Protein AF-A0A356EPB7-F1 (afdb_monomer)

Solvent-accessible surface area (backbone atoms only — not comparable to full-atom values): 34425 Å² total; per-residue (Å²): 106,76,76,74,34,65,68,59,17,49,54,27,48,72,28,54,34,63,91,50,16,60,41,38,14,55,61,49,23,49,76,46,66,22,58,71,74,73,35,76,73,47,77,47,69,48,63,89,64,40,47,99,88,69,48,70,75,70,79,80,65,97,69,72,59,52,66,72,55,39,76,65,48,43,67,58,28,32,51,59,65,21,44,71,88,36,52,88,51,14,51,54,46,54,73,67,54,42,64,48,73,39,29,23,36,6,72,72,27,85,42,78,93,29,39,31,92,84,37,80,49,54,27,30,68,75,38,88,56,53,78,73,66,61,92,40,44,66,45,26,60,54,72,57,70,24,24,74,71,33,44,96,76,36,69,63,72,72,62,78,60,56,65,68,70,49,69,69,36,36,39,70,46,40,30,23,35,52,48,40,49,30,67,23,48,28,31,46,32,43,72,48,78,47,79,65,69,64,51,90,45,75,72,58,24,41,50,44,32,18,31,89,82,70,45,83,42,64,57,55,24,46,62,67,75,31,55,86,89,61,55,69,81,37,79,48,64,61,48,64,34,53,54,96,77,21,32,36,26,33,48,50,23,33,38,30,34,57,31,31,43,37,74,98,51,89,66,70,46,69,70,60,60,69,58,56,45,46,50,53,51,49,16,73,75,40,48,82,82,30,58,42,51,52,73,65,43,44,50,71,74,71,81,86,56,54,52,76,45,37,38,70,24,42,36,19,49,33,52,42,54,46,50,49,38,54,76,72,64,52,89,50,82,67,46,45,54,23,39,34,48,37,35,35,42,24,72,42,43,86,44,64,49,79,54,85,58,56,92,59,48,57,9,69,87,42,52,29,43,64,55,85,67,38,38,45,54,71,87,64,18,60,45,60,88,22,70,50,56,50,30,28,90,83,12,57,73,37,53,31,74,37,82,70,40,73,51,35,73,77,45,42,69,37,63,44,45,29,30,58,66,58,73,46,60,67,67,61,55,51,49,48,9,47,31,54,64,48,45,48,56,48,36,54,51,49,61,66,42,44,62,25,49,47,44,23,42,52,39,50,50,48,51,46,64,77,51,55,93,56,92,70,62,70,67,69,69,46,47,29,50,52,53,19,49,54,48,39,52,49,50,59,53,39,70,75,34,58,74,60,36,48,74,76,41,84,40,68,51,55,50,61,43,42,39,70,60,51,51,53,52,52,52,52,56,31,49,53,45,34,53,50,43,49,53,50,58,68,66,36,75,86,84,66,71,52,69,66,54,55,50,41,37,51,50,33,51,51,24,51,50,47,26,51,53,22,47,49,39,54,72,64,59,50,76,96,41,49,71,58,27,62,50,18,58,47,50,26,50,51,21,51,36,51,25,52,53,42,42,48,51,52,44,51,52,50,45,49,50,64,56,57,69,64,77,68,74,72,84,77,79,82,80,81,80,85,82,86,129

Mean predicted aligned error: 8.31 Å

Secondary structure (DSSP, 8-state):
-PPP-HHHHHHHHHTT-TTTHHHHHTTSEEEES-TTTTPPPEEEE-GGGS-TTS-------SS--HHHHHHHHHHHHHHHH-----TTT-HHHHTT--HHHHS--GGG--STTT-STT--PPPPPP-TT--TTGGGTT-SPPHHHHHTTTGGGPPP---TTS-THHHHHB-HHHHH---BSS---SEEE-SS----TT-SSGGGGG-EEE-TT--EE-HHHHHHH--STT-----BPPEEEEETTEEEEEEE-EEEEEEEEETT-SSEE---HHHHHHHHHHHHHSTTTSSGGGGG---SSSSSS----SHHHHHHHHHHHHHHHHHTT---TTEEEEEEETTEEESSSS-EEEPP--TT-S-TTS-EEE--SSPPPGGGSTTTT-GGGTSSTT-HHHHSEEEEES--TTS--EEEEHHHHTT--HHHHHHHHHIIIIIHHHHHHHHHHHHHHHHHHHHHHHHHHHHTTS---HHHHHHHHHHHHHHHHHHHHHHT-HHHHHHHS--HHHHHHTHHHHHHHHHHHHHHHHHHHHHHHHHS-SS---HHHHHHHHHHHHHHHHHHHHHHHHHH--GGGHHHHHHHHHHHHHHHHHHHHHHHHHHHHHHHHHHHTTTT-PPPPPPPP----

pLDDT: mean 90.44, std 9.5, range [39.31, 98.69]

Nearest PDB structures (foldseek):
  2fic-assembly3_B  TM=3.094E-01  e=8.460E+00  Homo sapiens

Radius of gyration: 36.72 Å; Cα contacts (8 Å, |Δi|>4): 975; chains: 1; bounding box: 97×69×132 Å

Structure (mmCIF, N/CA/C/O backbone):
data_AF-A0A356EPB7-F1
#
_entry.id   AF-A0A356EPB7-F1
#
loop_
_atom_site.group_PDB
_atom_site.id
_atom_site.type_symbol
_atom_site.label_atom_id
_atom_site.label_alt_id
_atom_site.label_comp_id
_atom_site.label_asym_id
_atom_site.label_entity_id
_atom_site.label_seq_id
_atom_site.pdbx_PDB_ins_code
_atom_site.Cartn_x
_atom_site.Cartn_y
_atom_site.Cartn_z
_atom_site.occupancy
_atom_site.B_iso_or_equiv
_atom_site.auth_seq_id
_atom_site.auth_comp_id
_atom_site.auth_asym_id
_atom_site.auth_atom_id
_atom_site.pdbx_PDB_model_num
ATOM 1 N N . MET A 1 1 ? -33.540 -28.848 5.552 1.00 63.41 1 MET A N 1
ATOM 2 C CA . MET A 1 1 ? -33.733 -27.848 6.632 1.00 63.41 1 MET A CA 1
ATOM 3 C C . MET A 1 1 ? -33.478 -26.433 6.128 1.00 63.41 1 MET A C 1
ATOM 5 O O . MET A 1 1 ? -32.663 -26.284 5.221 1.00 63.41 1 MET A O 1
ATOM 9 N N . PRO A 1 2 ? -34.138 -25.405 6.689 1.00 68.75 2 PRO A N 1
ATOM 10 C CA . PRO A 1 2 ? -33.853 -24.005 6.371 1.00 68.75 2 PRO A CA 1
ATOM 11 C C . PRO A 1 2 ? -32.458 -23.574 6.862 1.00 68.75 2 PRO A C 1
ATOM 13 O O . PRO A 1 2 ? -31.932 -24.126 7.823 1.00 68.75 2 PRO A O 1
ATOM 16 N N . GLY A 1 3 ? -31.863 -22.567 6.214 1.00 73.19 3 GLY A N 1
ATOM 17 C CA . GLY A 1 3 ? -30.571 -22.007 6.628 1.00 73.19 3 GLY A CA 1
ATOM 18 C C . GLY A 1 3 ? -30.622 -21.255 7.967 1.00 73.19 3 GLY A C 1
ATOM 19 O O . GLY A 1 3 ? -31.698 -20.852 8.422 1.00 73.19 3 GLY A O 1
ATOM 20 N N . TYR A 1 4 ? -29.441 -21.039 8.554 1.00 83.31 4 TYR A N 1
ATOM 21 C CA . TYR A 1 4 ? -29.258 -20.357 9.840 1.00 83.31 4 TYR A CA 1
ATOM 22 C C . TYR A 1 4 ? -29.734 -18.893 9.803 1.00 83.31 4 TYR A C 1
ATOM 24 O O . TYR A 1 4 ? -29.414 -18.152 8.875 1.00 83.31 4 TYR A O 1
ATOM 32 N N . ASP A 1 5 ? -30.477 -18.471 10.823 1.00 87.44 5 ASP A N 1
ATOM 33 C CA . ASP A 1 5 ? -31.054 -17.135 10.980 1.00 87.44 5 ASP A CA 1
ATOM 34 C C . ASP A 1 5 ? -30.303 -16.334 12.049 1.00 87.44 5 ASP A C 1
ATOM 36 O O . ASP A 1 5 ? -30.601 -16.373 13.248 1.00 87.44 5 ASP A O 1
ATOM 40 N N . LEU A 1 6 ? -29.298 -15.582 11.596 1.00 84.94 6 LEU A N 1
ATOM 41 C CA . LEU A 1 6 ? -28.513 -14.708 12.465 1.00 84.94 6 LEU A CA 1
ATOM 42 C C . LEU A 1 6 ? -29.358 -13.597 13.098 1.00 84.94 6 LEU A C 1
ATOM 44 O O . LEU A 1 6 ? -29.092 -13.215 14.236 1.00 84.94 6 LEU A O 1
ATOM 48 N N . ALA A 1 7 ? -30.379 -13.089 12.404 1.00 88.38 7 ALA A N 1
ATOM 49 C CA . ALA A 1 7 ? -31.205 -12.001 12.916 1.00 88.38 7 ALA A CA 1
ATOM 50 C C . ALA A 1 7 ? -32.030 -12.462 14.123 1.00 88.38 7 ALA A C 1
ATOM 52 O O . ALA A 1 7 ? -32.061 -11.784 15.151 1.00 88.38 7 ALA A O 1
ATOM 53 N N . GLN A 1 8 ? -32.645 -13.643 14.038 1.00 92.69 8 GLN A N 1
ATOM 54 C CA . GLN A 1 8 ? -33.391 -14.219 15.155 1.00 92.69 8 GLN A CA 1
ATOM 55 C C . GLN A 1 8 ? -32.475 -14.625 16.310 1.00 92.69 8 GLN A C 1
ATOM 57 O O . GLN A 1 8 ? -32.800 -14.338 17.462 1.00 92.69 8 GLN A O 1
ATOM 62 N N . ARG A 1 9 ? -31.295 -15.195 16.026 1.00 93.19 9 ARG A N 1
ATOM 63 C CA . ARG A 1 9 ? -30.268 -15.424 17.054 1.00 93.19 9 ARG A CA 1
ATOM 64 C C . ARG A 1 9 ? -29.918 -14.125 17.781 1.00 93.19 9 ARG A C 1
ATOM 66 O O . ARG A 1 9 ? -29.909 -14.100 19.007 1.00 93.19 9 ARG A O 1
ATOM 73 N N . ASN A 1 10 ? -29.642 -13.050 17.045 1.00 91.56 10 ASN A N 1
ATOM 74 C CA . ASN A 1 10 ? -29.233 -11.776 17.633 1.00 91.56 10 ASN A CA 1
ATOM 75 C C . ASN A 1 10 ? -30.343 -11.157 18.492 1.00 91.56 10 ASN A C 1
ATOM 77 O O . ASN A 1 10 ? -30.039 -10.632 19.557 1.00 91.56 10 ASN A O 1
ATOM 81 N N . LYS A 1 11 ? -31.622 -11.300 18.114 1.00 94.25 11 LYS A N 1
ATOM 82 C CA . LYS A 1 11 ? -32.753 -10.911 18.980 1.00 94.25 11 LYS A CA 1
ATOM 83 C C . LYS A 1 11 ? -32.736 -11.646 20.323 1.00 94.25 11 LYS A C 1
ATOM 85 O O . LYS A 1 11 ? -32.981 -11.030 21.353 1.00 94.25 11 LYS A O 1
ATOM 90 N N . GLN A 1 12 ? -32.405 -12.939 20.325 1.00 96.12 12 GLN A N 1
ATOM 91 C CA . GLN A 1 12 ? -32.266 -13.705 21.568 1.00 96.12 12 GLN A CA 1
ATOM 92 C C . GLN A 1 12 ? -31.073 -13.235 22.407 1.00 96.12 12 GLN A C 1
ATOM 94 O O . GLN A 1 12 ? -31.176 -13.189 23.627 1.00 96.12 12 GLN A O 1
ATOM 99 N N . LEU A 1 13 ? -29.959 -12.851 21.776 1.00 94.56 13 LEU A N 1
ATOM 100 C CA . LEU A 1 13 ? -28.812 -12.293 22.499 1.00 94.56 13 LEU A CA 1
ATOM 101 C C . LEU A 1 13 ? -29.138 -10.954 23.168 1.00 94.56 13 LEU A C 1
ATOM 103 O O . LEU A 1 13 ? -28.717 -10.746 24.299 1.00 94.56 13 LEU A O 1
ATOM 107 N N . VAL A 1 14 ? -29.902 -10.081 22.499 1.00 93.00 14 VAL A N 1
ATOM 108 C CA . VAL A 1 14 ? -30.386 -8.818 23.090 1.00 93.00 14 VAL A CA 1
ATOM 109 C C . VAL A 1 14 ? -31.238 -9.100 24.326 1.00 93.00 14 VAL A C 1
ATOM 111 O O . VAL A 1 14 ? -31.004 -8.508 25.367 1.00 93.00 14 VAL A O 1
ATOM 114 N N . ALA A 1 15 ? -32.127 -10.093 24.254 1.00 95.25 15 ALA A N 1
ATOM 115 C CA . ALA A 1 15 ? -32.946 -10.531 25.385 1.00 95.25 15 ALA A CA 1
ATOM 116 C C . ALA A 1 15 ? -32.167 -11.297 26.482 1.00 95.25 15 ALA A C 1
ATOM 118 O O . ALA A 1 15 ? -32.795 -11.844 27.391 1.00 95.25 15 ALA A O 1
ATOM 119 N N . LEU A 1 16 ? -30.832 -11.391 26.376 1.00 96.06 16 LEU A N 1
ATOM 120 C CA . LEU A 1 16 ? -29.925 -12.174 27.229 1.00 96.06 16 LEU A CA 1
ATOM 121 C C . LEU A 1 16 ? -30.236 -13.686 27.274 1.00 96.06 16 LEU A C 1
ATOM 123 O O . LEU A 1 16 ? -29.749 -14.419 28.136 1.00 96.06 16 LEU A O 1
ATOM 127 N N . ASN A 1 17 ? -30.978 -14.198 26.289 1.00 96.38 17 ASN A N 1
ATOM 128 C CA . ASN A 1 17 ? -31.335 -15.611 26.126 1.00 96.38 17 ASN A CA 1
ATOM 129 C C . ASN A 1 17 ? -30.165 -16.430 25.534 1.00 96.38 17 ASN A C 1
ATOM 131 O O . ASN A 1 17 ? -30.344 -17.237 24.614 1.00 96.38 17 ASN A O 1
ATOM 135 N N . PHE A 1 18 ? -28.945 -16.229 26.045 1.00 95.12 18 PHE A N 1
ATOM 136 C CA . PHE A 1 18 ? -27.696 -16.766 25.486 1.00 95.12 18 PHE A CA 1
ATOM 137 C C . PHE A 1 18 ? -27.732 -18.281 25.265 1.00 95.12 18 PHE A C 1
ATOM 139 O O . PHE A 1 18 ? -27.291 -18.768 24.224 1.00 95.12 18 PHE A O 1
ATOM 146 N N . ARG A 1 19 ? -28.327 -19.016 26.213 1.00 94.75 19 ARG A N 1
ATOM 147 C CA . ARG A 1 19 ? -28.436 -20.480 26.182 1.00 94.75 19 ARG A CA 1
ATOM 148 C C . ARG A 1 19 ? -29.205 -21.010 24.968 1.00 94.75 19 ARG A C 1
ATOM 150 O O . ARG A 1 19 ? -28.896 -22.094 24.487 1.00 94.75 19 ARG A O 1
ATOM 157 N N . TRP A 1 20 ? -30.201 -20.272 24.479 1.00 94.88 20 TRP A N 1
ATOM 158 C CA . TRP A 1 20 ? -31.142 -20.756 23.459 1.00 94.88 20 TRP A CA 1
ATOM 159 C C . TRP A 1 20 ? -31.045 -20.006 22.131 1.00 94.88 20 TRP A C 1
ATOM 161 O O . TRP A 1 20 ? -31.702 -20.378 21.158 1.00 94.88 20 TRP A O 1
ATOM 171 N N . ALA A 1 21 ? -30.197 -18.978 22.059 1.00 94.81 21 ALA A N 1
ATOM 172 C CA . ALA A 1 21 ? -29.995 -18.189 20.851 1.00 94.81 21 ALA A CA 1
ATOM 173 C C . ALA A 1 21 ? -29.603 -19.063 19.647 1.00 94.81 21 ALA A C 1
ATOM 175 O O . ALA A 1 21 ? -30.099 -18.847 18.542 1.00 94.81 21 ALA A O 1
ATOM 176 N N . ALA A 1 22 ? -28.761 -20.081 19.864 1.00 92.56 22 ALA A N 1
ATOM 177 C CA . ALA A 1 22 ? -28.360 -21.014 18.815 1.00 92.56 22 ALA A CA 1
ATOM 178 C C . ALA A 1 22 ? -29.522 -21.885 18.315 1.00 92.56 22 ALA A C 1
ATOM 180 O O . ALA A 1 22 ? -29.618 -22.088 17.110 1.00 92.56 22 ALA A O 1
ATOM 181 N N . THR A 1 23 ? -30.417 -22.334 19.202 1.00 93.31 23 THR A N 1
ATOM 182 C CA . THR A 1 23 ? -31.613 -23.128 18.861 1.00 93.31 23 THR A CA 1
ATOM 183 C C . THR A 1 23 ? -32.578 -22.350 17.973 1.00 93.31 23 THR A C 1
ATOM 185 O O . THR A 1 23 ? -33.123 -22.895 17.013 1.00 93.31 23 THR A O 1
ATOM 188 N N . VAL A 1 24 ? -32.773 -21.062 18.273 1.00 94.56 24 VAL A N 1
ATOM 189 C CA . VAL A 1 24 ? -33.596 -20.177 17.440 1.00 94.56 24 VAL A CA 1
ATOM 190 C C . VAL A 1 24 ? -32.894 -19.882 16.119 1.00 94.56 24 VAL A C 1
ATOM 192 O O . VAL A 1 24 ? -33.515 -19.964 15.062 1.00 94.56 24 VAL A O 1
ATOM 195 N N . GLY A 1 25 ? -31.590 -19.591 16.159 1.00 91.75 25 GLY A N 1
ATOM 196 C CA . GLY A 1 25 ? -30.794 -19.333 14.960 1.00 91.75 25 GLY A CA 1
ATOM 197 C C . GLY A 1 25 ? -30.773 -20.519 13.996 1.00 91.75 25 GLY A C 1
ATOM 198 O O . GLY A 1 25 ? -30.931 -20.338 12.795 1.00 91.75 25 GLY A O 1
ATOM 199 N N . SER A 1 26 ? -30.665 -21.748 14.498 1.00 89.75 26 SER A N 1
ATOM 200 C CA . SER A 1 26 ? -30.743 -22.961 13.676 1.00 89.75 26 SER A CA 1
ATOM 201 C C . SER A 1 26 ? -32.167 -23.332 13.262 1.00 89.75 26 SER A C 1
ATOM 203 O O . SER A 1 26 ? -32.346 -24.289 12.513 1.00 89.75 26 SER A O 1
ATOM 205 N N . LYS A 1 27 ? -33.179 -22.587 13.732 1.00 90.69 27 LYS A N 1
ATOM 206 C CA . LYS A 1 27 ? -34.612 -22.849 13.525 1.00 90.69 27 LYS A CA 1
ATOM 207 C C . LYS A 1 27 ? -35.076 -24.206 14.068 1.00 90.69 27 LYS A C 1
ATOM 209 O O . LYS A 1 27 ? -36.160 -24.665 13.717 1.00 90.69 27 LYS A O 1
ATOM 214 N N . LEU A 1 28 ? -34.294 -24.816 14.964 1.00 91.81 28 LEU A N 1
ATOM 215 C CA . LEU A 1 28 ? -34.656 -26.057 15.655 1.00 91.81 28 LEU A CA 1
ATOM 216 C C . LEU A 1 28 ? -35.777 -25.842 16.676 1.00 91.81 28 LEU A C 1
ATOM 218 O O . LEU A 1 28 ? -36.449 -26.792 17.070 1.00 91.81 28 LEU A O 1
ATOM 222 N N . GLY A 1 29 ? -36.005 -24.602 17.104 1.00 93.12 29 GLY A N 1
ATOM 223 C CA . GLY A 1 29 ? -37.112 -24.252 17.980 1.00 93.12 29 GLY A CA 1
ATOM 224 C C . GLY A 1 29 ? -37.355 -22.753 18.063 1.00 93.12 29 GLY A C 1
ATOM 225 O O . GLY A 1 29 ? -36.597 -21.944 17.532 1.00 93.12 29 GLY A O 1
ATOM 226 N N . SER A 1 30 ? -38.425 -22.387 18.760 1.00 95.06 30 SER A N 1
ATOM 227 C CA . SER A 1 30 ? -38.733 -21.011 19.143 1.00 95.06 30 SER A CA 1
ATOM 228 C C . SER A 1 30 ? -38.551 -20.822 20.646 1.00 95.06 30 SER A C 1
ATOM 230 O O . SER A 1 30 ? -38.677 -21.766 21.429 1.00 95.06 30 SER A O 1
ATOM 232 N N . VAL A 1 31 ? -38.233 -19.592 21.040 1.00 96.25 31 VAL A N 1
ATOM 233 C CA . VAL A 1 31 ? -38.032 -19.193 22.435 1.00 96.25 31 VAL A CA 1
ATOM 234 C C . VAL A 1 31 ? -39.003 -18.064 22.752 1.00 96.25 31 VAL A C 1
ATOM 236 O O . VAL A 1 31 ? -39.100 -17.102 21.988 1.00 96.25 31 VAL A O 1
ATOM 239 N N . LYS A 1 32 ? -39.726 -18.196 23.866 1.00 96.12 32 LYS A N 1
ATOM 240 C CA . LYS A 1 32 ? -40.581 -17.155 24.454 1.00 96.12 32 LYS A CA 1
ATOM 241 C C . LYS A 1 32 ? -40.007 -16.730 25.804 1.00 96.12 32 LYS A C 1
ATOM 243 O O . LYS A 1 32 ? -39.446 -17.575 26.494 1.00 96.12 32 LYS A O 1
ATOM 248 N N . GLY A 1 33 ? -40.198 -15.468 26.177 1.00 94.56 33 GLY A N 1
ATOM 249 C CA . GLY A 1 33 ? -39.637 -14.872 27.393 1.00 94.56 33 GLY A CA 1
ATOM 250 C C . GLY A 1 33 ? -38.276 -14.211 27.162 1.00 94.56 33 GLY A C 1
ATOM 251 O O . GLY A 1 33 ? -37.713 -14.251 26.062 1.00 94.56 33 GLY A O 1
ATOM 252 N N . SER A 1 34 ? -37.748 -13.591 28.210 1.00 95.81 34 SER A N 1
ATOM 253 C CA . SER A 1 34 ? -36.538 -12.776 28.172 1.00 95.81 34 SER A CA 1
ATOM 254 C C . SER A 1 34 ? -35.877 -12.754 29.542 1.00 95.81 34 SER A C 1
ATOM 256 O O . SER A 1 34 ? -36.488 -12.326 30.516 1.00 95.81 34 SER A O 1
ATOM 258 N N . ILE A 1 35 ? -34.605 -13.153 29.594 1.00 96.06 35 ILE A N 1
ATOM 259 C CA . ILE A 1 35 ? -33.794 -13.014 30.808 1.00 96.06 35 ILE A CA 1
ATOM 260 C C . ILE A 1 35 ? -33.601 -11.536 31.168 1.00 96.06 35 ILE A C 1
ATOM 262 O O . ILE A 1 35 ? -33.703 -11.186 32.336 1.00 96.06 35 ILE A O 1
ATOM 266 N N . GLU A 1 36 ? -33.380 -10.670 30.174 1.00 95.56 36 GLU A N 1
ATOM 267 C CA . GLU A 1 36 ? -33.259 -9.215 30.371 1.00 95.56 36 GLU A CA 1
ATOM 268 C C . GLU A 1 36 ? -34.464 -8.609 31.112 1.00 95.56 36 GLU A C 1
ATOM 270 O O . GLU A 1 36 ? -34.290 -7.724 31.942 1.00 95.56 36 GLU A O 1
ATOM 275 N N . LYS A 1 37 ? -35.678 -9.097 30.828 1.00 95.94 37 LYS A N 1
ATOM 276 C CA . LYS A 1 37 ? -36.931 -8.604 31.423 1.00 95.94 37 LYS A CA 1
ATOM 277 C C . LYS A 1 37 ? -37.424 -9.423 32.616 1.00 95.94 37 LYS A C 1
ATOM 279 O O . LYS A 1 37 ? -38.558 -9.228 33.040 1.00 95.94 37 LYS A O 1
ATOM 284 N N . GLU A 1 38 ? -36.618 -10.365 33.106 1.00 96.12 38 GLU A N 1
ATOM 285 C CA . GLU A 1 38 ? -37.002 -11.297 34.178 1.00 96.12 38 GLU A CA 1
ATOM 286 C C . GLU A 1 38 ? -38.253 -12.146 33.845 1.00 96.12 38 GLU A C 1
ATOM 288 O O . GLU A 1 38 ? -38.964 -12.634 34.723 1.00 96.12 38 GLU A O 1
ATOM 293 N N . GLU A 1 39 ? -38.523 -12.370 32.558 1.00 96.50 39 GLU A N 1
ATOM 294 C CA . GLU A 1 39 ? -39.631 -13.200 32.088 1.00 96.50 39 GLU A CA 1
ATOM 295 C C . GLU A 1 39 ? -39.194 -14.676 31.993 1.00 96.50 39 GLU A C 1
ATOM 297 O O . GLU A 1 39 ? -38.155 -14.970 31.386 1.00 96.50 39 GLU A O 1
ATOM 302 N N . PRO A 1 40 ? -39.990 -15.642 32.498 1.00 95.38 40 PRO A N 1
ATOM 303 C CA . PRO A 1 40 ? -39.672 -17.062 32.377 1.00 95.38 40 PRO A CA 1
ATOM 304 C C . PRO A 1 40 ? -39.460 -17.493 30.923 1.00 95.38 40 PRO A C 1
ATOM 306 O O . PRO A 1 40 ? -40.335 -17.324 30.068 1.00 95.38 40 PRO A O 1
ATOM 309 N N . VAL A 1 41 ? -38.304 -18.097 30.641 1.00 96.38 41 VAL A N 1
ATOM 310 C CA . VAL A 1 41 ? -37.951 -18.504 29.280 1.00 96.38 41 VAL A CA 1
ATOM 311 C C . VAL A 1 41 ? -38.414 -19.927 28.990 1.00 96.38 41 VAL A C 1
ATOM 313 O O . VAL A 1 41 ? -38.028 -20.876 29.670 1.00 96.38 41 VAL A O 1
ATOM 316 N N . THR A 1 42 ? -39.217 -20.082 27.936 1.00 96.69 42 THR A N 1
ATOM 317 C CA . THR A 1 42 ? -39.740 -21.378 27.479 1.00 96.69 42 THR A CA 1
ATOM 318 C C . THR A 1 42 ? -39.281 -21.668 26.055 1.00 96.69 42 THR A C 1
ATOM 320 O O . THR A 1 42 ? -39.389 -20.816 25.171 1.00 96.69 42 THR A O 1
ATOM 323 N N . VAL A 1 43 ? -38.807 -22.893 25.816 1.00 95.81 43 VAL A N 1
ATOM 324 C CA . VAL A 1 43 ? -38.351 -23.365 24.501 1.00 95.81 43 VAL A CA 1
ATOM 325 C C . VAL A 1 43 ? -39.372 -24.333 23.920 1.00 95.81 43 VAL A C 1
ATOM 327 O O . VAL A 1 43 ? -39.787 -25.274 24.590 1.00 95.81 43 VAL A O 1
ATOM 330 N N . THR A 1 44 ? -39.749 -24.136 22.660 1.00 96.31 44 THR A N 1
ATOM 331 C CA . THR A 1 44 ? -40.583 -25.078 21.900 1.00 96.31 44 THR A CA 1
ATOM 332 C C . THR A 1 44 ? -39.812 -25.559 20.679 1.00 96.31 44 THR A C 1
ATOM 334 O O . THR A 1 44 ? -39.568 -24.777 19.760 1.00 96.31 44 THR A O 1
ATOM 337 N N . TYR A 1 45 ? -39.420 -26.834 20.666 1.00 92.50 45 TYR A N 1
ATOM 338 C CA . TYR A 1 45 ? -38.725 -27.444 19.530 1.00 92.50 45 TYR A CA 1
ATOM 339 C C . TYR A 1 45 ? -39.681 -27.722 18.370 1.00 92.50 45 TYR A C 1
ATOM 341 O O . TYR A 1 45 ? -40.810 -28.171 18.578 1.00 92.50 45 TYR A O 1
ATOM 349 N N . ASN A 1 46 ? -39.208 -27.495 17.145 1.00 91.38 46 ASN A N 1
ATOM 350 C CA . ASN A 1 46 ? -39.921 -27.888 15.940 1.00 91.38 46 ASN A CA 1
ATOM 351 C C . ASN A 1 46 ? -39.682 -29.379 15.672 1.00 91.38 46 ASN A C 1
ATOM 353 O O . ASN A 1 46 ? -38.701 -29.747 15.030 1.00 91.38 46 ASN A O 1
ATOM 357 N N . LYS A 1 47 ? -40.583 -30.227 16.179 1.00 91.56 47 LYS A N 1
ATOM 358 C CA . LYS A 1 47 ? -40.478 -31.691 16.081 1.00 91.56 47 LYS A CA 1
ATOM 359 C C . LYS A 1 47 ? -40.446 -32.213 14.641 1.00 91.56 47 LYS A C 1
ATOM 361 O O . LYS A 1 47 ? -39.904 -33.284 14.428 1.00 91.56 47 LYS A O 1
ATOM 366 N N . GLU A 1 48 ? -40.955 -31.458 13.666 1.00 90.88 48 GLU A N 1
ATOM 367 C CA . GLU A 1 48 ? -40.932 -31.841 12.244 1.00 90.88 48 GLU A CA 1
ATOM 368 C C . GLU A 1 48 ? -39.512 -31.901 11.659 1.00 90.88 48 GLU A C 1
ATOM 370 O O . GLU A 1 48 ? -39.300 -32.491 10.605 1.00 90.88 48 GLU A O 1
ATOM 375 N N . LEU A 1 49 ? -38.532 -31.283 12.327 1.00 89.06 49 LEU A N 1
ATOM 376 C CA . LEU A 1 49 ? -37.128 -31.302 11.909 1.00 89.06 49 LEU A CA 1
ATOM 377 C C . LEU A 1 49 ? -36.337 -32.486 12.482 1.00 89.06 49 LEU A C 1
ATOM 379 O O . LEU A 1 49 ? -35.161 -32.629 12.148 1.00 89.06 49 LEU A O 1
ATOM 383 N N . PHE A 1 50 ? -36.955 -33.288 13.352 1.00 91.31 50 PHE A N 1
ATOM 384 C CA . PHE A 1 50 ? -36.320 -34.407 14.037 1.00 91.31 50 PHE A CA 1
ATOM 385 C C . PHE A 1 50 ? -36.884 -35.729 13.523 1.00 91.31 50 PHE A C 1
ATOM 387 O O . PHE A 1 50 ? -38.096 -35.903 13.391 1.00 91.31 50 PHE A O 1
ATOM 394 N N . ASN A 1 51 ? -35.991 -36.677 13.284 1.00 91.56 51 ASN A N 1
ATOM 395 C CA . ASN A 1 51 ? -36.337 -38.055 12.986 1.00 91.56 51 ASN A CA 1
ATOM 396 C C . ASN A 1 51 ? -36.951 -38.741 14.225 1.00 91.56 51 ASN A C 1
ATOM 398 O O . ASN A 1 51 ? -36.764 -38.266 15.351 1.00 91.56 51 ASN A O 1
ATOM 402 N N . PRO A 1 52 ? -37.655 -39.880 14.062 1.00 92.81 52 PRO A N 1
ATOM 403 C CA . PRO A 1 52 ? -38.244 -40.616 15.186 1.00 92.81 52 PRO A CA 1
ATOM 404 C C . PRO A 1 52 ? -37.245 -41.031 16.279 1.00 92.81 52 PRO A C 1
ATOM 406 O O . PRO A 1 52 ? -37.636 -41.194 17.432 1.00 92.81 52 PRO A O 1
ATOM 409 N N . ASP A 1 53 ? -35.966 -41.184 15.933 1.00 94.00 53 ASP A N 1
ATOM 410 C CA . ASP A 1 53 ? -34.867 -41.504 16.852 1.00 94.00 53 ASP A CA 1
ATOM 411 C C . ASP A 1 53 ? -34.229 -40.263 17.513 1.00 94.00 53 ASP A C 1
ATOM 413 O O . ASP A 1 53 ? -33.281 -40.385 18.288 1.00 94.00 53 ASP A O 1
ATOM 417 N N . GLY A 1 54 ? -34.744 -39.062 17.226 1.00 89.12 54 GLY A N 1
ATOM 418 C CA . GLY A 1 54 ? -34.242 -37.790 17.744 1.00 89.12 54 GLY A CA 1
ATOM 419 C C . GLY A 1 54 ? -33.055 -37.209 16.972 1.00 89.12 54 GLY A C 1
ATOM 420 O O . GLY A 1 54 ? -32.553 -36.150 17.356 1.00 89.12 54 GLY A O 1
ATOM 421 N N . THR A 1 55 ? -32.609 -37.856 15.891 1.00 91.00 55 THR A N 1
ATOM 422 C CA . THR A 1 55 ? -31.574 -37.311 15.002 1.00 91.00 55 THR A CA 1
ATOM 423 C C . THR A 1 55 ? -32.140 -36.235 14.075 1.00 91.00 55 THR A C 1
ATOM 425 O O . THR A 1 55 ? -33.347 -36.008 14.007 1.00 91.00 55 THR A O 1
ATOM 428 N N . ILE A 1 56 ? -31.255 -35.526 13.377 1.00 88.12 56 ILE A N 1
ATOM 429 C CA . ILE A 1 56 ? -31.615 -34.476 12.425 1.00 88.12 56 ILE A CA 1
ATOM 430 C C . ILE A 1 56 ? -30.863 -34.709 11.105 1.00 88.12 56 ILE A C 1
ATOM 432 O O . ILE A 1 56 ? -29.717 -35.154 11.123 1.00 88.12 56 ILE A O 1
ATOM 436 N N . GLU A 1 57 ? -31.473 -34.362 9.969 1.00 85.94 57 GLU A N 1
ATOM 437 C CA . GLU A 1 57 ? -30.851 -34.404 8.629 1.00 85.94 57 GLU A CA 1
ATOM 438 C C . GLU A 1 57 ? -30.561 -32.990 8.083 1.00 85.94 57 GLU A C 1
ATOM 440 O O . GLU A 1 57 ? -31.327 -32.427 7.284 1.00 85.94 57 GLU A O 1
ATOM 445 N N . PRO A 1 58 ? -29.498 -32.325 8.568 1.00 81.00 58 PRO A N 1
ATOM 446 C CA . PRO A 1 58 ? -29.172 -30.979 8.130 1.00 81.00 58 PRO A CA 1
ATOM 447 C C . PRO A 1 58 ? -28.711 -30.977 6.672 1.00 81.00 58 PRO A C 1
ATOM 449 O O . PRO A 1 58 ? -28.119 -31.928 6.167 1.00 81.00 58 PRO A O 1
ATOM 452 N N . HIS A 1 59 ? -28.938 -29.853 5.991 1.00 78.88 59 HIS A N 1
ATOM 453 C CA . HIS A 1 59 ? -28.333 -29.622 4.685 1.00 78.88 59 HIS A CA 1
ATOM 454 C C . HIS A 1 59 ? -26.839 -29.326 4.877 1.00 78.88 59 HIS A C 1
ATOM 456 O O . HIS A 1 59 ? -26.453 -28.179 5.107 1.00 78.88 59 HIS A O 1
ATOM 462 N N . ILE A 1 60 ? -26.017 -30.374 4.839 1.00 79.25 60 ILE A N 1
ATOM 463 C CA . ILE A 1 60 ? -24.561 -30.278 4.955 1.00 79.25 60 ILE A CA 1
ATOM 464 C C . ILE A 1 60 ? -23.980 -30.156 3.552 1.00 79.25 60 ILE A C 1
ATOM 466 O O . ILE A 1 60 ? -24.149 -31.036 2.711 1.00 79.25 60 ILE A O 1
ATOM 470 N N . VAL A 1 61 ? -23.271 -29.058 3.314 1.00 82.06 61 VAL A N 1
ATOM 471 C CA . VAL A 1 61 ? -22.481 -28.852 2.101 1.00 82.06 61 VAL A CA 1
ATOM 472 C C . VAL A 1 61 ? -21.005 -28.974 2.443 1.00 82.06 61 VAL A C 1
ATOM 474 O O . VAL A 1 61 ? -20.579 -28.543 3.512 1.00 82.06 61 VAL A O 1
ATOM 477 N N . ARG A 1 62 ? -20.220 -29.544 1.524 1.00 80.56 62 ARG A N 1
ATOM 478 C CA . ARG A 1 62 ? -18.763 -29.649 1.685 1.00 80.56 62 ARG A CA 1
ATOM 479 C C . ARG A 1 62 ? -18.095 -28.274 1.752 1.00 80.56 62 ARG A C 1
ATOM 481 O O . ARG A 1 62 ? -17.142 -28.083 2.495 1.00 80.56 62 ARG A O 1
ATOM 488 N N . GLU A 1 63 ? -18.597 -27.335 0.963 1.00 85.56 63 GLU A N 1
ATOM 489 C CA . GLU A 1 63 ? -18.039 -25.996 0.819 1.00 85.56 63 GLU A CA 1
ATOM 490 C C . GLU A 1 63 ? -19.100 -24.967 1.209 1.00 85.56 63 GLU A C 1
ATOM 492 O O . GLU A 1 63 ? -20.131 -24.864 0.530 1.00 85.56 63 GLU A O 1
ATOM 497 N N . PRO A 1 64 ? -18.895 -24.209 2.297 1.00 88.12 64 PRO A N 1
ATOM 498 C CA . PRO A 1 64 ? -19.814 -23.148 2.656 1.00 88.12 64 PRO A CA 1
ATOM 499 C C . PRO A 1 64 ? -19.802 -22.042 1.596 1.00 88.12 64 PRO A C 1
ATOM 501 O O . PRO A 1 64 ? -18.781 -21.707 0.996 1.00 88.12 64 PRO A O 1
ATOM 504 N N . ARG A 1 65 ? -20.975 -21.444 1.397 1.00 88.94 65 ARG A N 1
ATOM 505 C CA . ARG A 1 65 ? -21.153 -20.244 0.574 1.00 88.94 65 ARG A CA 1
ATOM 506 C C . ARG A 1 65 ? -20.492 -19.020 1.222 1.00 88.94 65 ARG A C 1
ATOM 508 O O . ARG A 1 65 ? -20.439 -18.930 2.451 1.00 88.94 65 ARG A O 1
ATOM 515 N N . ASN A 1 66 ? -20.075 -18.043 0.417 1.00 92.69 66 ASN A N 1
ATOM 516 C CA . ASN A 1 66 ? -19.391 -16.833 0.898 1.00 92.69 66 ASN A CA 1
ATOM 517 C C . ASN A 1 66 ? -20.235 -16.031 1.899 1.00 92.69 66 ASN A C 1
ATOM 519 O O . ASN A 1 66 ? -19.692 -15.452 2.838 1.00 92.69 66 ASN A O 1
ATOM 523 N N . GLU A 1 67 ? -21.563 -16.044 1.768 1.00 87.94 67 GLU A N 1
ATOM 524 C CA . GLU A 1 67 ? -22.482 -15.324 2.659 1.00 87.94 67 GLU A CA 1
ATOM 525 C C . GLU A 1 67 ? -22.381 -15.808 4.113 1.00 87.94 67 GLU A C 1
ATOM 527 O O . GLU A 1 67 ? -22.638 -15.037 5.037 1.00 87.94 67 GLU A O 1
ATOM 532 N N . ALA A 1 68 ? -21.968 -17.064 4.335 1.00 87.12 68 ALA A N 1
ATOM 533 C CA . ALA A 1 68 ? -21.728 -17.586 5.678 1.00 87.12 68 ALA A CA 1
ATOM 534 C C . ALA A 1 68 ? -20.550 -16.872 6.363 1.00 87.12 68 ALA A C 1
ATOM 536 O O . ALA A 1 68 ? -20.617 -16.573 7.553 1.00 87.12 68 ALA A O 1
ATOM 537 N N . CYS A 1 69 ? -19.500 -16.546 5.605 1.00 90.62 69 CYS A N 1
ATOM 538 C CA . CYS A 1 69 ? -18.344 -15.794 6.089 1.00 90.62 69 CYS A CA 1
ATOM 539 C C . CYS A 1 69 ? -18.671 -14.296 6.181 1.00 90.62 69 CYS A C 1
ATOM 541 O O . CYS A 1 69 ? -18.394 -13.636 7.186 1.00 90.62 69 CYS A O 1
ATOM 543 N N . LEU A 1 70 ? -19.302 -13.753 5.137 1.00 90.19 70 LEU A N 1
ATOM 544 C CA . LEU A 1 70 ? -19.590 -12.326 5.008 1.00 90.19 70 LEU A CA 1
ATOM 545 C C . LEU A 1 70 ? -20.599 -11.820 6.044 1.00 90.19 70 LEU A C 1
ATOM 547 O O . LEU A 1 70 ? -20.514 -10.654 6.414 1.00 90.19 70 LEU A O 1
ATOM 551 N N . GLY A 1 71 ? -21.453 -12.678 6.612 1.00 85.62 71 GLY A N 1
ATOM 552 C CA . GLY A 1 71 ? -22.337 -12.298 7.722 1.00 85.62 71 GLY A CA 1
ATOM 553 C C . GLY A 1 71 ? -21.607 -11.666 8.917 1.00 85.62 71 GLY A C 1
ATOM 554 O O . GLY A 1 71 ? -22.165 -10.798 9.585 1.00 85.62 71 GLY A O 1
ATOM 555 N N . CYS A 1 72 ? -20.343 -12.040 9.143 1.00 85.62 72 CYS A N 1
ATOM 556 C CA . CYS A 1 72 ? -19.491 -11.445 10.176 1.00 85.62 72 CYS A CA 1
ATOM 557 C C . CYS A 1 72 ? -18.302 -10.671 9.597 1.00 85.62 72 CYS A C 1
ATOM 559 O O . CYS A 1 72 ? -17.871 -9.694 10.201 1.00 85.62 72 CYS A O 1
ATOM 561 N N . HIS A 1 73 ? -17.756 -11.084 8.449 1.00 89.94 73 HIS A N 1
ATOM 562 C CA . HIS A 1 73 ? -16.549 -10.475 7.885 1.00 89.94 73 HIS A CA 1
ATOM 563 C C . HIS A 1 73 ? -16.819 -9.251 7.013 1.00 89.94 73 HIS A C 1
ATOM 565 O O . HIS A 1 73 ? -15.920 -8.420 6.886 1.00 89.94 73 HIS A O 1
ATOM 571 N N . ALA A 1 74 ? -18.021 -9.092 6.449 1.00 87.88 74 ALA A N 1
ATOM 572 C CA . ALA A 1 74 ? -18.338 -7.966 5.576 1.00 87.88 74 ALA A CA 1
ATOM 573 C C . ALA A 1 74 ? -18.152 -6.634 6.311 1.00 87.88 74 ALA A C 1
ATOM 575 O O . ALA A 1 74 ? -17.251 -5.867 5.967 1.00 87.88 74 ALA A O 1
ATOM 576 N N . GLN A 1 75 ? -18.944 -6.395 7.370 1.00 84.62 75 GLN A N 1
ATOM 577 C CA . GLN A 1 75 ? -18.991 -5.102 8.059 1.00 84.62 75 GLN A CA 1
ATOM 578 C C . GLN A 1 75 ? -17.647 -4.682 8.700 1.00 84.62 75 GLN A C 1
ATOM 580 O O . GLN A 1 75 ? -17.221 -3.546 8.518 1.00 84.62 75 GLN A O 1
ATOM 585 N N . PRO A 1 76 ? -16.918 -5.539 9.430 1.00 82.50 76 PRO A N 1
ATOM 586 C CA . PRO A 1 76 ? -15.636 -5.147 10.008 1.00 82.50 76 PRO A CA 1
ATOM 587 C C . PRO A 1 76 ? -14.546 -4.918 8.957 1.00 82.50 76 PRO A C 1
ATOM 589 O O . PRO A 1 76 ? -13.662 -4.088 9.175 1.00 82.50 76 PRO A O 1
ATOM 592 N N . SER A 1 77 ? -14.590 -5.627 7.825 1.00 85.56 77 SER A N 1
ATOM 593 C CA . SER A 1 77 ? -13.521 -5.544 6.827 1.00 85.56 77 SER A CA 1
ATOM 594 C C . SER A 1 77 ? -13.651 -4.325 5.923 1.00 85.56 77 SER A C 1
ATOM 596 O O . SER A 1 77 ? -12.629 -3.705 5.654 1.00 85.56 77 SER A O 1
ATOM 598 N N . TRP A 1 78 ? -14.854 -3.908 5.508 1.00 84.31 78 TRP A N 1
ATOM 599 C CA . TRP A 1 78 ? -14.989 -2.617 4.808 1.00 84.31 78 TRP A CA 1
ATOM 600 C C . TRP A 1 78 ? -14.682 -1.444 5.748 1.00 84.31 78 TRP A C 1
ATOM 602 O O . TRP A 1 78 ? -13.995 -0.509 5.354 1.00 84.31 78 TRP A O 1
ATOM 612 N N . LYS A 1 79 ? -15.084 -1.565 7.022 1.00 79.25 79 LYS A N 1
ATOM 613 C CA . LYS A 1 79 ? -14.810 -0.604 8.095 1.00 79.25 79 LYS A CA 1
ATOM 614 C C . LYS A 1 79 ? -13.308 -0.354 8.313 1.00 79.25 79 LYS A C 1
ATOM 616 O O . LYS A 1 79 ? -12.834 0.772 8.225 1.00 79.25 79 LYS A O 1
ATOM 621 N N . LYS A 1 80 ? -12.564 -1.415 8.646 1.00 81.12 80 LYS A N 1
ATOM 622 C CA . LYS A 1 80 ? -11.175 -1.323 9.141 1.00 81.12 80 LYS A CA 1
ATOM 623 C C . LYS A 1 80 ? -10.120 -1.590 8.070 1.00 81.12 80 LYS A C 1
ATOM 625 O O . LYS A 1 80 ? -9.006 -1.086 8.149 1.00 81.12 80 LYS A O 1
ATOM 630 N N . ARG A 1 81 ? -10.450 -2.442 7.097 1.00 86.19 81 ARG A N 1
ATOM 631 C CA . ARG A 1 81 ? -9.494 -2.996 6.127 1.00 86.19 81 ARG A CA 1
ATOM 632 C C . ARG A 1 81 ? -9.764 -2.538 4.697 1.00 86.19 81 ARG A C 1
ATOM 634 O O . ARG A 1 81 ? -8.975 -2.886 3.831 1.00 86.19 81 ARG A O 1
ATOM 641 N N . GLY A 1 82 ? -10.866 -1.839 4.419 1.00 87.69 82 GLY A N 1
ATOM 642 C CA . GLY A 1 82 ? -11.246 -1.407 3.072 1.00 87.69 82 GLY A CA 1
ATOM 643 C C . GLY A 1 82 ? -11.623 -2.550 2.122 1.00 87.69 82 GLY A C 1
ATOM 644 O O . GLY A 1 82 ? -11.504 -2.393 0.910 1.00 87.69 82 GLY A O 1
ATOM 645 N N . ALA A 1 83 ? -12.020 -3.719 2.646 1.00 89.88 83 ALA A N 1
ATOM 646 C CA . ALA A 1 83 ? -12.367 -4.885 1.824 1.00 89.88 83 ALA A CA 1
ATOM 647 C C . ALA A 1 83 ? -13.776 -4.811 1.252 1.00 89.88 83 ALA A C 1
ATOM 649 O O . ALA A 1 83 ? -14.750 -4.693 1.997 1.00 89.88 83 ALA A O 1
ATOM 650 N N . ASN A 1 84 ? -13.869 -4.908 -0.076 1.00 89.75 84 ASN A N 1
ATOM 651 C CA . ASN A 1 84 ? -15.142 -4.883 -0.777 1.00 89.75 84 ASN A CA 1
ATOM 652 C C . ASN A 1 84 ? -15.750 -6.283 -0.911 1.00 89.75 84 ASN A C 1
ATOM 654 O O . ASN A 1 84 ? -16.963 -6.385 -0.824 1.00 89.75 84 ASN A O 1
ATOM 658 N N . PHE A 1 85 ? -14.946 -7.341 -1.090 1.00 92.25 85 PHE A N 1
ATOM 659 C CA . PHE A 1 85 ? -15.391 -8.718 -1.395 1.00 92.25 85 PHE A CA 1
ATOM 660 C C . PHE A 1 85 ? -16.431 -8.787 -2.526 1.00 92.25 85 PHE A C 1
ATOM 662 O O . PHE A 1 85 ? -17.437 -9.487 -2.441 1.00 92.25 85 PHE A O 1
ATOM 669 N N . SER A 1 86 ? -16.193 -8.033 -3.598 1.00 90.31 86 SER A N 1
ATOM 670 C CA . SER A 1 86 ? -17.094 -7.971 -4.746 1.00 90.31 86 SER A CA 1
ATOM 671 C C . SER A 1 86 ? -16.441 -8.577 -5.988 1.00 90.31 86 SER A C 1
ATOM 673 O O . SER A 1 86 ? -15.298 -8.229 -6.290 1.00 90.31 86 SER A O 1
ATOM 675 N N . PRO A 1 87 ? -17.180 -9.347 -6.811 1.00 92.94 87 PRO A N 1
ATOM 676 C CA . PRO A 1 87 ? -16.740 -9.738 -8.156 1.00 92.94 87 PRO A CA 1
ATOM 677 C C . PRO A 1 87 ? -16.336 -8.548 -9.047 1.00 92.94 87 PRO A C 1
ATOM 679 O O . PRO A 1 87 ? -15.592 -8.689 -10.022 1.00 92.94 87 PRO A O 1
ATOM 682 N N . ARG A 1 88 ? -16.809 -7.334 -8.732 1.00 89.38 88 ARG A N 1
ATOM 683 C CA . ARG A 1 88 ? -16.411 -6.113 -9.440 1.00 89.38 88 ARG A CA 1
ATOM 684 C C . ARG A 1 88 ? -14.953 -5.735 -9.178 1.00 89.38 88 ARG A C 1
ATOM 686 O O . ARG A 1 88 ? -14.300 -5.252 -10.098 1.00 89.38 88 ARG A O 1
ATOM 693 N N . THR A 1 89 ? -14.443 -5.960 -7.971 1.00 90.81 89 THR A N 1
ATOM 694 C CA . THR A 1 89 ? -13.100 -5.523 -7.543 1.00 90.81 89 THR A CA 1
ATOM 695 C C . THR A 1 89 ? -12.129 -6.659 -7.283 1.00 90.81 89 THR A C 1
ATOM 697 O O . THR A 1 89 ? -10.959 -6.387 -7.059 1.00 90.81 89 THR A O 1
ATOM 700 N N . ASP A 1 90 ? -12.584 -7.907 -7.340 1.00 96.12 90 ASP A N 1
ATOM 701 C CA . ASP A 1 90 ? -11.750 -9.078 -7.103 1.00 96.12 90 ASP A CA 1
ATOM 702 C C . ASP A 1 90 ? -11.899 -10.092 -8.244 1.00 96.12 90 ASP A C 1
ATOM 704 O O . ASP A 1 90 ? -13.005 -10.547 -8.558 1.00 96.12 90 ASP A O 1
ATOM 708 N N . VAL A 1 91 ? -10.784 -10.431 -8.894 1.00 96.75 91 VAL A N 1
ATOM 709 C CA . VAL A 1 91 ? -10.773 -11.379 -10.018 1.00 96.75 91 VAL A CA 1
ATOM 710 C C . VAL A 1 91 ? -11.094 -12.808 -9.609 1.00 96.75 91 VAL A C 1
ATOM 712 O O . VAL A 1 91 ? -11.668 -13.533 -10.418 1.00 96.75 91 VAL A O 1
ATOM 715 N N . HIS A 1 92 ? -10.778 -13.207 -8.379 1.00 96.81 92 HIS A N 1
ATOM 716 C CA . HIS A 1 92 ? -11.027 -14.562 -7.896 1.00 96.81 92 HIS A CA 1
ATOM 717 C C . HIS A 1 92 ? -12.514 -14.752 -7.620 1.00 96.81 92 HIS A C 1
ATOM 719 O O . HIS A 1 92 ? -13.118 -15.709 -8.101 1.00 96.81 92 HIS A O 1
ATOM 725 N N . LEU A 1 93 ? -13.142 -13.777 -6.953 1.00 95.75 93 LEU A N 1
ATOM 726 C CA . LEU A 1 93 ? -14.595 -13.784 -6.761 1.00 95.75 93 LEU A CA 1
ATOM 727 C C . LEU A 1 93 ? -15.338 -13.702 -8.100 1.00 95.75 93 LEU A C 1
ATOM 729 O O . LEU A 1 93 ? -16.358 -14.362 -8.279 1.00 95.75 93 LEU A O 1
ATOM 733 N N . ARG A 1 94 ? -14.815 -12.943 -9.074 1.00 96.12 94 ARG A N 1
ATOM 734 C CA . ARG A 1 94 ? -15.365 -12.905 -10.440 1.00 96.12 94 ARG A CA 1
ATOM 735 C C . ARG A 1 94 ? -15.258 -14.242 -11.164 1.00 96.12 94 ARG A C 1
ATOM 737 O O . ARG A 1 94 ? -16.152 -14.574 -11.935 1.00 96.12 94 ARG A O 1
ATOM 744 N N . ALA A 1 95 ? -14.186 -14.988 -10.922 1.00 95.31 95 ALA A N 1
ATOM 745 C CA . ALA A 1 95 ? -13.990 -16.333 -11.451 1.00 95.31 95 ALA A CA 1
ATOM 746 C C . ALA A 1 95 ? -14.836 -17.399 -10.723 1.00 95.31 95 ALA A C 1
ATOM 748 O O . ALA A 1 95 ? -14.839 -18.552 -11.142 1.00 95.31 95 ALA A O 1
ATOM 749 N N . GLY A 1 96 ? -15.571 -17.024 -9.669 1.00 93.88 96 GLY A N 1
ATOM 750 C CA . GLY A 1 96 ? -16.449 -17.920 -8.917 1.00 93.88 96 GLY A CA 1
ATOM 751 C C . GLY A 1 96 ? -15.797 -18.591 -7.707 1.00 93.88 96 GLY A C 1
ATOM 752 O O . GLY A 1 96 ? -16.421 -19.476 -7.123 1.00 93.88 96 GLY A O 1
ATOM 753 N N . MET A 1 97 ? -14.586 -18.177 -7.310 1.00 94.44 97 MET A N 1
ATOM 754 C CA . MET A 1 97 ? -13.935 -18.715 -6.113 1.00 94.44 97 MET A CA 1
ATOM 755 C C . MET A 1 97 ? -14.698 -18.339 -4.839 1.00 94.44 97 MET A C 1
ATOM 757 O O . MET A 1 97 ? -15.234 -17.234 -4.689 1.00 94.44 97 MET A O 1
ATOM 761 N N . ARG A 1 98 ? -14.717 -19.275 -3.896 1.00 94.88 98 ARG A N 1
ATOM 762 C CA . ARG A 1 98 ? -15.273 -19.127 -2.554 1.00 94.88 98 ARG A CA 1
ATOM 763 C C . ARG A 1 98 ? -14.178 -18.796 -1.550 1.00 94.88 98 ARG A C 1
ATOM 765 O O . ARG A 1 98 ? -13.009 -19.104 -1.755 1.00 94.88 98 ARG A O 1
ATOM 772 N N . CYS A 1 99 ? -14.559 -18.219 -0.412 1.00 95.25 99 CYS A N 1
ATOM 773 C CA . CYS A 1 99 ? -13.629 -17.901 0.673 1.00 95.25 99 CYS A CA 1
ATOM 774 C C . CYS A 1 99 ? -12.815 -19.132 1.103 1.00 95.25 99 CYS A C 1
ATOM 776 O O . CYS A 1 99 ? -11.615 -19.022 1.340 1.00 95.25 99 CYS A O 1
ATOM 778 N N . VAL A 1 100 ? -13.456 -20.304 1.151 1.00 95.06 100 VAL A N 1
ATOM 779 C CA . VAL A 1 100 ? -12.828 -21.571 1.555 1.00 95.06 100 VAL A CA 1
ATOM 780 C C . VAL A 1 100 ? -11.875 -22.169 0.524 1.00 95.06 100 VAL A C 1
ATOM 782 O O . VAL A 1 100 ? -11.114 -23.065 0.874 1.00 95.06 100 VAL A O 1
ATOM 785 N N . ASP A 1 101 ? -11.861 -21.667 -0.712 1.00 94.75 101 ASP A N 1
ATOM 786 C CA . ASP A 1 101 ? -10.896 -22.124 -1.717 1.00 94.75 101 ASP A CA 1
ATOM 787 C C . ASP A 1 101 ? -9.488 -21.612 -1.390 1.00 94.75 101 ASP A C 1
ATOM 789 O O . ASP A 1 101 ? -8.504 -22.310 -1.627 1.00 94.75 101 ASP A O 1
ATOM 793 N N . CYS A 1 102 ? -9.399 -20.413 -0.796 1.00 95.12 102 CYS A N 1
ATOM 794 C CA . CYS A 1 102 ? -8.151 -19.870 -0.257 1.00 95.12 102 CYS A CA 1
ATOM 795 C C . CYS A 1 102 ? -7.972 -20.180 1.235 1.00 95.12 102 CYS A C 1
ATOM 797 O O . CYS A 1 102 ? -6.849 -20.393 1.682 1.00 95.12 102 CYS A O 1
ATOM 799 N N . HIS A 1 103 ? -9.065 -20.229 2.001 1.00 96.19 103 HIS A N 1
ATOM 800 C CA . HIS A 1 103 ? -9.087 -20.541 3.433 1.00 96.19 103 HIS A CA 1
ATOM 801 C C . HIS A 1 103 ? -9.669 -21.946 3.684 1.00 96.19 103 HIS A C 1
ATOM 803 O O . HIS A 1 103 ? -10.762 -22.056 4.252 1.00 96.19 103 HIS A O 1
ATOM 809 N N . PRO A 1 104 ? -9.001 -23.030 3.244 1.00 95.19 104 PRO A N 1
ATOM 810 C CA . PRO A 1 104 ? -9.549 -24.372 3.370 1.00 95.19 104 PRO A CA 1
ATOM 811 C C . PRO A 1 104 ? -9.609 -24.795 4.838 1.00 95.19 104 PRO A C 1
ATOM 813 O O . PRO A 1 104 ? -8.885 -24.273 5.679 1.00 95.19 104 PRO A O 1
ATOM 816 N N . ALA A 1 105 ? -10.454 -25.772 5.139 1.00 93.62 105 ALA A N 1
ATOM 817 C CA . ALA A 1 105 ? -10.507 -26.431 6.437 1.00 93.62 105 ALA A CA 1
ATOM 818 C C . ALA A 1 105 ? -10.764 -27.923 6.233 1.00 93.62 105 ALA A C 1
ATOM 820 O O . ALA A 1 105 ? -11.255 -28.351 5.177 1.00 93.62 105 ALA A O 1
ATOM 821 N N . GLY A 1 106 ? -10.455 -28.712 7.255 1.00 92.88 106 GLY A N 1
ATOM 822 C CA . GLY A 1 106 ? -10.791 -30.122 7.277 1.00 92.88 106 GLY A CA 1
ATOM 823 C C . GLY A 1 106 ? -10.195 -30.889 6.099 1.00 92.88 106 GLY A C 1
ATOM 824 O O . GLY A 1 106 ? -9.051 -30.688 5.704 1.00 92.88 106 GLY A O 1
ATOM 825 N N . SER A 1 107 ? -10.984 -31.787 5.513 1.00 91.62 107 SER A N 1
ATOM 826 C CA . SER A 1 107 ? -10.527 -32.673 4.433 1.00 91.62 107 SER A CA 1
ATOM 827 C C . SER A 1 107 ? -10.196 -31.956 3.116 1.00 91.62 107 SER A C 1
ATOM 829 O O . SER A 1 107 ? -9.671 -32.582 2.197 1.00 91.62 107 SER A O 1
ATOM 831 N N . SER A 1 108 ? -10.510 -30.663 3.002 1.00 91.19 108 SER A N 1
ATOM 832 C CA . SER A 1 108 ? -10.142 -29.840 1.846 1.00 91.19 108 SER A CA 1
ATOM 833 C C . SER A 1 108 ? -8.787 -29.144 2.018 1.00 91.19 108 SER A C 1
ATOM 835 O O . SER A 1 108 ? -8.242 -28.647 1.034 1.00 91.19 108 SER A O 1
ATOM 837 N N . ALA A 1 109 ? -8.239 -29.093 3.236 1.00 94.44 109 ALA A N 1
ATOM 838 C CA . ALA A 1 109 ? -6.941 -28.488 3.491 1.00 94.44 109 ALA A CA 1
ATOM 839 C C . ALA A 1 109 ? -5.792 -29.463 3.205 1.00 94.44 109 ALA A C 1
ATOM 841 O O . ALA A 1 109 ? -5.895 -30.664 3.445 1.00 94.44 109 ALA A O 1
ATOM 842 N N . THR A 1 110 ? -4.684 -28.926 2.694 1.00 93.56 110 THR A N 1
ATOM 843 C CA . THR A 1 110 ? -3.446 -29.681 2.443 1.00 93.56 110 THR A CA 1
ATOM 844 C C . THR A 1 110 ? -2.410 -29.491 3.543 1.00 93.56 110 THR A C 1
ATOM 846 O O . THR A 1 110 ? -1.509 -30.316 3.671 1.00 93.56 110 THR A O 1
ATOM 849 N N . ASP A 1 111 ? -2.519 -28.421 4.334 1.00 96.19 111 ASP A N 1
ATOM 850 C CA . ASP A 1 111 ? -1.620 -28.182 5.458 1.00 96.19 111 ASP A CA 1
ATOM 851 C C . ASP A 1 111 ? -1.974 -29.119 6.628 1.00 96.19 111 ASP A C 1
ATOM 853 O O . ASP A 1 111 ? -3.121 -29.120 7.089 1.00 96.19 111 ASP A O 1
ATOM 857 N N . PRO A 1 112 ? -1.016 -29.915 7.136 1.00 95.75 112 PRO A N 1
ATOM 858 C CA . PRO A 1 112 ? -1.281 -30.925 8.159 1.00 95.75 112 PRO A CA 1
ATOM 859 C C . PRO A 1 112 ? -1.766 -30.347 9.497 1.00 95.75 112 PRO A C 1
ATOM 861 O O . PRO A 1 112 ? -2.347 -31.085 10.287 1.00 95.75 112 PRO A O 1
ATOM 864 N N . ARG A 1 113 ? -1.563 -29.048 9.764 1.00 95.94 113 ARG A N 1
ATOM 865 C CA . ARG A 1 113 ? -2.038 -28.372 10.987 1.00 95.94 113 ARG A CA 1
ATOM 866 C C . ARG A 1 113 ? -3.554 -28.181 11.009 1.00 95.94 113 ARG A C 1
ATOM 868 O O . ARG A 1 113 ? -4.117 -27.952 12.075 1.00 95.94 113 ARG A O 1
ATOM 875 N N . ILE A 1 114 ? -4.194 -28.226 9.840 1.00 95.69 114 ILE A N 1
ATOM 876 C CA . ILE A 1 114 ? -5.626 -27.942 9.663 1.00 95.69 114 ILE A CA 1
ATOM 877 C C . ILE A 1 114 ? -6.354 -28.994 8.805 1.00 95.69 114 ILE A C 1
ATOM 879 O O . ILE A 1 114 ? -7.556 -28.878 8.560 1.00 95.69 114 ILE A O 1
ATOM 883 N N . ALA A 1 115 ? -5.637 -30.014 8.326 1.00 96.31 115 ALA A N 1
ATOM 884 C CA . ALA A 1 115 ? -6.192 -31.104 7.538 1.00 96.31 115 ALA A CA 1
ATOM 885 C C . ALA A 1 115 ? -6.775 -32.204 8.439 1.00 96.31 115 ALA A C 1
ATOM 887 O O . ALA A 1 115 ? -6.109 -32.717 9.335 1.00 96.31 115 ALA A O 1
ATOM 888 N N . GLY A 1 116 ? -8.013 -32.622 8.171 1.00 93.00 116 GLY A N 1
ATOM 889 C CA . GLY A 1 116 ? -8.669 -33.689 8.935 1.00 93.00 116 GLY A CA 1
ATOM 890 C C . GLY A 1 116 ? -10.158 -33.836 8.628 1.00 93.00 116 GLY A C 1
ATOM 891 O O . GLY A 1 116 ? -10.781 -32.935 8.084 1.00 93.00 116 GLY A O 1
ATOM 892 N N . LYS A 1 117 ? -10.776 -34.975 8.963 1.00 87.44 117 LYS A N 1
ATOM 893 C CA . LYS A 1 117 ? -12.194 -35.226 8.622 1.00 87.44 117 LYS A CA 1
ATOM 894 C C . LYS A 1 117 ? -13.160 -34.220 9.269 1.00 87.44 117 LYS A C 1
ATOM 896 O O . LYS A 1 117 ? -14.148 -33.851 8.645 1.00 87.44 117 LYS A O 1
ATOM 901 N N . GLU A 1 118 ? -12.856 -33.772 10.483 1.00 84.06 118 GLU A N 1
ATOM 902 C CA . GLU A 1 118 ? -13.714 -32.899 11.303 1.00 84.06 118 GLU A CA 1
ATOM 903 C C . GLU A 1 118 ? -12.938 -31.689 11.851 1.00 84.06 118 GLU A C 1
ATOM 905 O O . GLU A 1 118 ? -13.324 -31.082 12.850 1.00 84.06 118 GLU A O 1
ATOM 910 N N . GLU A 1 119 ? -11.832 -31.330 11.192 1.00 90.62 119 GLU A N 1
ATOM 911 C CA . GLU A 1 119 ? -11.018 -30.183 11.589 1.00 90.62 119 GLU A CA 1
ATOM 912 C C . GLU A 1 119 ? -11.675 -28.875 11.127 1.00 90.62 119 GLU A C 1
ATOM 914 O O . GLU A 1 119 ? -12.024 -28.714 9.956 1.00 90.62 119 GLU A O 1
ATOM 919 N N . HIS A 1 120 ? -11.865 -27.951 12.069 1.00 90.19 120 HIS A N 1
ATOM 920 C CA . HIS A 1 120 ? -12.584 -26.687 11.873 1.00 90.19 120 HIS A CA 1
AT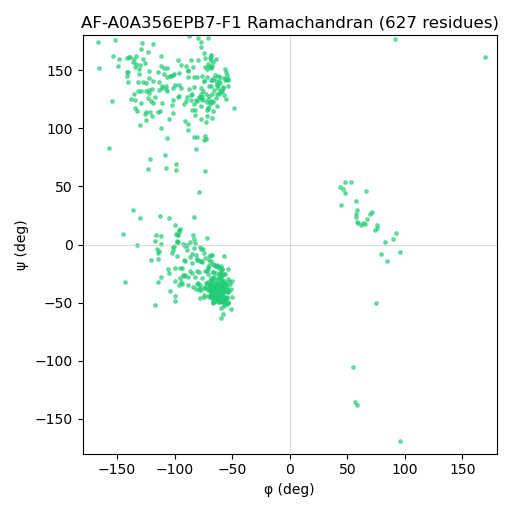OM 921 C C . HIS A 1 120 ? -11.660 -25.465 11.954 1.00 90.19 120 HIS A C 1
ATOM 923 O O . HIS A 1 120 ? -12.133 -24.326 11.941 1.00 90.19 120 HIS A O 1
ATOM 929 N N . GLN A 1 121 ? -10.343 -25.677 12.025 1.00 92.88 121 GLN A N 1
ATOM 930 C CA . GLN A 1 121 ? -9.386 -24.611 11.761 1.00 92.88 121 GLN A CA 1
ATOM 931 C C . GLN A 1 121 ? -9.389 -24.272 10.269 1.00 92.88 121 GLN A C 1
ATOM 933 O O . GLN A 1 121 ? -9.057 -25.099 9.423 1.00 92.88 121 GLN A O 1
ATOM 938 N N . PHE A 1 122 ? -9.764 -23.037 9.949 1.00 94.12 122 PHE A N 1
ATOM 939 C CA . PHE A 1 122 ? -9.625 -22.503 8.600 1.00 94.12 122 PHE A CA 1
ATOM 940 C C . PHE A 1 122 ? -8.188 -22.051 8.369 1.00 94.12 122 PHE A C 1
ATOM 942 O O . PHE A 1 122 ? -7.567 -21.489 9.273 1.00 94.12 122 PHE A O 1
ATOM 949 N N . GLY A 1 123 ? -7.699 -22.235 7.142 1.00 95.62 123 GLY A N 1
ATOM 950 C CA . GLY A 1 123 ? -6.418 -21.708 6.691 1.00 95.62 123 GLY A CA 1
ATOM 951 C C . GLY A 1 123 ? -6.300 -20.240 7.061 1.00 95.62 123 GLY A C 1
ATOM 952 O O . GLY A 1 123 ? -7.101 -19.415 6.627 1.00 95.62 123 GLY A O 1
ATOM 953 N N . LYS A 1 124 ? -5.331 -19.909 7.902 1.00 94.62 124 LYS A N 1
ATOM 954 C CA . LYS A 1 124 ? -5.059 -18.561 8.379 1.00 94.62 124 LYS A CA 1
ATOM 955 C C . LYS A 1 124 ? -3.905 -17.974 7.572 1.00 94.62 124 LYS A C 1
ATOM 957 O O . LYS A 1 124 ? -2.912 -18.635 7.274 1.00 94.62 124 LYS A O 1
ATOM 962 N N . GLY A 1 125 ? -4.074 -16.710 7.202 1.00 93.00 125 GLY A N 1
ATOM 963 C CA . GLY A 1 125 ? -3.013 -15.909 6.612 1.00 93.00 125 GLY A CA 1
ATOM 964 C C . GLY A 1 125 ? -2.209 -15.217 7.688 1.00 93.00 125 GLY A C 1
ATOM 965 O O . GLY A 1 125 ? -2.747 -14.845 8.727 1.00 93.00 125 GLY A O 1
ATOM 966 N N . ASP A 1 126 ? -0.943 -14.986 7.400 1.00 93.50 126 ASP A N 1
ATOM 967 C CA . ASP A 1 126 ? -0.090 -14.133 8.207 1.00 93.50 126 ASP A CA 1
ATOM 968 C C . ASP A 1 126 ? -0.547 -12.666 8.071 1.00 93.50 126 ASP A C 1
ATOM 970 O O . ASP A 1 126 ? -0.572 -12.148 6.958 1.00 93.50 126 ASP A O 1
ATOM 974 N N . ASP A 1 127 ? -0.926 -11.985 9.157 1.00 91.12 127 ASP A N 1
ATOM 975 C CA . ASP A 1 127 ? -1.322 -10.560 9.200 1.00 91.12 127 ASP A CA 1
ATOM 976 C C . ASP A 1 127 ? -0.639 -9.904 10.414 1.00 91.12 127 ASP A C 1
ATOM 978 O O . ASP A 1 127 ? -0.764 -10.452 11.511 1.00 91.12 127 ASP A O 1
ATOM 982 N N . PRO A 1 128 ? 0.055 -8.752 10.288 1.00 91.62 128 PRO A N 1
ATOM 983 C CA . PRO A 1 128 ? 0.919 -8.247 11.356 1.00 91.62 128 PRO A CA 1
ATOM 984 C C . PRO A 1 128 ? 0.186 -7.968 12.671 1.00 91.62 128 PRO A C 1
ATOM 986 O O . PRO A 1 128 ? 0.742 -8.216 13.735 1.00 91.62 128 PRO A O 1
ATOM 989 N N . GLY A 1 129 ? -1.067 -7.503 12.621 1.00 86.19 129 GLY A N 1
ATOM 990 C CA . GLY A 1 129 ? -1.883 -7.331 13.826 1.00 86.19 129 GLY A CA 1
ATOM 991 C C . GLY A 1 129 ? -2.893 -8.452 14.089 1.00 86.19 129 GLY A C 1
ATOM 992 O O . GLY A 1 129 ? -3.840 -8.256 14.856 1.00 86.19 129 GLY A O 1
ATOM 993 N N . GLY A 1 130 ? -2.731 -9.616 13.454 1.00 86.31 130 GLY A N 1
ATOM 994 C CA . GLY A 1 130 ? -3.533 -10.821 13.663 1.00 86.31 130 GLY A CA 1
ATOM 995 C C . GLY A 1 130 ? -2.850 -11.830 14.589 1.00 86.31 130 GLY A C 1
ATOM 996 O O . GLY A 1 130 ? -2.473 -12.903 14.136 1.00 86.31 130 GLY A O 1
ATOM 997 N N . LEU A 1 131 ? -2.736 -11.515 15.884 1.00 87.81 131 LEU A N 1
ATOM 998 C CA . LEU A 1 131 ? -1.898 -12.265 16.843 1.00 87.81 131 LEU A CA 1
ATOM 999 C C . LEU A 1 131 ? -2.531 -13.538 17.444 1.00 87.81 131 LEU A C 1
ATOM 1001 O O . LEU A 1 131 ? -1.937 -14.197 18.296 1.00 87.81 131 LEU A O 1
ATOM 1005 N N . VAL A 1 132 ? -3.758 -13.878 17.049 1.00 90.94 132 VAL A N 1
ATOM 1006 C CA . VAL A 1 132 ? -4.455 -15.069 17.556 1.00 90.94 132 VAL A CA 1
ATOM 1007 C C . VAL A 1 132 ? -4.047 -16.284 16.729 1.00 90.94 132 VAL A C 1
ATOM 1009 O O . VAL A 1 132 ? -4.164 -16.251 15.505 1.00 90.94 132 VAL A O 1
ATOM 1012 N N . ARG A 1 133 ? -3.628 -17.368 17.398 1.00 93.56 133 ARG A N 1
ATOM 1013 C CA . ARG A 1 133 ? -3.238 -18.642 16.760 1.00 93.56 133 ARG A CA 1
ATOM 1014 C C . ARG A 1 133 ? -2.181 -18.460 15.665 1.00 93.56 133 ARG A C 1
ATOM 1016 O O . ARG A 1 133 ? -2.374 -18.860 14.522 1.00 93.56 133 ARG A O 1
ATOM 1023 N N . ASN A 1 134 ? -1.066 -17.814 16.007 1.00 93.88 134 ASN A N 1
ATOM 1024 C CA . ASN A 1 134 ? 0.061 -17.623 15.080 1.00 93.88 134 ASN A CA 1
ATOM 1025 C C . ASN A 1 134 ? 0.720 -18.950 14.670 1.00 93.88 134 ASN A C 1
ATOM 1027 O O . ASN A 1 134 ? 1.372 -19.026 13.638 1.00 93.88 134 ASN A O 1
ATOM 1031 N N . ASP A 1 135 ? 0.493 -20.027 15.428 1.00 94.62 135 ASP A N 1
ATOM 1032 C CA . ASP A 1 135 ? 0.843 -21.392 15.027 1.00 94.62 135 ASP A CA 1
ATOM 1033 C C . ASP A 1 135 ? 0.155 -21.833 13.720 1.00 94.62 135 ASP A C 1
ATOM 1035 O O . ASP A 1 135 ? 0.647 -22.736 13.044 1.00 94.62 135 ASP A O 1
ATOM 1039 N N . LEU A 1 136 ? -0.949 -21.178 13.342 1.00 95.88 136 LEU A N 1
ATOM 1040 C CA . LEU A 1 136 ? -1.671 -21.402 12.090 1.00 95.88 136 LEU A CA 1
ATOM 1041 C C . LEU A 1 136 ? -1.314 -20.399 10.986 1.00 95.88 136 LEU A C 1
ATOM 1043 O O . LEU A 1 136 ? -1.919 -20.462 9.917 1.00 95.88 136 LEU A O 1
ATOM 1047 N N . ASP A 1 137 ? -0.369 -19.482 11.198 1.00 95.44 137 ASP A N 1
ATOM 1048 C CA . ASP A 1 137 ? 0.053 -18.573 10.128 1.00 95.44 137 ASP A CA 1
ATOM 1049 C C . ASP A 1 137 ? 0.549 -19.362 8.909 1.00 95.44 137 ASP A C 1
ATOM 1051 O O . ASP A 1 137 ? 1.144 -20.443 9.029 1.00 95.44 137 ASP A O 1
ATOM 1055 N N . ASP A 1 138 ? 0.241 -18.819 7.731 1.00 94.81 138 ASP A N 1
ATOM 1056 C CA . ASP A 1 138 ? 0.581 -19.383 6.424 1.00 94.81 138 ASP A CA 1
ATOM 1057 C C . ASP A 1 138 ? 0.031 -20.806 6.186 1.00 94.81 138 ASP A C 1
ATOM 1059 O O . ASP A 1 138 ? 0.615 -21.589 5.445 1.00 94.81 138 ASP A O 1
ATOM 1063 N N . THR A 1 139 ? -1.107 -21.154 6.805 1.00 96.38 139 THR A N 1
ATOM 1064 C CA . THR A 1 139 ? -1.868 -22.390 6.495 1.00 96.38 139 THR A CA 1
ATOM 1065 C C . THR A 1 139 ? -2.865 -22.208 5.343 1.00 96.38 139 THR A C 1
ATOM 1067 O O . THR A 1 139 ? -3.458 -23.183 4.877 1.00 96.38 139 THR A O 1
ATOM 1070 N N . LEU A 1 140 ? -3.108 -20.967 4.901 1.00 95.00 140 LEU A N 1
ATOM 1071 C CA . LEU A 1 140 ? -3.964 -20.680 3.745 1.00 95.00 140 LEU A CA 1
ATOM 1072 C C . LEU A 1 140 ? -3.287 -21.048 2.416 1.00 95.00 140 LEU A C 1
ATOM 1074 O O . LEU A 1 140 ? -2.064 -21.130 2.334 1.00 95.00 140 LEU A O 1
ATOM 1078 N N . VAL A 1 141 ? -4.083 -21.216 1.358 1.00 95.25 141 VAL A N 1
ATOM 1079 C CA . VAL A 1 141 ? -3.572 -21.433 -0.005 1.00 95.25 141 VAL A CA 1
ATOM 1080 C C . VAL A 1 141 ? -2.961 -20.133 -0.525 1.00 95.25 141 VAL A C 1
ATOM 1082 O O . VAL A 1 141 ? -3.644 -19.118 -0.674 1.00 95.25 141 VAL A O 1
ATOM 1085 N N . SER A 1 142 ? -1.662 -20.161 -0.796 1.00 94.25 142 SER A N 1
ATOM 1086 C CA . SER A 1 142 ? -0.891 -19.025 -1.291 1.00 94.25 142 SER A CA 1
ATOM 1087 C C . SER A 1 142 ? -1.180 -18.727 -2.767 1.00 94.25 142 SER A C 1
ATOM 1089 O O . SER A 1 142 ? -1.711 -19.551 -3.511 1.00 94.25 142 SER A O 1
ATOM 1091 N N . CYS A 1 143 ? -0.778 -17.540 -3.235 1.00 94.69 143 CYS A N 1
ATOM 1092 C CA . CYS A 1 143 ? -0.898 -17.180 -4.651 1.00 94.69 143 CYS A CA 1
ATOM 1093 C C . CYS A 1 143 ? -0.153 -18.181 -5.555 1.00 94.69 143 CYS A C 1
ATOM 1095 O O . CYS A 1 143 ? -0.661 -18.567 -6.606 1.00 94.69 143 CYS A O 1
ATOM 1097 N N . THR A 1 144 ? 1.037 -18.611 -5.135 1.00 94.06 144 THR A N 1
ATOM 1098 C CA . THR A 1 144 ? 1.928 -19.509 -5.884 1.00 94.06 144 THR A CA 1
ATOM 1099 C C . THR A 1 144 ? 1.373 -20.924 -6.014 1.00 94.06 144 THR A C 1
ATOM 1101 O O . THR A 1 144 ? 1.550 -21.541 -7.060 1.00 94.06 144 THR A O 1
ATOM 1104 N N . ASP A 1 145 ? 0.590 -21.404 -5.040 1.00 94.25 145 ASP A N 1
ATOM 1105 C CA . ASP A 1 145 ? -0.034 -22.736 -5.115 1.00 94.25 145 ASP A CA 1
ATOM 1106 C C . ASP A 1 145 ? -0.919 -22.903 -6.360 1.00 94.25 145 ASP A C 1
ATOM 1108 O O . ASP A 1 145 ? -1.016 -23.998 -6.922 1.00 94.25 145 ASP A O 1
ATOM 1112 N N . CYS A 1 146 ? -1.534 -21.807 -6.817 1.00 95.75 146 CYS A N 1
ATOM 1113 C CA . CYS A 1 146 ? -2.339 -21.770 -8.034 1.00 95.75 146 CYS A CA 1
ATOM 1114 C C . CYS A 1 146 ? -1.586 -21.191 -9.234 1.00 95.75 146 CYS A C 1
ATOM 1116 O O . CYS A 1 146 ? -1.656 -21.749 -10.328 1.00 95.75 146 CYS A O 1
ATOM 1118 N N . HIS A 1 147 ? -0.860 -20.090 -9.053 1.00 96.56 147 HIS A N 1
ATOM 1119 C CA . HIS A 1 147 ? -0.250 -19.358 -10.161 1.00 96.56 147 HIS A CA 1
ATOM 1120 C C . HIS A 1 147 ? 1.064 -19.960 -10.682 1.00 96.56 147 HIS A C 1
ATOM 1122 O O . HIS A 1 147 ? 1.458 -19.615 -11.796 1.00 96.56 147 HIS A O 1
ATOM 1128 N N . ASP A 1 148 ? 1.688 -20.898 -9.965 1.00 94.94 148 ASP A N 1
ATOM 1129 C CA . ASP A 1 148 ? 2.847 -21.644 -10.482 1.00 94.94 148 ASP A CA 1
ATOM 1130 C C . ASP A 1 148 ? 2.423 -22.940 -11.190 1.00 94.94 148 ASP A C 1
ATOM 1132 O O . ASP A 1 148 ? 3.107 -23.420 -12.093 1.00 94.94 148 ASP A O 1
ATOM 1136 N N . THR A 1 149 ? 1.269 -23.498 -10.811 1.00 94.62 149 THR A N 1
ATOM 1137 C CA . THR A 1 149 ? 0.803 -24.823 -11.259 1.00 94.62 149 THR A CA 1
ATOM 1138 C C . THR A 1 149 ? -0.333 -24.768 -12.281 1.00 94.62 149 THR A C 1
ATOM 1140 O O . THR A 1 149 ? -0.578 -25.743 -12.988 1.00 94.62 149 THR A O 1
ATOM 1143 N N . GLY A 1 150 ? -1.060 -23.650 -12.353 1.00 94.19 150 GLY A N 1
ATOM 1144 C CA . GLY A 1 150 ? -2.314 -23.544 -13.101 1.00 94.19 150 GLY A CA 1
ATOM 1145 C C . GLY A 1 150 ? -3.509 -24.213 -12.409 1.00 94.19 150 GLY A C 1
ATOM 1146 O O . GLY A 1 150 ? -4.545 -24.436 -13.046 1.00 94.19 150 GLY A O 1
ATOM 1147 N N . ARG A 1 151 ? -3.394 -24.552 -11.114 1.00 92.94 151 ARG A N 1
ATOM 1148 C CA . ARG A 1 151 ? -4.486 -25.143 -10.324 1.00 92.94 151 ARG A CA 1
ATOM 1149 C C . ARG A 1 151 ? -5.743 -24.275 -10.412 1.00 92.94 151 ARG A C 1
ATOM 1151 O O . ARG A 1 151 ? -5.676 -23.048 -10.435 1.00 92.94 151 ARG A O 1
ATOM 1158 N N . SER A 1 152 ? -6.900 -24.934 -10.481 1.00 87.38 152 SER A N 1
ATOM 1159 C CA . SER A 1 152 ? -8.215 -24.283 -10.591 1.00 87.38 152 SER A CA 1
ATOM 1160 C C . SER A 1 152 ? -8.363 -23.362 -11.814 1.00 87.38 152 SER A C 1
ATOM 1162 O O . SER A 1 152 ? -9.191 -22.456 -11.809 1.00 87.38 152 SER A O 1
ATOM 1164 N N . GLY A 1 153 ? -7.568 -23.584 -12.870 1.00 92.00 153 GLY A N 1
ATOM 1165 C CA . GLY A 1 153 ? -7.591 -22.761 -14.082 1.00 92.00 153 GLY A CA 1
ATOM 1166 C C . GLY A 1 153 ? -6.909 -21.399 -13.920 1.00 92.00 153 GLY A C 1
ATOM 1167 O O . GLY A 1 153 ? -7.141 -20.503 -14.734 1.00 92.00 153 GLY A O 1
ATOM 1168 N N . ALA A 1 154 ? -6.087 -21.220 -12.880 1.00 95.19 154 ALA A N 1
ATOM 1169 C CA . ALA A 1 154 ? -5.363 -19.977 -12.657 1.00 95.19 154 ALA A CA 1
ATOM 1170 C C . ALA A 1 154 ? -4.355 -19.700 -13.793 1.00 95.19 154 ALA A C 1
ATOM 1172 O O . ALA A 1 154 ? -3.681 -20.616 -14.272 1.00 95.19 154 ALA A O 1
ATOM 1173 N N . PRO A 1 155 ? -4.204 -18.438 -14.233 1.00 94.38 155 PRO A N 1
ATOM 1174 C CA . PRO A 1 155 ? -3.177 -18.086 -15.205 1.00 94.38 155 PRO A CA 1
ATOM 1175 C C . PRO A 1 155 ? -1.780 -18.276 -14.602 1.00 94.38 155 PRO A C 1
ATOM 1177 O O . PRO A 1 155 ? -1.511 -17.792 -13.503 1.00 94.38 155 PRO A O 1
ATOM 1180 N N . VAL A 1 156 ? -0.880 -18.925 -15.344 1.00 95.19 156 VAL A N 1
ATOM 1181 C CA . VAL A 1 156 ? 0.497 -19.160 -14.884 1.00 95.19 156 VAL A CA 1
ATOM 1182 C C . VAL A 1 156 ? 1.302 -17.856 -14.881 1.00 95.19 156 VAL A C 1
ATOM 1184 O O . VAL A 1 156 ? 1.414 -17.170 -15.904 1.00 95.19 156 VAL A O 1
ATOM 1187 N N . ALA A 1 157 ? 1.882 -17.518 -13.732 1.00 92.50 157 ALA A N 1
ATOM 1188 C CA . ALA A 1 157 ? 2.559 -16.254 -13.472 1.00 92.50 157 ALA A CA 1
ATOM 1189 C C . ALA A 1 157 ? 4.005 -16.229 -14.003 1.00 92.50 157 ALA A C 1
ATOM 1191 O O . ALA A 1 157 ? 4.966 -16.419 -13.268 1.00 92.50 157 ALA A O 1
ATOM 1192 N N . LYS A 1 158 ? 4.175 -15.947 -15.302 1.00 89.38 158 LYS A N 1
ATOM 1193 C CA . LYS A 1 158 ? 5.501 -15.975 -15.957 1.00 89.38 158 LYS A CA 1
ATOM 1194 C C . LYS A 1 158 ? 6.436 -14.818 -15.589 1.00 89.38 158 LYS A C 1
ATOM 1196 O O . LYS A 1 158 ? 7.641 -15.019 -15.560 1.00 89.38 158 LYS A O 1
ATOM 1201 N N . HIS A 1 159 ? 5.898 -13.605 -15.418 1.00 90.25 159 HIS A N 1
ATOM 1202 C CA . HIS A 1 159 ? 6.653 -12.375 -15.107 1.00 90.25 159 HIS A CA 1
ATOM 1203 C C . HIS A 1 159 ? 7.946 -12.158 -15.926 1.00 90.25 159 HIS A C 1
ATOM 1205 O O . HIS A 1 159 ? 8.908 -11.587 -15.429 1.00 90.25 159 HIS A O 1
ATOM 1211 N N . SER A 1 160 ? 7.977 -12.572 -17.198 1.00 84.19 160 SER A N 1
ATOM 1212 C CA . SER A 1 160 ? 9.215 -12.667 -17.994 1.00 84.19 160 SER A CA 1
ATOM 1213 C C . SER A 1 160 ? 9.945 -11.341 -18.237 1.00 84.19 160 SER A C 1
ATOM 1215 O O . SER A 1 160 ? 11.107 -11.350 -18.620 1.00 84.19 160 SER A O 1
ATOM 1217 N N . TRP A 1 161 ? 9.265 -10.209 -18.053 1.00 83.50 161 TRP A N 1
ATOM 1218 C CA . TRP A 1 161 ? 9.834 -8.868 -18.195 1.00 83.50 161 TRP A CA 1
ATOM 1219 C C . TRP A 1 161 ? 10.392 -8.303 -16.879 1.00 83.50 161 TRP A C 1
ATOM 1221 O O . TRP A 1 161 ? 11.097 -7.296 -16.896 1.00 83.50 161 TRP A O 1
ATOM 1231 N N . LEU A 1 162 ? 10.071 -8.922 -15.739 1.00 85.69 162 LEU A N 1
ATOM 1232 C CA . LEU A 1 162 ? 10.386 -8.414 -14.410 1.00 85.69 162 LEU A CA 1
ATOM 1233 C C . LEU A 1 162 ? 11.610 -9.152 -13.840 1.00 85.69 162 LEU A C 1
ATOM 1235 O O . LEU A 1 162 ? 11.580 -10.378 -13.722 1.00 85.69 162 LEU A O 1
ATOM 1239 N N . PRO A 1 163 ? 12.680 -8.446 -13.430 1.00 83.44 163 PRO A N 1
ATOM 1240 C CA . PRO A 1 163 ? 13.829 -9.092 -12.802 1.00 83.44 163 PRO A CA 1
ATOM 1241 C C . PRO A 1 163 ? 13.429 -9.873 -11.533 1.00 83.44 163 PRO A C 1
ATOM 1243 O O . PRO A 1 163 ? 12.723 -9.292 -10.699 1.00 83.44 163 PRO A O 1
ATOM 1246 N N . PRO A 1 164 ? 13.928 -11.113 -11.320 1.00 80.81 164 PRO A N 1
ATOM 1247 C CA . PRO A 1 164 ? 13.524 -11.976 -10.198 1.00 80.81 164 PRO A CA 1
ATOM 1248 C C . PRO A 1 164 ? 13.624 -11.335 -8.806 1.00 80.81 164 PRO A C 1
ATOM 1250 O O . PRO A 1 164 ? 12.770 -11.582 -7.958 1.00 80.81 164 PRO A O 1
ATOM 1253 N N . LEU A 1 165 ? 14.585 -10.422 -8.610 1.00 82.00 165 LEU A N 1
ATOM 1254 C CA . LEU A 1 165 ? 14.768 -9.642 -7.376 1.00 82.00 165 LEU A CA 1
ATOM 1255 C C . LEU A 1 165 ? 13.475 -8.958 -6.890 1.00 82.00 165 LEU A C 1
ATOM 1257 O O . LEU A 1 165 ? 13.274 -8.775 -5.688 1.00 82.00 165 LEU A O 1
ATOM 1261 N N . HIS A 1 166 ? 12.582 -8.571 -7.805 1.00 91.31 166 HIS A N 1
ATOM 1262 C CA . HIS A 1 166 ? 11.299 -7.984 -7.427 1.00 91.31 166 HIS A CA 1
ATOM 1263 C C . HIS A 1 166 ? 10.406 -9.008 -6.730 1.00 91.31 166 HIS A C 1
ATOM 1265 O O . HIS A 1 166 ? 9.863 -8.698 -5.684 1.00 91.31 166 HIS A O 1
ATOM 1271 N N . LEU A 1 167 ? 10.286 -10.234 -7.240 1.00 90.38 167 LEU A N 1
ATOM 1272 C CA . LEU A 1 167 ? 9.425 -11.264 -6.639 1.00 90.38 167 LEU A CA 1
ATOM 1273 C C . LEU A 1 167 ? 9.991 -11.805 -5.310 1.00 90.38 167 LEU A C 1
ATOM 1275 O O . LEU A 1 167 ? 9.244 -12.279 -4.445 1.00 90.38 167 LEU A O 1
ATOM 1279 N N . GLU A 1 168 ? 11.305 -11.675 -5.116 1.00 89.06 168 GLU A N 1
ATOM 1280 C CA . GLU A 1 168 ? 11.983 -11.948 -3.844 1.00 89.06 168 GLU A CA 1
ATOM 1281 C C . GLU A 1 168 ? 11.625 -10.910 -2.765 1.00 89.06 168 GLU A C 1
ATOM 1283 O O . GLU A 1 168 ? 11.480 -11.262 -1.595 1.00 89.06 168 GLU A O 1
ATOM 1288 N N . THR A 1 169 ? 11.439 -9.641 -3.150 1.00 91.81 169 THR A N 1
ATOM 1289 C CA . THR A 1 169 ? 11.326 -8.502 -2.215 1.00 91.81 169 THR A CA 1
ATOM 1290 C C . THR A 1 169 ? 9.958 -7.822 -2.193 1.00 91.81 169 THR A C 1
ATOM 1292 O O . THR A 1 169 ? 9.679 -7.044 -1.284 1.00 91.81 169 THR A O 1
ATOM 1295 N N . ILE A 1 170 ? 9.084 -8.105 -3.153 1.00 96.44 170 ILE A N 1
ATOM 1296 C CA . ILE A 1 170 ? 7.762 -7.501 -3.324 1.00 96.44 170 ILE A CA 1
ATOM 1297 C C . ILE A 1 170 ? 6.730 -8.626 -3.332 1.00 96.44 170 ILE A C 1
ATOM 1299 O O . ILE A 1 170 ? 6.835 -9.591 -4.087 1.00 96.44 170 ILE A O 1
ATOM 1303 N N . ALA A 1 171 ? 5.724 -8.519 -2.468 1.00 96.94 171 ALA A N 1
ATOM 1304 C CA . ALA A 1 171 ? 4.629 -9.474 -2.432 1.00 96.94 171 ALA A CA 1
ATOM 1305 C C . ALA A 1 171 ? 3.705 -9.319 -3.651 1.00 96.94 171 ALA A C 1
ATOM 1307 O O . ALA A 1 171 ? 3.520 -8.211 -4.155 1.00 96.94 171 ALA A O 1
ATOM 1308 N N . CYS A 1 172 ? 3.060 -10.408 -4.089 1.00 96.06 172 CYS A N 1
ATOM 1309 C CA . CYS A 1 172 ? 2.147 -10.399 -5.242 1.00 96.06 172 CYS A CA 1
ATOM 1310 C C . CYS A 1 172 ? 1.049 -9.333 -5.087 1.00 96.06 172 CYS A C 1
ATOM 1312 O O . CYS A 1 172 ? 0.727 -8.600 -6.021 1.00 96.06 172 CYS A O 1
ATOM 1314 N N . GLN A 1 173 ? 0.527 -9.209 -3.866 1.00 97.38 173 GLN A N 1
ATOM 1315 C CA . GLN A 1 173 ? -0.505 -8.255 -3.481 1.00 97.38 173 GLN A CA 1
ATOM 1316 C C . GLN A 1 173 ? -0.098 -6.806 -3.767 1.00 97.38 173 GLN A C 1
ATOM 1318 O O . GLN A 1 173 ? -0.955 -6.006 -4.116 1.00 97.38 173 GLN A O 1
ATOM 1323 N N . THR A 1 174 ? 1.187 -6.459 -3.663 1.00 97.56 174 THR A N 1
ATOM 1324 C CA . THR A 1 174 ? 1.667 -5.085 -3.876 1.00 97.56 174 THR A CA 1
ATOM 1325 C C . THR A 1 174 ? 1.405 -4.607 -5.299 1.00 97.56 174 THR A C 1
ATOM 1327 O O . THR A 1 174 ? 0.946 -3.486 -5.492 1.00 97.56 174 THR A O 1
ATOM 1330 N N . CYS A 1 175 ? 1.648 -5.458 -6.299 1.00 96.56 175 CYS A N 1
ATOM 1331 C CA . CYS A 1 175 ? 1.377 -5.108 -7.692 1.00 96.56 175 CYS A CA 1
ATOM 1332 C C . CYS A 1 175 ? -0.087 -5.365 -8.063 1.00 96.56 175 CYS A C 1
ATOM 1334 O O . CYS A 1 175 ? -0.676 -4.595 -8.818 1.00 96.56 175 CYS A O 1
ATOM 1336 N N . HIS A 1 176 ? -0.684 -6.435 -7.529 1.00 97.56 176 HIS A N 1
ATOM 1337 C CA . HIS A 1 176 ? -2.032 -6.870 -7.893 1.00 97.56 176 HIS A CA 1
ATOM 1338 C C . HIS A 1 176 ? -3.160 -6.244 -7.059 1.00 97.56 176 HIS A C 1
ATOM 1340 O O . HIS A 1 176 ? -4.324 -6.515 -7.329 1.00 97.56 176 HIS A O 1
ATOM 1346 N N . ILE A 1 177 ? -2.861 -5.381 -6.089 1.00 97.06 177 ILE A N 1
ATOM 1347 C CA . ILE A 1 177 ? -3.838 -4.521 -5.402 1.00 97.06 177 ILE A CA 1
ATOM 1348 C C . ILE A 1 177 ? -3.362 -3.068 -5.574 1.00 97.06 177 ILE A C 1
ATOM 1350 O O . ILE A 1 177 ? -2.959 -2.422 -4.606 1.00 97.06 177 ILE A O 1
ATOM 1354 N N . PRO A 1 178 ? -3.348 -2.555 -6.823 1.00 94.88 178 PRO A N 1
ATOM 1355 C CA . PRO A 1 178 ? -2.812 -1.229 -7.139 1.00 94.88 178 PRO A CA 1
ATOM 1356 C C . PRO A 1 178 ? -3.612 -0.107 -6.474 1.00 94.88 178 PRO A C 1
ATOM 1358 O O . PRO A 1 178 ? -3.085 0.956 -6.169 1.00 94.88 178 PRO A O 1
ATOM 1361 N N . GLU A 1 179 ? -4.906 -0.336 -6.282 1.00 93.81 179 GLU A N 1
ATOM 1362 C CA . GLU A 1 179 ? -5.856 0.603 -5.715 1.00 93.81 179 GLU A CA 1
ATOM 1363 C C . GLU A 1 179 ? -7.006 -0.166 -5.071 1.00 93.81 179 GLU A C 1
ATOM 1365 O O . GLU A 1 179 ? -7.259 -1.334 -5.375 1.00 93.81 179 GLU A O 1
ATOM 1370 N N . ARG A 1 180 ? -7.757 0.511 -4.211 1.00 93.31 180 ARG A N 1
ATOM 1371 C CA . ARG A 1 180 ? -8.964 -0.029 -3.589 1.00 93.31 180 ARG A CA 1
ATOM 1372 C C . ARG A 1 180 ? -10.104 0.956 -3.725 1.00 93.31 180 ARG A C 1
ATOM 1374 O O . ARG A 1 180 ? -9.876 2.157 -3.795 1.00 93.31 180 ARG A O 1
ATOM 1381 N N . LEU A 1 181 ? -11.329 0.435 -3.767 1.00 91.50 181 LEU A N 1
ATOM 1382 C CA . LEU A 1 181 ? -12.543 1.232 -3.983 1.00 91.50 181 LEU A CA 1
ATOM 1383 C C . LEU A 1 181 ? -13.333 1.522 -2.705 1.00 91.50 181 LEU A C 1
ATOM 1385 O O . LEU A 1 181 ? -14.342 2.216 -2.761 1.00 91.50 181 LEU A O 1
ATOM 1389 N N . VAL A 1 182 ? -12.912 0.968 -1.572 1.00 90.19 182 VAL A N 1
ATOM 1390 C CA . VAL A 1 182 ? -13.576 1.150 -0.284 1.00 90.19 182 VAL A CA 1
ATOM 1391 C C . VAL A 1 182 ? -12.543 1.678 0.688 1.00 90.19 182 VAL A C 1
ATOM 1393 O O . VAL A 1 182 ? -11.645 0.952 1.105 1.00 90.19 182 VAL A O 1
ATOM 1396 N N . MET A 1 183 ? -12.667 2.955 1.023 1.00 90.19 183 MET A N 1
ATOM 1397 C CA . MET A 1 183 ? -11.702 3.651 1.858 1.00 90.19 183 MET A CA 1
ATOM 1398 C C . MET A 1 183 ? -11.879 3.275 3.344 1.00 90.19 183 MET A C 1
ATOM 1400 O O . MET A 1 183 ? -12.961 3.518 3.892 1.00 90.19 183 MET A O 1
ATOM 1404 N N . PRO A 1 184 ? -10.859 2.685 4.003 1.00 91.12 184 PRO A N 1
ATOM 1405 C CA . PRO A 1 184 ? -10.900 2.399 5.434 1.00 91.12 184 PRO A CA 1
ATOM 1406 C C . PRO A 1 184 ? -10.655 3.663 6.266 1.00 91.12 184 PRO A C 1
ATOM 1408 O O . PRO A 1 184 ? -10.316 4.716 5.730 1.00 91.12 184 PRO A O 1
ATOM 1411 N N . ALA A 1 185 ? -10.785 3.547 7.586 1.00 92.00 185 ALA A N 1
ATOM 1412 C CA . ALA A 1 185 ? -10.125 4.485 8.491 1.00 92.00 185 ALA A CA 1
ATOM 1413 C C . ALA A 1 185 ? -8.611 4.202 8.518 1.00 92.00 185 ALA A C 1
ATOM 1415 O O . ALA A 1 185 ? -8.223 3.049 8.711 1.00 92.00 185 ALA A O 1
ATOM 1416 N N . GLU A 1 186 ? -7.785 5.229 8.320 1.00 94.06 186 GLU A N 1
ATOM 1417 C CA . GLU A 1 186 ? -6.331 5.200 8.564 1.00 94.06 186 GLU A CA 1
ATOM 1418 C C . GLU A 1 186 ? -6.016 5.736 9.967 1.00 94.06 186 GLU A C 1
ATOM 1420 O O . GLU A 1 186 ? -5.123 5.218 10.626 1.00 94.06 186 GLU A O 1
ATOM 1425 N N . VAL A 1 187 ? -6.802 6.692 10.477 1.00 95.19 187 VAL A N 1
ATOM 1426 C CA . VAL A 1 187 ? -6.657 7.208 11.848 1.00 95.19 187 VAL A CA 1
ATOM 1427 C C . VAL A 1 187 ? -7.914 6.957 12.669 1.00 95.19 187 VAL A C 1
ATOM 1429 O O . VAL A 1 187 ? -9.035 7.084 12.167 1.00 95.19 187 VAL A O 1
ATOM 1432 N N . GLN A 1 188 ? -7.720 6.600 13.936 1.00 94.69 188 GLN A N 1
ATOM 1433 C CA . GLN A 1 188 ? -8.763 6.429 14.939 1.00 94.69 188 GLN A CA 1
ATOM 1434 C C . GLN A 1 188 ? -8.393 7.205 16.213 1.00 94.69 188 GLN A C 1
ATOM 1436 O O . GLN A 1 188 ? -7.595 6.735 17.019 1.00 94.69 188 GLN A O 1
ATOM 1441 N N . ALA A 1 189 ? -9.013 8.363 16.416 1.00 94.69 189 ALA A N 1
ATOM 1442 C CA . ALA A 1 189 ? -8.818 9.199 17.598 1.00 94.69 189 ALA A CA 1
ATOM 1443 C C . ALA A 1 189 ? -10.003 9.072 18.572 1.00 94.69 189 ALA A C 1
ATOM 1445 O O . ALA A 1 189 ? -11.145 8.886 18.139 1.00 94.69 189 ALA A O 1
ATOM 1446 N N . SER A 1 190 ? -9.741 9.128 19.878 1.00 94.56 190 SER A N 1
ATOM 1447 C CA . SER A 1 190 ? -10.740 9.040 20.952 1.00 94.56 190 SER A CA 1
ATOM 1448 C C . SER A 1 190 ? -10.539 10.056 22.076 1.00 94.56 190 SER A C 1
ATOM 1450 O O . SER A 1 190 ? -10.842 9.787 23.240 1.00 94.56 190 SER A O 1
ATOM 1452 N N . ASP A 1 191 ? -9.972 11.197 21.73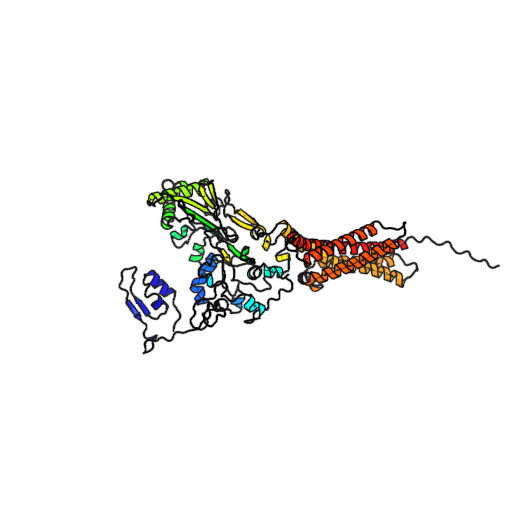2 1.00 94.00 191 ASP A N 1
ATOM 1453 C CA . ASP A 1 191 ? -9.667 12.339 22.591 1.00 94.00 191 ASP A CA 1
ATOM 1454 C C . ASP A 1 191 ? -10.758 13.416 22.563 1.00 94.00 191 ASP A C 1
ATOM 1456 O O . ASP A 1 191 ? -10.993 14.055 23.585 1.00 94.00 191 ASP A O 1
ATOM 1460 N N . VAL A 1 192 ? -11.488 13.551 21.455 1.00 94.12 192 VAL A N 1
ATOM 1461 C CA . VAL A 1 192 ? -12.540 14.566 21.271 1.00 94.12 192 VAL A CA 1
ATOM 1462 C C . VAL A 1 192 ? -13.959 13.991 21.198 1.00 94.12 192 VAL A C 1
ATOM 1464 O O . VAL A 1 192 ? -14.179 12.803 20.936 1.00 94.12 192 VAL A O 1
ATOM 1467 N N . PHE A 1 193 ? -14.964 14.851 21.401 1.00 93.19 193 PHE A N 1
ATOM 1468 C CA . PHE A 1 193 ? -16.375 14.481 21.263 1.00 93.19 193 PHE A CA 1
ATOM 1469 C C . PHE A 1 193 ? -16.909 14.722 19.846 1.00 93.19 193 PHE A C 1
ATOM 1471 O O . PHE A 1 193 ? -17.240 15.842 19.458 1.00 93.19 193 PHE A O 1
ATOM 1478 N N . ASN A 1 194 ? -17.101 13.639 19.100 1.00 92.88 194 ASN A N 1
ATOM 1479 C CA . ASN A 1 194 ? -17.631 13.649 17.745 1.00 92.88 194 ASN A CA 1
ATOM 1480 C C . ASN A 1 194 ? -19.136 13.988 17.717 1.00 92.88 194 ASN A C 1
ATOM 1482 O O . ASN A 1 194 ? -20.019 13.213 18.129 1.00 92.88 194 ASN A O 1
ATOM 1486 N N . THR A 1 195 ? -19.435 15.172 17.187 1.00 91.56 195 THR A N 1
ATOM 1487 C CA . THR A 1 195 ? -20.788 15.728 17.054 1.00 91.56 195 THR A CA 1
ATOM 1488 C C . THR A 1 195 ? -21.514 15.265 15.804 1.00 91.56 195 THR A C 1
ATOM 1490 O O . THR A 1 195 ? -22.721 15.505 15.695 1.00 91.56 195 THR A O 1
ATOM 1493 N N . ALA A 1 196 ? -20.829 14.567 14.895 1.00 92.75 196 ALA A N 1
ATOM 1494 C CA . ALA A 1 196 ? -21.377 14.213 13.603 1.00 92.75 196 ALA A CA 1
ATOM 1495 C C . ALA A 1 196 ? -22.725 13.474 13.734 1.00 92.75 196 ALA A C 1
ATOM 1497 O O . ALA A 1 196 ? -22.980 12.732 14.699 1.00 92.75 196 ALA A O 1
ATOM 1498 N N . PRO A 1 197 ? -23.644 13.695 12.781 1.00 92.31 197 PRO A N 1
ATOM 1499 C CA . PRO A 1 197 ? -24.989 13.154 12.870 1.00 92.31 197 PRO A CA 1
ATOM 1500 C C . PRO A 1 197 ? -24.993 11.627 12.701 1.00 92.31 197 PRO A C 1
ATOM 1502 O O . PRO A 1 197 ? -24.081 11.036 12.126 1.00 92.31 197 PRO A O 1
ATOM 1505 N N . LYS A 1 198 ? -26.072 10.975 13.150 1.00 92.62 198 LYS A N 1
ATOM 1506 C CA . LYS A 1 198 ? -26.363 9.545 12.894 1.00 92.62 198 LYS A CA 1
ATOM 1507 C C . LYS A 1 198 ? -25.360 8.535 13.475 1.00 92.62 198 LYS A C 1
ATOM 1509 O O . LYS A 1 198 ? -25.397 7.368 13.091 1.00 92.62 198 LYS A O 1
ATOM 1514 N N . ILE A 1 199 ? -24.541 8.933 14.446 1.00 91.69 199 ILE A N 1
ATOM 1515 C CA . ILE A 1 199 ? -23.758 8.006 15.274 1.00 91.69 199 ILE A CA 1
ATOM 1516 C C . ILE A 1 199 ? -24.730 7.228 16.194 1.00 91.69 199 ILE A C 1
ATOM 1518 O O . ILE A 1 199 ? -25.478 7.858 16.942 1.00 91.69 199 ILE A O 1
ATOM 1522 N N . PRO A 1 200 ? -24.756 5.879 16.154 1.00 84.94 200 PRO A N 1
ATOM 1523 C CA . PRO A 1 200 ? -25.856 5.082 16.712 1.00 84.94 200 PRO A CA 1
ATOM 1524 C C . PRO A 1 200 ? -25.852 4.925 18.239 1.00 84.94 200 PRO A C 1
ATOM 1526 O O . PRO A 1 200 ? -26.852 4.479 18.795 1.00 84.94 200 PRO A O 1
ATOM 1529 N N . SER A 1 201 ? -24.759 5.252 18.938 1.00 87.00 201 SER A N 1
ATOM 1530 C CA . SER A 1 201 ? -24.729 5.185 20.404 1.00 87.00 201 SER A CA 1
ATOM 1531 C C . SER A 1 201 ? -23.797 6.224 21.041 1.00 87.00 201 SER A C 1
ATOM 1533 O O . SER A 1 201 ? -22.821 6.631 20.405 1.00 87.00 201 SER A O 1
ATOM 1535 N N . PRO A 1 202 ? -24.055 6.645 22.300 1.00 86.81 202 PRO A N 1
ATOM 1536 C CA . PRO A 1 202 ? -23.274 7.690 22.971 1.00 86.81 202 PRO A CA 1
ATOM 1537 C C . PRO A 1 202 ? -21.774 7.384 23.037 1.00 86.81 202 PRO A C 1
ATOM 1539 O O . PRO A 1 202 ? -20.961 8.209 22.641 1.00 86.81 202 PRO A O 1
ATOM 1542 N N . GLY A 1 203 ? -21.398 6.153 23.408 1.00 88.31 203 GLY A N 1
ATOM 1543 C CA . GLY A 1 203 ? -19.994 5.714 23.447 1.00 88.31 203 GLY A CA 1
ATOM 1544 C C . GLY A 1 203 ? -19.275 5.754 22.100 1.00 88.31 203 GLY A C 1
ATOM 1545 O O . GLY A 1 203 ? -18.049 5.785 22.048 1.00 88.31 203 GLY A O 1
ATOM 1546 N N . LYS A 1 204 ? -20.018 5.768 20.989 1.00 91.69 204 LYS A N 1
ATOM 1547 C CA . LYS A 1 204 ? -19.442 5.867 19.646 1.00 91.69 204 LYS A CA 1
ATOM 1548 C C . LYS A 1 204 ? -19.088 7.302 19.256 1.00 91.69 204 LYS A C 1
ATOM 1550 O O . LYS A 1 204 ? -18.401 7.473 18.256 1.00 91.69 204 LYS A O 1
ATOM 1555 N N . ARG A 1 205 ? -19.502 8.295 20.054 1.00 92.69 205 ARG A N 1
ATOM 1556 C CA . ARG A 1 205 ? -19.131 9.705 19.883 1.00 92.69 205 ARG A CA 1
ATOM 1557 C C . ARG A 1 205 ? -17.708 10.016 20.334 1.00 92.69 205 ARG A C 1
ATOM 1559 O O . ARG A 1 205 ? -17.185 11.031 19.923 1.00 92.69 205 ARG A O 1
ATOM 1566 N N . LEU A 1 206 ? -17.047 9.141 21.088 1.00 93.38 206 LEU A N 1
ATOM 1567 C CA . LEU A 1 206 ? -15.613 9.280 21.380 1.00 93.38 206 LEU A CA 1
ATOM 1568 C C . LEU A 1 206 ? -14.726 8.726 20.265 1.00 93.38 206 LEU A C 1
ATOM 1570 O O . LEU A 1 206 ? -13.646 8.237 20.540 1.00 93.38 206 LEU A O 1
ATOM 1574 N N . TRP A 1 207 ? -15.203 8.641 19.030 1.00 93.19 207 TRP A N 1
ATOM 1575 C CA . TRP A 1 207 ? -14.381 8.106 17.955 1.00 93.19 207 TRP A CA 1
ATOM 1576 C C . TRP A 1 207 ? -14.456 9.023 16.752 1.00 93.19 207 TRP A C 1
ATOM 1578 O O . TRP A 1 207 ? -15.505 9.151 16.110 1.00 93.19 207 TRP A O 1
ATOM 1588 N N . THR A 1 208 ? -13.314 9.603 16.436 1.00 94.12 208 THR A N 1
ATOM 1589 C CA . THR A 1 208 ? -13.074 10.401 15.244 1.00 94.12 208 THR A CA 1
ATOM 1590 C C . THR A 1 208 ? -12.205 9.583 14.298 1.00 94.12 208 THR A C 1
ATOM 1592 O O . THR A 1 208 ? -11.285 8.883 14.725 1.00 94.12 208 THR A O 1
ATOM 1595 N N . PHE A 1 209 ? -12.552 9.589 13.011 1.00 94.31 209 PHE A N 1
ATOM 1596 C CA . PHE A 1 209 ? -11.866 8.786 12.004 1.00 94.31 209 PHE A CA 1
ATOM 1597 C C . PHE A 1 209 ? -11.422 9.657 10.847 1.00 94.31 209 PHE A C 1
ATOM 1599 O O . PHE A 1 209 ? -12.214 10.462 10.360 1.00 94.31 209 PHE A O 1
ATOM 1606 N N . TYR A 1 210 ? -10.220 9.387 10.350 1.00 94.19 210 TYR A N 1
ATOM 1607 C CA . TYR A 1 210 ? -9.688 10.006 9.142 1.00 94.19 210 TYR A CA 1
ATOM 1608 C C . TYR A 1 210 ? -9.322 8.920 8.131 1.00 94.19 210 TYR A C 1
ATOM 1610 O O . TYR A 1 210 ? -8.926 7.809 8.506 1.00 94.19 210 TYR A O 1
ATOM 1618 N N . GLY A 1 211 ? -9.540 9.196 6.846 1.00 93.38 211 GLY A N 1
ATOM 1619 C CA . GLY A 1 211 ? -9.182 8.269 5.768 1.00 93.38 211 GLY A CA 1
ATOM 1620 C C . GLY A 1 211 ? -7.690 8.318 5.409 1.00 93.38 211 GLY A C 1
ATOM 1621 O O . GLY A 1 211 ? -6.972 9.174 5.907 1.00 93.38 211 GLY A O 1
ATOM 1622 N N . PRO A 1 212 ? -7.234 7.473 4.466 1.00 92.94 212 PRO A N 1
ATOM 1623 C CA . PRO A 1 212 ? -5.930 7.573 3.797 1.00 92.94 212 PRO A CA 1
ATOM 1624 C C . PRO A 1 212 ? -5.640 8.897 3.070 1.00 92.94 212 PRO A C 1
ATOM 1626 O O . PRO A 1 212 ? -4.540 9.091 2.555 1.00 92.94 212 PRO A O 1
ATOM 1629 N N . ASN A 1 213 ? -6.649 9.760 2.936 1.00 92.31 213 ASN A N 1
ATOM 1630 C CA . ASN A 1 213 ? -6.539 11.134 2.450 1.00 92.31 213 ASN A CA 1
ATOM 1631 C C . ASN A 1 213 ? -6.460 12.166 3.591 1.00 92.31 213 ASN A C 1
ATOM 1633 O O . ASN A 1 213 ? -6.426 13.357 3.312 1.00 92.31 213 ASN A O 1
ATOM 1637 N N . TRP A 1 214 ? -6.459 11.702 4.844 1.00 92.50 214 TRP A N 1
ATOM 1638 C CA . TRP A 1 214 ? -6.396 12.482 6.087 1.00 92.50 214 TRP A CA 1
ATOM 1639 C C . TRP A 1 214 ? -7.559 13.445 6.307 1.00 92.50 214 TRP A C 1
ATOM 1641 O O . TRP A 1 214 ? -7.492 14.311 7.164 1.00 92.50 214 TRP A O 1
ATOM 1651 N N . GLU A 1 215 ? -8.654 13.253 5.579 1.00 92.12 215 GLU A N 1
ATOM 1652 C CA . GLU A 1 215 ? -9.890 14.003 5.781 1.00 92.12 215 GLU A CA 1
ATOM 1653 C C . GLU A 1 215 ? -10.770 13.303 6.817 1.00 92.12 215 GLU A C 1
ATOM 1655 O O . GLU A 1 215 ? -10.841 12.062 6.840 1.00 92.12 215 GLU A O 1
ATOM 1660 N N . PHE A 1 216 ? -11.479 14.090 7.633 1.00 93.00 216 PHE A N 1
ATOM 1661 C CA . PHE A 1 216 ? -12.467 13.580 8.575 1.00 93.00 216 PHE A CA 1
ATOM 1662 C C . PHE A 1 216 ? -13.552 12.751 7.876 1.00 93.00 216 PHE A C 1
ATOM 1664 O O . PHE A 1 216 ? -14.041 13.051 6.783 1.00 93.00 216 PHE A O 1
ATOM 1671 N N . ARG A 1 217 ? -13.974 11.675 8.545 1.00 90.69 217 ARG A N 1
ATOM 1672 C CA . ARG A 1 217 ? -15.024 10.775 8.074 1.00 90.69 217 ARG A CA 1
ATOM 1673 C C . ARG A 1 217 ? -15.995 10.473 9.198 1.00 90.69 217 ARG A C 1
ATOM 1675 O O . ARG A 1 217 ? -15.637 9.854 10.203 1.00 90.69 217 ARG A O 1
ATOM 1682 N N . ASN A 1 218 ? -17.280 10.738 8.954 1.00 91.00 218 ASN A N 1
ATOM 1683 C CA . ASN A 1 218 ? -18.366 10.260 9.811 1.00 91.00 218 ASN A CA 1
ATOM 1684 C C . ASN A 1 218 ? -18.609 8.752 9.613 1.00 91.00 218 ASN A C 1
ATOM 1686 O O . ASN A 1 218 ? -19.658 8.295 9.154 1.00 91.00 218 ASN A O 1
ATOM 1690 N N . HIS A 1 219 ? -17.595 7.964 9.945 1.00 89.00 219 HIS A N 1
ATOM 1691 C CA . HIS A 1 219 ? -17.514 6.553 9.629 1.00 89.00 219 HIS A CA 1
ATOM 1692 C C . HIS A 1 219 ? -18.620 5.738 10.314 1.00 89.00 219 HIS A C 1
ATOM 1694 O O . HIS A 1 219 ? -19.223 4.867 9.691 1.00 89.00 219 HIS A O 1
ATOM 1700 N N . TYR A 1 220 ? -18.954 6.051 11.572 1.00 89.38 220 TYR A N 1
ATOM 1701 C CA . TYR A 1 220 ? -20.096 5.428 12.250 1.00 89.38 220 TYR A CA 1
ATOM 1702 C C . TYR A 1 220 ? -21.446 5.865 11.682 1.00 89.38 220 TYR A C 1
ATOM 1704 O O . TYR A 1 220 ? -22.348 5.031 11.618 1.00 89.38 220 TYR A O 1
ATOM 1712 N N . GLY A 1 221 ? -21.583 7.116 11.236 1.00 90.50 221 GLY A N 1
ATOM 1713 C CA . GLY A 1 221 ? -22.765 7.562 10.505 1.00 90.50 221 GLY A CA 1
ATOM 1714 C C . GLY A 1 221 ? -22.959 6.769 9.214 1.00 90.50 221 GLY A C 1
ATOM 1715 O O . GLY A 1 221 ? -24.051 6.255 8.981 1.00 90.50 221 GLY A O 1
ATOM 1716 N N . TYR A 1 222 ? -21.899 6.584 8.419 1.00 87.81 222 TYR A N 1
ATOM 1717 C CA . TYR A 1 222 ? -21.950 5.753 7.211 1.00 87.81 222 TYR A CA 1
ATOM 1718 C C . TYR A 1 222 ? -22.353 4.315 7.534 1.00 87.81 222 TYR A C 1
ATOM 1720 O O . TYR A 1 222 ? -23.287 3.813 6.933 1.00 87.81 222 TYR A O 1
ATOM 1728 N N . LEU A 1 223 ? -21.739 3.674 8.533 1.00 84.75 223 LEU A N 1
ATOM 1729 C CA . LEU A 1 223 ? -22.081 2.296 8.924 1.00 84.75 223 LEU A CA 1
ATOM 1730 C C . LEU A 1 223 ? -23.524 2.127 9.412 1.00 84.75 223 LEU A C 1
ATOM 1732 O O . LEU A 1 223 ? -24.069 1.032 9.318 1.00 84.75 223 LEU A O 1
ATOM 1736 N N . ASN A 1 224 ? -24.100 3.171 10.007 1.00 86.69 224 ASN A N 1
ATOM 1737 C CA . ASN A 1 224 ? -25.473 3.152 10.498 1.00 86.69 224 ASN A CA 1
ATOM 1738 C C . ASN A 1 224 ? -26.487 3.377 9.367 1.00 86.69 224 ASN A C 1
ATOM 1740 O O . ASN A 1 224 ? -27.586 2.834 9.403 1.00 86.69 224 ASN A O 1
ATOM 1744 N N . MET A 1 225 ? -26.126 4.195 8.375 1.00 87.19 225 MET A N 1
ATOM 1745 C CA . MET A 1 225 ? -27.011 4.560 7.267 1.00 87.19 225 MET A CA 1
ATOM 1746 C C . MET A 1 225 ? -26.866 3.656 6.039 1.00 87.19 225 MET A C 1
ATOM 1748 O O . MET A 1 225 ? -27.808 3.550 5.262 1.00 87.19 225 MET A O 1
ATOM 1752 N N . MET A 1 226 ? -25.698 3.046 5.842 1.00 85.31 226 MET A N 1
ATOM 1753 C CA . MET A 1 226 ? -25.324 2.321 4.628 1.00 85.31 226 MET A CA 1
ATOM 1754 C C . MET A 1 226 ? -25.087 0.848 4.960 1.00 85.31 226 MET A C 1
ATOM 1756 O O . MET A 1 226 ? -24.303 0.514 5.855 1.00 85.31 226 MET A O 1
ATOM 1760 N N . GLY A 1 227 ? -25.761 -0.037 4.224 1.00 76.94 227 GLY A N 1
ATOM 1761 C CA . GLY A 1 227 ? -25.511 -1.470 4.281 1.00 76.94 227 GLY A CA 1
ATOM 1762 C C . GLY A 1 227 ? -24.172 -1.845 3.648 1.00 76.94 227 GLY A C 1
ATOM 1763 O O . GLY A 1 227 ? -23.457 -1.015 3.086 1.00 76.94 227 GLY A O 1
ATOM 1764 N N . TYR A 1 228 ? -23.834 -3.134 3.705 1.00 81.19 228 TYR A N 1
ATOM 1765 C CA . TYR A 1 228 ? -22.636 -3.643 3.036 1.00 81.19 228 TYR A CA 1
ATOM 1766 C C . TYR A 1 228 ? -22.655 -3.377 1.522 1.00 81.19 228 TYR A C 1
ATOM 1768 O O . TYR A 1 228 ? -21.601 -3.099 0.953 1.00 81.19 228 TYR A O 1
ATOM 1776 N N . ASP A 1 229 ? -23.819 -3.415 0.877 1.00 83.06 229 ASP A N 1
ATOM 1777 C CA . ASP A 1 229 ? -23.942 -3.158 -0.561 1.00 83.06 229 ASP A CA 1
ATOM 1778 C C . ASP A 1 229 ? -23.949 -1.658 -0.908 1.00 83.06 229 ASP A C 1
ATOM 1780 O O . ASP A 1 229 ? -23.524 -1.288 -2.001 1.00 83.06 229 ASP A O 1
ATOM 1784 N N . ASP A 1 230 ? -24.301 -0.788 0.046 1.00 85.88 230 ASP A N 1
ATOM 1785 C CA . ASP A 1 230 ? -24.435 0.670 -0.140 1.00 85.88 230 ASP A CA 1
ATOM 1786 C C . ASP A 1 230 ? -23.182 1.461 0.264 1.00 85.88 230 ASP A C 1
ATOM 1788 O O . ASP A 1 230 ? -23.205 2.685 0.422 1.00 85.88 230 ASP A O 1
ATOM 1792 N N . LYS A 1 231 ? -22.068 0.763 0.485 1.00 85.56 231 LYS A N 1
ATOM 1793 C CA . LYS A 1 231 ? -20.821 1.381 0.928 1.00 85.56 231 LYS A CA 1
ATOM 1794 C C . LYS A 1 231 ? -20.279 2.411 -0.076 1.00 85.56 231 LYS A C 1
ATOM 1796 O O . LYS A 1 231 ? -20.284 2.144 -1.281 1.00 85.56 231 LYS A O 1
ATOM 1801 N N . PRO A 1 232 ? -19.730 3.555 0.386 1.00 84.62 232 PRO A N 1
ATOM 1802 C CA . PRO A 1 232 ? -19.181 4.566 -0.507 1.00 84.62 232 PRO A CA 1
ATOM 1803 C C . PRO A 1 232 ? -18.054 4.000 -1.368 1.00 84.62 232 PRO A C 1
ATOM 1805 O O . PRO A 1 232 ? -17.121 3.373 -0.862 1.00 84.62 232 PRO A O 1
ATOM 1808 N N . THR A 1 233 ? -18.126 4.267 -2.671 1.00 87.38 233 THR A N 1
ATOM 1809 C CA . THR A 1 233 ? -17.051 3.946 -3.612 1.00 87.38 233 THR A CA 1
ATOM 1810 C C . THR A 1 233 ? -16.079 5.114 -3.654 1.00 87.38 233 THR A C 1
ATOM 1812 O O . THR A 1 233 ? -16.366 6.145 -4.256 1.00 87.38 233 THR A O 1
ATOM 1815 N N . GLN A 1 234 ? -14.934 4.960 -3.000 1.00 87.88 234 GLN A N 1
ATOM 1816 C CA . GLN A 1 234 ? -13.885 5.970 -2.950 1.00 87.88 234 GLN A CA 1
ATOM 1817 C C . GLN A 1 234 ? -12.540 5.311 -3.201 1.00 87.88 234 GLN A C 1
ATOM 1819 O O . GLN A 1 234 ? -12.111 4.420 -2.464 1.00 87.88 234 GLN A O 1
ATOM 1824 N N . ARG A 1 235 ? -11.905 5.736 -4.290 1.00 90.19 235 ARG A N 1
ATOM 1825 C CA . ARG A 1 235 ? -10.646 5.172 -4.750 1.00 90.19 235 ARG A CA 1
ATOM 1826 C C . ARG A 1 235 ? -9.495 5.703 -3.905 1.00 90.19 235 ARG A C 1
ATOM 1828 O O . ARG A 1 235 ? -9.403 6.905 -3.686 1.00 90.19 235 ARG A O 1
ATOM 1835 N N . PHE A 1 236 ? -8.596 4.820 -3.491 1.00 92.81 236 PHE A N 1
ATOM 1836 C CA . PHE A 1 236 ? -7.315 5.204 -2.903 1.00 92.81 236 PHE A CA 1
ATOM 1837 C C . PHE A 1 236 ? -6.237 4.172 -3.229 1.00 92.81 236 PHE A C 1
ATOM 1839 O O . PHE A 1 236 ? -6.539 3.018 -3.551 1.00 92.81 236 PHE A O 1
ATOM 1846 N N . ARG A 1 237 ? -4.975 4.588 -3.132 1.00 93.06 237 ARG A N 1
ATOM 1847 C CA . ARG A 1 237 ? -3.816 3.711 -3.297 1.00 93.06 237 ARG A CA 1
ATOM 1848 C C . ARG A 1 237 ? -3.310 3.243 -1.932 1.00 93.06 237 ARG A C 1
ATOM 1850 O O . ARG A 1 237 ? -3.084 4.083 -1.059 1.00 93.06 237 ARG A O 1
ATOM 1857 N N . PRO A 1 238 ? -3.157 1.924 -1.722 1.00 94.50 238 PRO A N 1
ATOM 1858 C CA . PRO A 1 238 ? -2.556 1.395 -0.509 1.00 94.50 238 PRO A CA 1
ATOM 1859 C C . PRO A 1 238 ? -1.184 1.986 -0.212 1.00 94.50 238 PRO A C 1
ATOM 1861 O O . PRO A 1 238 ? -0.360 2.152 -1.111 1.00 94.50 238 PRO A O 1
ATOM 1864 N N . LYS A 1 239 ? -0.910 2.218 1.072 1.00 94.88 239 LYS A N 1
ATOM 1865 C CA . LYS A 1 239 ? 0.456 2.454 1.533 1.00 94.88 239 LYS A CA 1
ATOM 1866 C C . LYS A 1 239 ? 1.176 1.111 1.658 1.00 94.88 239 LYS A C 1
ATOM 1868 O O . LYS A 1 239 ? 0.558 0.051 1.712 1.00 94.88 239 LYS A O 1
ATOM 1873 N N . LEU A 1 240 ? 2.497 1.160 1.637 1.00 96.69 240 LEU A N 1
ATOM 1874 C CA . LEU A 1 240 ? 3.398 0.021 1.484 1.00 96.69 240 LEU A CA 1
ATOM 1875 C C . LEU A 1 240 ? 4.375 -0.002 2.643 1.00 96.69 240 LEU A C 1
ATOM 1877 O O . LEU A 1 240 ? 4.909 1.041 3.026 1.00 96.69 240 LEU A O 1
ATOM 1881 N N . VAL A 1 241 ? 4.636 -1.202 3.143 1.00 95.94 241 VAL A N 1
ATOM 1882 C CA . VAL A 1 241 ? 5.502 -1.442 4.294 1.00 95.94 241 VAL A CA 1
ATOM 1883 C C . VAL A 1 241 ? 6.322 -2.702 4.070 1.00 95.94 241 VAL A C 1
ATOM 1885 O O . VAL A 1 241 ? 5.865 -3.646 3.421 1.00 95.94 241 VAL A O 1
ATOM 1888 N N . ARG A 1 242 ? 7.537 -2.730 4.624 1.00 96.06 242 ARG A N 1
ATOM 1889 C CA . ARG A 1 242 ? 8.360 -3.938 4.672 1.00 96.06 242 ARG A CA 1
ATOM 1890 C C . ARG A 1 242 ? 7.941 -4.805 5.860 1.00 96.06 242 ARG A C 1
ATOM 1892 O O . ARG A 1 242 ? 8.025 -4.381 7.004 1.00 96.06 242 ARG A O 1
ATOM 1899 N N . TYR A 1 243 ? 7.533 -6.037 5.584 1.00 95.38 243 TYR A N 1
ATOM 1900 C CA . TYR A 1 243 ? 7.135 -7.018 6.584 1.00 95.38 243 TYR A CA 1
ATOM 1901 C C . TYR A 1 243 ? 7.710 -8.390 6.224 1.00 95.38 243 TYR A C 1
ATOM 1903 O O . TYR A 1 243 ? 7.530 -8.866 5.101 1.00 95.38 243 TYR A O 1
ATOM 1911 N N . LYS A 1 244 ? 8.454 -8.999 7.161 1.00 93.44 244 LYS A N 1
ATOM 1912 C CA . LYS A 1 244 ? 9.154 -10.289 6.978 1.00 93.44 244 LYS A CA 1
ATOM 1913 C C . LYS A 1 244 ? 9.924 -10.376 5.643 1.00 93.44 244 LYS A C 1
ATOM 1915 O O . LYS A 1 244 ? 9.801 -11.331 4.885 1.00 93.44 244 LYS A O 1
ATOM 1920 N N . GLY A 1 245 ? 10.693 -9.330 5.329 1.00 92.06 245 GLY A N 1
ATOM 1921 C CA . GLY A 1 245 ? 11.553 -9.272 4.139 1.00 92.06 245 GLY A CA 1
ATOM 1922 C C . GLY A 1 245 ? 10.872 -8.832 2.836 1.00 92.06 245 GLY A C 1
ATOM 1923 O O . GLY A 1 245 ? 11.584 -8.430 1.915 1.00 92.06 245 GLY A O 1
ATOM 1924 N N . LYS A 1 246 ? 9.533 -8.800 2.761 1.00 95.69 246 LYS A N 1
ATOM 1925 C CA . LYS A 1 246 ? 8.795 -8.369 1.560 1.00 95.69 246 LYS A CA 1
ATOM 1926 C C . LYS A 1 246 ? 8.042 -7.056 1.753 1.00 95.69 246 LYS A C 1
ATOM 1928 O O . LYS A 1 246 ? 7.662 -6.699 2.862 1.00 95.69 246 LYS A O 1
ATOM 1933 N N . ILE A 1 247 ? 7.817 -6.342 0.658 1.00 97.44 247 ILE A N 1
ATOM 1934 C CA . ILE A 1 247 ? 6.976 -5.146 0.599 1.00 97.44 247 ILE A CA 1
ATOM 1935 C C . ILE A 1 247 ? 5.533 -5.592 0.380 1.00 97.44 247 ILE A C 1
ATOM 1937 O O . ILE A 1 247 ? 5.267 -6.293 -0.599 1.00 97.44 247 ILE A O 1
ATOM 1941 N N . TYR A 1 248 ? 4.631 -5.176 1.269 1.00 97.38 248 TYR A N 1
ATOM 1942 C CA . TYR A 1 248 ? 3.195 -5.452 1.215 1.00 97.38 248 TYR A C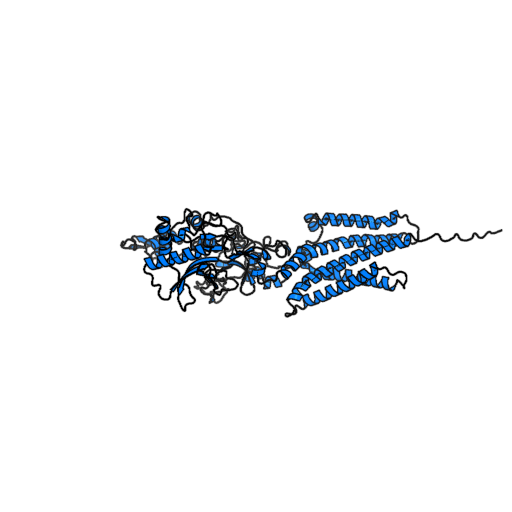A 1
ATOM 1943 C C . TYR A 1 248 ? 2.378 -4.160 1.186 1.00 97.38 248 TYR A C 1
ATOM 1945 O O . TYR A 1 248 ? 2.777 -3.189 1.835 1.00 97.38 248 TYR A O 1
ATOM 1953 N N . PRO A 1 249 ? 1.203 -4.160 0.530 1.00 96.75 249 PRO A N 1
ATOM 1954 C CA . PRO A 1 249 ? 0.214 -3.116 0.716 1.00 96.75 249 PRO A CA 1
ATOM 1955 C C . PRO A 1 249 ? -0.502 -3.319 2.056 1.00 96.75 249 PRO A C 1
ATOM 1957 O O . PRO A 1 249 ? -0.940 -4.429 2.377 1.00 96.75 249 PRO A O 1
ATOM 1960 N N . VAL A 1 250 ? -0.622 -2.253 2.841 1.00 94.88 250 VAL A N 1
ATOM 1961 C CA . VAL A 1 250 ? -1.185 -2.285 4.194 1.00 94.88 250 VAL A CA 1
ATOM 1962 C C . VAL A 1 250 ? -2.084 -1.078 4.480 1.00 94.88 250 VAL A C 1
ATOM 1964 O O . VAL A 1 250 ? -1.995 -0.041 3.821 1.00 94.88 250 VAL A O 1
ATOM 1967 N N . ASN A 1 251 ? -2.925 -1.216 5.504 1.00 93.88 251 ASN A N 1
ATOM 1968 C CA . ASN A 1 251 ? -3.438 -0.110 6.309 1.00 93.88 251 ASN A CA 1
ATOM 1969 C C . ASN A 1 251 ? -2.671 -0.092 7.635 1.00 93.88 251 ASN A C 1
ATOM 1971 O O . ASN A 1 251 ? -2.729 -1.089 8.360 1.00 93.88 251 ASN A O 1
ATOM 1975 N N . GLN A 1 252 ? -1.970 0.992 7.958 1.00 93.31 252 GLN A N 1
ATOM 1976 C CA . GLN A 1 252 ? -1.361 1.176 9.278 1.00 93.31 252 GLN A CA 1
ATOM 1977 C C . GLN A 1 252 ? -2.265 2.115 10.066 1.00 93.31 252 GLN A C 1
ATOM 1979 O O . GLN A 1 252 ? -2.425 3.266 9.674 1.00 93.31 252 GLN A O 1
ATOM 1984 N N . ILE A 1 253 ? -2.908 1.614 11.122 1.00 94.69 253 ILE A N 1
ATOM 1985 C CA . ILE A 1 253 ? -3.830 2.442 11.895 1.00 94.69 253 ILE A CA 1
ATOM 1986 C C . ILE A 1 253 ? -3.028 3.374 12.799 1.00 94.69 253 ILE A C 1
ATOM 1988 O O . ILE A 1 253 ? -2.212 2.917 13.592 1.00 94.69 253 ILE A O 1
ATOM 1992 N N . HIS A 1 254 ? -3.283 4.670 12.699 1.00 96.56 254 HIS A N 1
ATOM 1993 C CA . HIS A 1 254 ? -2.840 5.666 13.668 1.00 96.56 254 HIS A CA 1
ATOM 1994 C C . HIS A 1 254 ? -3.877 5.811 14.780 1.00 96.56 254 HIS A C 1
ATOM 1996 O O . HIS A 1 254 ? -5.079 5.629 14.546 1.00 96.56 254 HIS A O 1
ATOM 2002 N N . SER A 1 255 ? -3.436 6.141 15.990 1.00 95.81 255 SER A N 1
ATOM 2003 C CA . SER A 1 255 ? -4.342 6.272 17.133 1.00 95.81 255 SER A CA 1
ATOM 2004 C C . SER A 1 255 ? -3.999 7.440 18.036 1.00 95.81 255 SER A C 1
ATOM 2006 O O . SER A 1 255 ? -2.831 7.620 18.360 1.00 95.81 255 SER A O 1
ATOM 2008 N N . ALA A 1 256 ? -5.021 8.148 18.517 1.00 96.75 256 ALA A N 1
ATOM 2009 C CA . ALA A 1 256 ? -4.879 9.174 19.546 1.00 96.75 256 ALA A CA 1
ATOM 2010 C C . ALA A 1 256 ? -5.921 8.971 20.655 1.00 96.75 256 ALA A C 1
ATOM 2012 O O . ALA A 1 256 ? -7.079 8.697 20.348 1.00 96.75 256 ALA A O 1
ATOM 2013 N N . TRP A 1 257 ? -5.536 8.997 21.933 1.00 97.38 257 TRP A N 1
ATOM 2014 C CA . TRP A 1 257 ? -6.448 8.687 23.043 1.00 97.38 257 TRP A CA 1
ATOM 2015 C C . TRP A 1 257 ? -5.897 9.117 24.416 1.00 97.38 257 TRP A C 1
ATOM 2017 O O . TRP A 1 257 ? -4.683 9.129 24.619 1.00 97.38 257 TRP A O 1
ATOM 2027 N N . PRO A 1 258 ? -6.762 9.439 25.400 1.00 97.44 258 PRO A N 1
ATOM 2028 C CA . PRO A 1 258 ? -6.328 9.685 26.773 1.00 97.44 258 PRO A CA 1
ATOM 2029 C C . PRO A 1 258 ? -6.004 8.366 27.484 1.00 97.44 258 PRO A C 1
ATOM 2031 O O . PRO A 1 258 ? -6.841 7.464 27.536 1.00 97.44 258 PRO A O 1
ATOM 2034 N N . GLY A 1 259 ? -4.814 8.264 28.067 1.00 97.50 259 GLY A N 1
ATOM 2035 C CA . GLY A 1 259 ? -4.334 7.095 28.799 1.00 97.50 259 GLY A CA 1
ATOM 2036 C C . GLY A 1 259 ? -4.028 7.383 30.267 1.00 97.50 259 GLY A C 1
ATOM 2037 O O . GLY A 1 259 ? -4.047 8.523 30.729 1.00 97.50 259 GLY A O 1
ATOM 2038 N N . ILE A 1 260 ? -3.733 6.322 31.011 1.00 98.25 260 ILE A N 1
ATOM 2039 C CA . ILE A 1 260 ? -3.262 6.376 32.394 1.00 98.25 260 ILE A CA 1
ATOM 2040 C C . ILE A 1 260 ? -1.945 5.602 32.454 1.00 98.25 260 ILE A C 1
ATOM 2042 O O . ILE A 1 260 ? -1.909 4.388 32.241 1.00 98.25 260 ILE A O 1
ATOM 2046 N N . GLU A 1 261 ? -0.864 6.320 32.732 1.00 97.12 261 GLU A N 1
ATOM 2047 C CA . GLU A 1 261 ? 0.455 5.756 33.002 1.00 97.12 261 GLU A CA 1
ATOM 2048 C C . GLU A 1 261 ? 0.525 5.335 34.476 1.00 97.12 261 GLU A C 1
ATOM 2050 O O . GLU A 1 261 ? 0.078 6.070 35.361 1.00 97.12 261 GLU A O 1
ATOM 2055 N N . VAL A 1 262 ? 1.066 4.143 34.730 1.00 97.06 262 VAL A N 1
ATOM 2056 C CA . VAL A 1 262 ? 1.248 3.572 36.070 1.00 97.06 262 VAL A CA 1
ATOM 2057 C C . VAL A 1 262 ? 2.745 3.470 36.348 1.00 97.06 262 VAL A C 1
ATOM 2059 O O . VAL A 1 262 ? 3.507 3.017 35.495 1.00 97.06 262 VAL A O 1
ATOM 2062 N N . GLU A 1 263 ? 3.181 3.919 37.522 1.00 94.81 263 GLU A N 1
ATOM 2063 C CA . GLU A 1 263 ? 4.589 3.879 37.913 1.00 94.81 263 GLU A CA 1
ATOM 2064 C C . GLU A 1 263 ? 5.136 2.443 37.894 1.00 94.81 263 GLU A C 1
ATOM 2066 O O . GLU A 1 263 ? 4.515 1.517 38.410 1.00 94.81 263 GLU A O 1
ATOM 2071 N N . GLY A 1 264 ? 6.305 2.259 37.275 1.00 93.12 264 GLY A N 1
ATOM 2072 C CA . GLY A 1 264 ? 6.952 0.952 37.133 1.00 93.12 264 GLY A CA 1
ATOM 2073 C C . GLY A 1 264 ? 6.392 0.065 36.014 1.00 93.12 264 GLY A C 1
ATOM 2074 O O . GLY A 1 264 ? 7.010 -0.950 35.700 1.00 93.12 264 GLY A O 1
ATOM 2075 N N . GLU A 1 265 ? 5.290 0.454 35.370 1.00 93.56 265 GLU A N 1
ATOM 2076 C CA . GLU A 1 265 ? 4.652 -0.331 34.313 1.00 93.56 265 GLU A CA 1
ATOM 2077 C C . GLU A 1 265 ? 4.938 0.231 32.918 1.00 93.56 265 GLU A C 1
ATOM 2079 O O . GLU A 1 265 ? 5.013 1.439 32.688 1.00 93.56 265 GLU A O 1
ATOM 2084 N N . THR A 1 266 ? 5.067 -0.671 31.947 1.00 87.81 266 THR A N 1
ATOM 2085 C CA . THR A 1 266 ? 5.233 -0.297 30.531 1.00 87.81 266 THR A CA 1
ATOM 2086 C C . THR A 1 266 ? 3.895 -0.140 29.812 1.00 87.81 266 THR A C 1
ATOM 2088 O O . THR A 1 266 ? 3.790 0.643 28.865 1.00 87.81 266 THR A O 1
ATOM 2091 N N . ALA A 1 267 ? 2.870 -0.864 30.266 1.00 91.62 267 ALA A N 1
ATOM 2092 C CA . ALA A 1 267 ? 1.526 -0.808 29.715 1.00 91.62 267 ALA A CA 1
ATOM 2093 C C . ALA A 1 267 ? 0.785 0.455 30.171 1.00 91.62 267 ALA A C 1
ATOM 2095 O O . ALA A 1 267 ? 0.923 0.910 31.305 1.00 91.62 267 ALA A O 1
ATOM 2096 N N . LEU A 1 268 ? -0.052 0.990 29.285 1.00 95.88 268 LEU A N 1
ATOM 2097 C CA . LEU A 1 268 ? -0.941 2.106 29.588 1.00 95.88 268 LEU A CA 1
ATOM 2098 C C . LEU A 1 268 ? -2.354 1.580 29.833 1.00 95.88 268 LEU A C 1
ATOM 2100 O O . LEU A 1 268 ? -2.861 0.757 29.068 1.00 95.88 268 LEU A O 1
ATOM 2104 N N . MET A 1 269 ? -3.006 2.068 30.886 1.00 96.25 269 MET A N 1
ATOM 2105 C CA . MET A 1 269 ? -4.430 1.818 31.098 1.00 96.25 269 MET A CA 1
ATOM 2106 C C . MET A 1 269 ? -5.262 2.852 30.334 1.00 96.25 269 MET A C 1
ATOM 2108 O O . MET A 1 269 ? -4.790 3.944 30.025 1.00 96.25 269 MET A O 1
ATOM 2112 N N . GLN A 1 270 ? -6.523 2.526 30.059 1.00 94.44 270 GLN A N 1
ATOM 2113 C CA . GLN A 1 270 ? -7.471 3.439 29.423 1.00 94.44 270 GLN A CA 1
ATOM 2114 C C . GLN A 1 270 ? -8.562 3.846 30.427 1.00 94.44 270 GLN A C 1
ATOM 2116 O O . GLN A 1 270 ? -9.107 2.966 31.105 1.00 94.44 270 GLN A O 1
ATOM 2121 N N . PRO A 1 271 ? -8.926 5.139 30.522 1.00 95.25 271 PRO A N 1
ATOM 2122 C CA . PRO A 1 271 ? -10.123 5.563 31.237 1.00 95.25 271 PRO A CA 1
ATOM 2123 C C . PRO A 1 271 ? -11.370 4.858 30.691 1.00 95.25 271 PRO A C 1
ATOM 2125 O O . PRO A 1 271 ? -11.450 4.516 29.506 1.00 95.25 271 PRO A O 1
ATOM 2128 N N . LYS A 1 272 ? -12.387 4.653 31.533 1.00 94.44 272 LYS A N 1
ATOM 2129 C CA . LYS A 1 272 ? -13.643 4.064 31.056 1.00 94.44 272 LYS A CA 1
ATOM 2130 C C . LYS A 1 272 ? -14.285 4.995 30.033 1.00 94.44 272 LYS A C 1
ATOM 2132 O O . LYS A 1 272 ? -14.526 6.167 30.309 1.00 94.44 272 LYS A O 1
ATOM 2137 N N . MET A 1 273 ? -14.647 4.444 28.874 1.00 93.06 273 MET A N 1
ATOM 2138 C CA . MET A 1 273 ? -15.297 5.226 27.818 1.00 93.06 273 MET A CA 1
ATOM 2139 C C . MET A 1 273 ? -16.582 5.916 28.294 1.00 93.06 273 MET A C 1
ATOM 2141 O O . MET A 1 273 ? -16.872 7.014 27.842 1.00 93.06 273 MET A O 1
ATOM 2145 N N . SER A 1 274 ? -17.361 5.292 29.187 1.00 93.75 274 SER A N 1
ATOM 2146 C CA . SER A 1 274 ? -18.577 5.901 29.747 1.00 93.75 274 SER A CA 1
ATOM 2147 C C . SER A 1 274 ? -18.291 7.224 30.447 1.00 93.75 274 SER A C 1
ATOM 2149 O O . SER A 1 274 ? -19.041 8.181 30.278 1.00 93.75 274 SER A O 1
ATOM 2151 N N . ASP A 1 275 ? -17.188 7.280 31.186 1.00 95.81 275 ASP A N 1
ATOM 2152 C CA . ASP A 1 275 ? -16.856 8.405 32.051 1.00 95.81 275 ASP A CA 1
ATOM 2153 C C . ASP A 1 275 ? -16.307 9.556 31.196 1.00 95.81 275 ASP A C 1
ATOM 2155 O O . ASP A 1 275 ? -16.694 10.707 31.372 1.00 95.81 275 ASP A O 1
ATOM 2159 N N . VAL A 1 276 ? -15.525 9.234 30.159 1.00 96.06 276 VAL A N 1
ATOM 2160 C CA . VAL A 1 276 ? -15.063 10.207 29.154 1.00 96.06 276 VAL A CA 1
ATOM 2161 C C . VAL A 1 276 ? -16.231 10.762 28.320 1.00 96.06 276 VAL A C 1
ATOM 2163 O O . VAL A 1 276 ? -16.278 11.963 28.057 1.00 96.06 276 VAL A O 1
ATOM 2166 N N . VAL A 1 277 ? -17.216 9.933 27.934 1.00 95.38 277 VAL A N 1
ATOM 2167 C CA . VAL A 1 277 ? -18.449 10.422 27.277 1.00 95.38 277 VAL A CA 1
ATOM 2168 C C . VAL A 1 277 ? -19.182 11.387 28.196 1.00 95.38 277 VAL A C 1
ATOM 2170 O O . VAL A 1 277 ? -19.643 12.430 27.731 1.00 95.38 277 VAL A O 1
ATOM 2173 N N . GLN A 1 278 ? -19.316 11.036 29.477 1.00 96.31 278 GLN A N 1
ATOM 2174 C CA . GLN A 1 278 ? -20.024 11.857 30.446 1.00 96.31 278 GLN A CA 1
ATOM 2175 C C . GLN A 1 278 ? -19.310 13.193 30.657 1.00 96.31 278 GLN A C 1
ATOM 2177 O O . GLN A 1 278 ? -19.975 14.216 30.584 1.00 96.31 278 GLN A O 1
ATOM 2182 N N . MET A 1 279 ? -17.982 13.201 30.816 1.00 97.62 279 MET A N 1
ATOM 2183 C CA . MET A 1 279 ? -17.162 14.417 30.917 1.00 97.62 279 MET A CA 1
ATOM 2184 C C . MET A 1 279 ? -17.448 15.382 29.765 1.00 97.62 279 MET A C 1
ATOM 2186 O O . MET A 1 279 ? -17.870 16.516 29.985 1.00 97.62 279 MET A O 1
ATOM 2190 N N . TRP A 1 280 ? -17.311 14.902 28.527 1.00 97.00 280 TRP A N 1
ATOM 2191 C CA . TRP A 1 280 ? -17.586 15.703 27.338 1.00 97.00 280 TRP A CA 1
ATOM 2192 C C . TRP A 1 280 ? -19.051 16.142 27.238 1.00 97.00 280 TRP A C 1
ATOM 2194 O O . TRP A 1 280 ? -19.336 17.261 26.819 1.00 97.00 280 TRP A O 1
ATOM 2204 N N . THR A 1 281 ? -19.999 15.283 27.616 1.00 95.81 281 THR A N 1
ATOM 2205 C CA . THR A 1 281 ? -21.431 15.617 27.580 1.00 95.81 281 THR A CA 1
ATOM 2206 C C . THR A 1 281 ? -21.770 16.705 28.598 1.00 95.81 281 THR A C 1
ATOM 2208 O O . THR A 1 281 ? -22.469 17.655 28.250 1.00 95.81 281 THR A O 1
ATOM 2211 N N . THR A 1 282 ? -21.247 16.599 29.824 1.00 96.81 282 THR A N 1
ATOM 2212 C CA . THR A 1 282 ? -21.425 17.595 30.886 1.00 96.81 282 THR A CA 1
ATOM 2213 C C . THR A 1 282 ? -20.795 18.926 30.478 1.00 96.81 282 THR A C 1
ATOM 2215 O O . THR A 1 282 ? -21.472 19.950 30.542 1.00 96.81 282 THR A O 1
ATOM 2218 N N . HIS A 1 283 ? -19.561 18.913 29.960 1.00 97.25 283 HIS A N 1
ATOM 2219 C CA . HIS A 1 283 ? -18.914 20.114 29.429 1.00 97.25 283 HIS A CA 1
ATOM 2220 C C . HIS A 1 283 ? -19.778 20.808 28.378 1.00 97.25 283 HIS A C 1
ATOM 2222 O O . HIS A 1 283 ? -20.095 21.980 28.490 1.00 97.25 283 HIS A O 1
ATOM 2228 N N . ARG A 1 284 ? -20.268 20.067 27.384 1.00 94.75 284 ARG A N 1
ATOM 2229 C CA . ARG A 1 284 ? -21.094 20.644 26.315 1.00 94.75 284 ARG A CA 1
ATOM 2230 C C . ARG A 1 284 ? -22.428 21.216 26.793 1.00 94.75 284 ARG A C 1
ATOM 2232 O O . ARG A 1 284 ? -23.001 22.038 26.084 1.00 94.75 284 ARG A O 1
ATOM 2239 N N . SER A 1 285 ? -22.957 20.741 27.920 1.00 96.19 285 SER A N 1
ATOM 2240 C CA . SER A 1 285 ? -24.200 21.277 28.485 1.00 96.19 285 SER A CA 1
ATOM 2241 C C . SER A 1 285 ? -24.007 22.619 29.191 1.00 96.19 285 SER A C 1
ATOM 2243 O O . SER A 1 285 ? -24.932 23.424 29.194 1.00 96.19 285 SER A O 1
ATOM 2245 N N . ASP A 1 286 ? -22.816 22.861 29.741 1.00 96.81 286 ASP A N 1
ATOM 2246 C CA . ASP A 1 286 ? -22.439 24.104 30.415 1.00 96.81 286 ASP A CA 1
ATOM 2247 C C . ASP A 1 286 ? -20.900 24.258 30.391 1.00 96.81 286 ASP A C 1
ATOM 2249 O O . ASP A 1 286 ? -20.222 23.854 31.347 1.00 96.81 286 ASP A O 1
ATOM 2253 N N . PRO A 1 287 ? -20.344 24.782 29.275 1.00 95.56 287 PRO A N 1
ATOM 2254 C CA . PRO A 1 287 ? -18.899 24.802 29.029 1.00 95.56 287 PRO A CA 1
ATOM 2255 C C . PRO A 1 287 ? -18.111 25.694 29.982 1.00 95.56 287 PRO A C 1
ATOM 2257 O O . PRO A 1 287 ? -16.916 25.482 30.154 1.00 95.56 287 PRO A O 1
ATOM 2260 N N . GLU A 1 288 ? -18.758 26.690 30.587 1.00 95.81 288 GLU A N 1
ATOM 2261 C CA . GLU A 1 288 ? -18.100 27.656 31.470 1.00 95.81 288 GLU A CA 1
ATOM 2262 C C . GLU A 1 288 ? -17.847 27.067 32.862 1.00 95.81 288 GLU A C 1
ATOM 2264 O O . GLU A 1 288 ? -16.820 27.355 33.476 1.00 95.81 288 GLU A O 1
ATOM 2269 N N . ASN A 1 289 ? -18.753 26.211 33.351 1.00 96.12 289 ASN A N 1
ATOM 2270 C CA . ASN A 1 289 ? -18.681 25.679 34.714 1.00 96.12 289 ASN A CA 1
ATOM 2271 C C . ASN A 1 289 ? -18.200 24.223 34.787 1.00 96.12 289 ASN A C 1
ATOM 2273 O O . ASN A 1 289 ? -17.673 23.812 35.820 1.00 96.12 289 ASN A O 1
ATOM 2277 N N . ASN A 1 290 ? -18.364 23.428 33.722 1.00 96.75 290 ASN A N 1
ATOM 2278 C CA . ASN A 1 290 ? -18.016 22.006 33.729 1.00 96.75 290 ASN A CA 1
ATOM 2279 C C . ASN A 1 290 ? -16.867 21.707 32.763 1.00 96.75 290 ASN A C 1
ATOM 2281 O O . ASN A 1 290 ? -17.031 21.791 31.549 1.00 96.75 290 ASN A O 1
ATOM 2285 N N . TYR A 1 291 ? -15.715 21.305 33.305 1.00 97.62 291 TYR A N 1
ATOM 2286 C CA . TYR A 1 291 ? -14.484 21.041 32.541 1.00 97.62 291 TYR A CA 1
ATOM 2287 C C . TYR A 1 291 ? -14.129 22.171 31.546 1.00 97.62 291 TYR A C 1
ATOM 2289 O O . TYR A 1 291 ? -13.951 21.897 30.359 1.00 97.62 291 TYR A O 1
ATOM 2297 N N . PRO A 1 292 ? -14.035 23.443 31.986 1.00 97.62 292 PRO A N 1
ATOM 2298 C CA . PRO A 1 292 ? -13.884 24.597 31.089 1.00 97.62 292 PRO A CA 1
ATOM 2299 C C . PRO A 1 292 ? -12.621 24.562 30.226 1.00 97.62 292 PRO A C 1
ATOM 2301 O O . PRO A 1 292 ? -12.600 25.120 29.133 1.00 97.62 292 PRO A O 1
ATOM 2304 N N . GLU A 1 293 ? -11.588 23.851 30.677 1.00 97.62 293 GLU A N 1
ATOM 2305 C CA . GLU A 1 293 ? -10.356 23.637 29.921 1.00 97.62 293 GLU A CA 1
ATOM 2306 C C . GLU A 1 293 ? -10.615 23.011 28.542 1.00 97.62 293 GLU A C 1
ATOM 2308 O O . GLU A 1 293 ? -9.955 23.387 27.576 1.00 97.62 293 GLU A O 1
ATOM 2313 N N . LEU A 1 294 ? -11.622 22.136 28.408 1.00 97.69 294 LEU A N 1
ATOM 2314 C CA . LEU A 1 294 ? -11.976 21.507 27.129 1.00 97.69 294 LEU A CA 1
ATOM 2315 C C . LEU A 1 294 ? -12.403 22.516 26.050 1.00 97.69 294 LEU A C 1
ATOM 2317 O O . LEU A 1 294 ? -12.325 22.184 24.870 1.00 97.69 294 LEU A O 1
ATOM 2321 N N . ALA A 1 295 ? -12.790 23.745 26.414 1.00 96.81 295 ALA A N 1
ATOM 2322 C CA . ALA A 1 295 ? -13.118 24.801 25.452 1.00 96.81 295 ALA A CA 1
ATOM 2323 C C . ALA A 1 295 ? -11.895 25.310 24.663 1.00 96.81 295 ALA A C 1
ATOM 2325 O O . ALA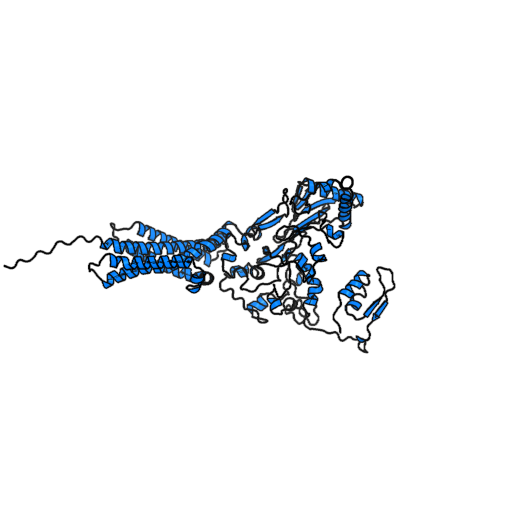 A 1 295 ? -12.065 25.996 23.657 1.00 96.81 295 ALA A O 1
ATOM 2326 N N . LYS A 1 296 ? -10.671 24.988 25.109 1.00 97.00 296 LYS A N 1
ATOM 2327 C CA . LYS A 1 296 ? -9.425 25.301 24.390 1.00 97.00 296 LYS A CA 1
ATOM 2328 C C . LYS A 1 296 ? -9.215 24.418 23.159 1.00 97.00 296 LYS A C 1
ATOM 2330 O O . LYS A 1 296 ? -8.481 24.825 22.269 1.00 97.00 296 LYS A O 1
ATOM 2335 N N . ILE A 1 297 ? -9.847 23.243 23.130 1.00 96.62 297 ILE A N 1
ATOM 2336 C CA . ILE A 1 297 ? -9.751 22.258 22.050 1.00 96.62 297 ILE A CA 1
ATOM 2337 C C . ILE A 1 297 ? -10.713 22.679 20.938 1.00 96.62 297 ILE A C 1
ATOM 2339 O O . ILE A 1 297 ? -11.935 22.656 21.123 1.00 96.62 297 ILE A O 1
ATOM 2343 N N . VAL A 1 298 ? -10.166 23.087 19.796 1.00 94.19 298 VAL A N 1
ATOM 2344 C CA . VAL A 1 298 ? -10.932 23.661 18.680 1.00 94.19 298 VAL A CA 1
ATOM 2345 C C . VAL A 1 298 ? -10.620 22.949 17.362 1.00 94.19 298 VAL A C 1
ATOM 2347 O O . VAL A 1 298 ? -9.806 22.037 17.306 1.00 94.19 298 VAL A O 1
ATOM 2350 N N . ASP A 1 299 ? -11.361 23.311 16.320 1.00 92.50 299 ASP A N 1
ATOM 2351 C CA . ASP A 1 299 ? -11.171 22.828 14.948 1.00 92.50 299 ASP A CA 1
ATOM 2352 C C . ASP A 1 299 ? -10.164 23.746 14.241 1.00 92.50 299 ASP A C 1
ATOM 2354 O O . ASP A 1 299 ? -10.511 24.852 13.812 1.00 92.50 299 ASP A O 1
ATOM 2358 N N . ASP A 1 300 ? -8.909 23.308 14.192 1.00 88.88 300 ASP A N 1
ATOM 2359 C CA . ASP A 1 300 ? -7.784 24.019 13.587 1.00 88.88 300 ASP A CA 1
ATOM 2360 C C . ASP A 1 300 ? -7.730 23.811 12.065 1.00 88.88 300 ASP A C 1
ATOM 2362 O O . ASP A 1 300 ? -7.260 24.684 11.325 1.00 88.88 300 ASP A O 1
ATOM 2366 N N . MET A 1 301 ? -8.239 22.679 11.574 1.00 85.31 301 MET A N 1
ATOM 2367 C CA . MET A 1 301 ? -8.283 22.331 10.151 1.00 85.31 301 MET A CA 1
ATOM 2368 C C . MET A 1 301 ? -9.495 22.898 9.401 1.00 85.31 301 MET A C 1
ATOM 2370 O O . MET A 1 301 ? -9.490 22.944 8.166 1.00 85.31 301 MET A O 1
ATOM 2374 N N . GLY A 1 302 ? -10.526 23.340 10.119 1.00 85.31 302 GLY A N 1
ATOM 2375 C CA . GLY A 1 302 ? -11.788 23.821 9.562 1.00 85.31 302 GLY A CA 1
ATOM 2376 C C . GLY A 1 302 ? -12.644 22.715 8.936 1.00 85.31 302 GLY A C 1
ATOM 2377 O O . GLY A 1 302 ? -13.411 22.999 8.009 1.00 85.31 302 GLY A O 1
ATOM 2378 N N . ASP A 1 303 ? -12.500 21.463 9.383 1.00 84.56 303 ASP A N 1
ATOM 2379 C CA . ASP A 1 303 ? -13.238 20.309 8.845 1.00 84.56 303 ASP A CA 1
ATOM 2380 C C . ASP A 1 303 ? -14.551 20.001 9.600 1.00 84.56 303 ASP A C 1
ATOM 2382 O O . ASP A 1 303 ? -15.330 19.118 9.212 1.00 84.56 303 ASP A O 1
ATOM 2386 N N . GLY A 1 304 ? -14.853 20.803 10.623 1.00 86.31 304 GLY A N 1
ATOM 2387 C CA . GLY A 1 304 ? -16.036 20.721 11.468 1.00 86.31 304 GLY A CA 1
ATOM 2388 C C . GLY A 1 304 ? -15.865 19.824 12.694 1.00 86.31 304 GLY A C 1
ATOM 2389 O O . GLY A 1 304 ? -16.852 19.602 13.412 1.00 86.31 304 GLY A O 1
ATOM 2390 N N . VAL A 1 305 ? -14.667 19.292 12.939 1.00 89.06 305 VAL A N 1
ATOM 2391 C CA . VAL A 1 305 ? -14.342 18.455 14.094 1.00 89.06 305 VAL A CA 1
ATOM 2392 C C . VAL A 1 305 ? -13.153 19.065 14.830 1.00 89.06 305 VAL A C 1
ATOM 2394 O O . VAL A 1 305 ? -12.192 19.427 14.184 1.00 89.06 305 VAL A O 1
ATOM 2397 N N . PRO A 1 306 ? -13.207 19.217 16.164 1.00 92.88 306 PRO A N 1
ATOM 2398 C CA . PRO A 1 306 ? -12.049 19.686 16.911 1.00 92.88 306 PRO A CA 1
ATOM 2399 C C . PRO A 1 306 ? -10.975 18.599 17.012 1.00 92.88 306 PRO A C 1
ATOM 2401 O O . PRO A 1 306 ? -11.306 17.411 17.082 1.00 92.88 306 PRO A O 1
ATOM 2404 N N . GLU A 1 307 ? -9.718 19.005 17.147 1.00 92.75 307 GLU A N 1
ATOM 2405 C CA . GLU A 1 307 ? -8.569 18.120 17.339 1.00 92.75 307 GLU A CA 1
ATOM 2406 C C . GLU A 1 307 ? -7.746 18.534 18.557 1.00 92.75 307 GLU A C 1
ATOM 2408 O O . GLU A 1 307 ? -7.848 19.644 19.064 1.00 92.75 307 GLU A O 1
ATOM 2413 N N . VAL A 1 308 ? -6.960 17.588 19.068 1.00 95.94 308 VAL A N 1
ATOM 2414 C CA . VAL A 1 308 ? -5.956 17.850 20.098 1.00 95.94 308 VAL A CA 1
ATOM 2415 C C . VAL A 1 308 ? -4.599 17.816 19.412 1.00 95.94 308 VAL A C 1
ATOM 2417 O O . VAL A 1 308 ? -4.136 16.745 19.013 1.00 95.94 308 VAL A O 1
ATOM 2420 N N . ASN A 1 309 ? -3.970 18.978 19.260 1.00 95.06 309 ASN A N 1
ATOM 2421 C CA . ASN A 1 309 ? -2.689 19.098 18.560 1.00 95.06 309 ASN A CA 1
ATOM 2422 C C . ASN A 1 309 ? -1.748 20.133 19.177 1.00 95.06 309 ASN A C 1
ATOM 2424 O O . ASN A 1 309 ? -0.531 19.927 19.149 1.00 95.06 309 ASN A O 1
ATOM 2428 N N . ARG A 1 310 ? -2.272 21.218 19.755 1.00 96.56 310 ARG A N 1
ATOM 2429 C CA . ARG A 1 310 ? -1.444 22.245 20.397 1.00 96.56 310 ARG A CA 1
ATOM 2430 C C . ARG A 1 310 ? -1.082 21.881 21.838 1.00 96.56 310 ARG A C 1
ATOM 2432 O O . ARG A 1 310 ? -1.861 21.200 22.512 1.00 96.56 310 ARG A O 1
ATOM 2439 N N . PRO A 1 311 ? 0.054 22.374 22.367 1.00 97.44 311 PRO A N 1
ATOM 2440 C CA . PRO A 1 311 ? 0.444 22.126 23.753 1.00 97.44 311 PRO A CA 1
ATOM 2441 C C . PRO A 1 311 ? -0.667 22.422 24.774 1.00 97.44 311 PRO A C 1
ATOM 2443 O O . PRO A 1 311 ? -0.957 21.602 25.643 1.00 97.44 311 PRO A O 1
ATOM 2446 N N . GLU A 1 312 ? -1.349 23.554 24.633 1.00 97.69 312 GLU A N 1
ATOM 2447 C CA . GLU A 1 312 ? -2.430 23.976 25.523 1.00 97.69 312 GLU A CA 1
ATOM 2448 C C . GLU A 1 312 ? -3.676 23.079 25.462 1.00 97.69 312 GLU A C 1
ATOM 2450 O O . GLU A 1 312 ? -4.385 22.954 26.460 1.00 97.69 312 GLU A O 1
ATOM 2455 N N . GLU A 1 313 ? -3.940 22.432 24.327 1.00 97.94 313 GLU A N 1
ATOM 2456 C CA . GLU A 1 313 ? -5.064 21.506 24.140 1.00 97.94 313 GLU A CA 1
ATOM 2457 C C . GLU A 1 313 ? -4.761 20.140 24.743 1.00 97.94 313 GLU A C 1
ATOM 2459 O O . GLU A 1 313 ? -5.621 19.518 25.369 1.00 97.94 313 GLU A O 1
ATOM 2464 N N . ILE A 1 314 ? -3.513 19.694 24.595 1.00 98.31 314 ILE A N 1
ATOM 2465 C CA . ILE A 1 314 ? -3.009 18.478 25.229 1.00 98.31 314 ILE A CA 1
ATOM 2466 C C . ILE A 1 314 ? -3.084 18.631 26.752 1.00 98.31 314 ILE A C 1
ATOM 2468 O O . ILE A 1 314 ? -3.631 17.757 27.430 1.00 98.31 314 ILE A O 1
ATOM 2472 N N . ASP A 1 315 ? -2.598 19.754 27.292 1.00 98.62 315 ASP A N 1
ATOM 2473 C CA . ASP A 1 315 ? -2.696 20.057 28.724 1.00 98.62 315 ASP A CA 1
ATOM 2474 C C . ASP A 1 315 ? -4.161 20.132 29.180 1.00 98.62 315 ASP A C 1
ATOM 2476 O O . ASP A 1 315 ? -4.512 19.562 30.218 1.00 98.62 315 ASP A O 1
ATOM 2480 N N . ALA A 1 316 ? -5.036 20.758 28.387 1.00 98.50 316 ALA A N 1
ATOM 2481 C CA . ALA A 1 316 ? -6.465 20.841 28.674 1.00 98.50 316 ALA A CA 1
ATOM 2482 C C . ALA A 1 316 ? -7.142 19.465 28.745 1.00 98.50 316 ALA A C 1
ATOM 2484 O O . ALA A 1 316 ? -7.921 19.203 29.670 1.00 98.50 316 ALA A O 1
ATOM 2485 N N . LEU A 1 317 ? -6.841 18.567 27.801 1.00 98.44 317 LEU A N 1
ATOM 2486 C CA . LEU A 1 317 ? -7.373 17.208 27.801 1.00 98.44 317 LEU A CA 1
ATOM 2487 C C . LEU A 1 317 ? -6.868 16.421 29.017 1.00 98.44 317 LEU A C 1
ATOM 2489 O O . LEU A 1 317 ? -7.671 15.801 29.718 1.00 98.44 317 LEU A O 1
ATOM 2493 N N . ILE A 1 318 ? -5.557 16.456 29.286 1.00 98.69 318 ILE A N 1
ATOM 2494 C CA . ILE A 1 318 ? -4.943 15.755 30.425 1.00 98.69 318 ILE A CA 1
ATOM 2495 C C . ILE A 1 318 ? -5.557 16.243 31.742 1.00 98.69 318 ILE A C 1
ATOM 2497 O O . ILE A 1 318 ? -5.971 15.421 32.565 1.00 98.69 318 ILE A O 1
ATOM 2501 N N . ALA A 1 319 ? -5.670 17.561 31.929 1.00 98.50 319 ALA A N 1
ATOM 2502 C CA . ALA A 1 319 ? -6.256 18.163 33.124 1.00 98.50 319 ALA A CA 1
ATOM 2503 C C . ALA A 1 319 ? -7.732 17.777 33.297 1.00 98.50 319 ALA A C 1
ATOM 2505 O O . ALA A 1 319 ? -8.148 17.387 34.389 1.00 98.50 319 ALA A O 1
ATOM 2506 N N . SER A 1 320 ? -8.517 17.814 32.218 1.00 98.56 320 SER A N 1
ATOM 2507 C CA . SER A 1 320 ? -9.948 17.489 32.260 1.00 98.56 320 SER A CA 1
ATOM 2508 C C . SER A 1 320 ? -10.197 16.013 32.564 1.00 98.56 320 SER A C 1
ATOM 2510 O O . SER A 1 320 ? -11.052 15.684 33.386 1.00 98.56 320 SER A O 1
ATOM 2512 N N . VAL A 1 321 ? -9.413 15.109 31.968 1.00 98.50 321 VAL A N 1
ATOM 2513 C CA . VAL A 1 321 ? -9.496 13.672 32.260 1.00 98.50 321 VAL A CA 1
ATOM 2514 C C . VAL A 1 321 ? -9.039 13.382 33.693 1.00 98.50 321 VAL A C 1
ATOM 2516 O O . VAL A 1 321 ? -9.659 12.560 34.365 1.00 98.50 321 VAL A O 1
ATOM 2519 N N . ALA A 1 322 ? -8.010 14.069 34.199 1.00 98.44 322 ALA A N 1
ATOM 2520 C CA . ALA A 1 322 ? -7.587 13.943 35.594 1.00 98.44 322 ALA A CA 1
ATOM 2521 C C . ALA A 1 322 ? -8.677 14.410 36.571 1.00 98.44 322 ALA A C 1
ATOM 2523 O O . ALA A 1 322 ? -8.963 13.704 37.540 1.00 98.44 322 ALA A O 1
ATOM 2524 N N . GLN A 1 323 ? -9.330 15.542 36.282 1.00 98.38 323 GLN A N 1
ATOM 2525 C CA . GLN A 1 323 ? -10.474 16.028 37.053 1.00 98.38 323 GLN A CA 1
ATOM 2526 C C . GLN A 1 323 ? -11.622 15.012 37.034 1.00 98.38 323 GLN A C 1
ATOM 2528 O O . GLN A 1 323 ? -12.116 14.634 38.091 1.00 98.38 323 GLN A O 1
ATOM 2533 N N . MET A 1 324 ? -11.989 14.492 35.857 1.00 98.31 324 MET A N 1
ATOM 2534 C CA . MET A 1 324 ? -13.039 13.478 35.729 1.00 98.31 324 MET A CA 1
ATOM 2535 C C . MET A 1 324 ? -12.727 12.227 36.560 1.00 98.31 324 MET A C 1
ATOM 2537 O O . MET A 1 324 ? -13.601 11.725 37.267 1.00 98.31 324 MET A O 1
ATOM 2541 N N . LEU A 1 325 ? -11.481 11.740 36.523 1.00 98.50 325 LEU A N 1
ATOM 2542 C CA . LEU A 1 325 ? -11.061 10.585 37.319 1.00 98.50 325 LEU A CA 1
ATOM 2543 C C . LEU A 1 325 ? -11.152 10.865 38.827 1.00 98.50 325 LEU A C 1
ATOM 2545 O O . LEU A 1 325 ? -11.532 9.969 39.585 1.00 98.50 325 LEU A O 1
ATOM 2549 N N . ALA A 1 326 ? -10.858 12.092 39.263 1.00 97.94 326 ALA A N 1
ATOM 2550 C CA . ALA A 1 326 ? -11.047 12.511 40.650 1.00 97.94 326 ALA A CA 1
ATOM 2551 C C . ALA A 1 326 ? -12.538 12.558 41.039 1.00 97.94 326 ALA A C 1
ATOM 2553 O O . ALA A 1 326 ? -12.905 12.041 42.097 1.00 97.94 326 ALA A O 1
ATOM 2554 N N . ASP A 1 327 ? -13.403 13.085 40.167 1.00 97.44 327 ASP A N 1
ATOM 2555 C CA . ASP A 1 327 ? -14.853 13.192 40.393 1.00 97.44 327 ASP A CA 1
ATOM 2556 C C . ASP A 1 327 ? -15.506 11.815 40.585 1.00 97.44 327 ASP A C 1
ATOM 2558 O O . ASP A 1 327 ? -16.328 11.618 41.486 1.00 97.44 327 ASP A O 1
ATOM 2562 N N . VAL A 1 328 ? -15.091 10.823 39.786 1.00 97.31 328 VAL A N 1
ATOM 2563 C CA . VAL A 1 328 ? -15.555 9.428 39.916 1.00 97.31 328 VAL A CA 1
ATOM 2564 C C . VAL A 1 328 ? -14.793 8.630 40.982 1.00 97.31 328 VAL A C 1
ATOM 2566 O O . VAL A 1 328 ? -15.041 7.434 41.148 1.00 97.31 328 VAL A O 1
ATOM 2569 N N . LYS A 1 329 ? -13.887 9.278 41.729 1.00 97.31 329 LYS A N 1
ATOM 2570 C CA . LYS A 1 329 ? -13.073 8.688 42.807 1.00 97.31 329 LYS A CA 1
ATOM 2571 C C . LYS A 1 329 ? -12.226 7.499 42.343 1.00 97.31 329 LYS A C 1
ATOM 2573 O O . LYS A 1 329 ? -12.062 6.514 43.068 1.00 97.31 329 LYS A O 1
ATOM 2578 N N . TYR A 1 330 ? -11.695 7.573 41.126 1.00 97.06 330 TYR A N 1
ATOM 2579 C CA . TYR A 1 330 ? -10.783 6.566 40.599 1.00 97.06 330 TYR A CA 1
ATOM 2580 C C . TYR A 1 330 ? -9.436 6.608 41.353 1.00 97.06 330 TYR A C 1
ATOM 2582 O O . TYR A 1 330 ? -8.904 7.692 41.599 1.00 97.06 330 TYR A O 1
ATOM 2590 N N . PRO A 1 331 ? -8.844 5.459 41.731 1.00 96.12 331 PRO A N 1
ATOM 2591 C CA . PRO A 1 331 ? -7.612 5.432 42.518 1.00 96.12 331 PRO A CA 1
ATOM 2592 C C . PRO A 1 331 ? -6.383 5.836 41.686 1.00 96.12 331 PRO A C 1
ATOM 2594 O O . PRO A 1 331 ? -5.855 5.034 40.908 1.00 96.12 331 PRO A O 1
ATOM 2597 N N . MET A 1 332 ? -5.887 7.055 41.910 1.00 96.75 332 MET A N 1
ATOM 2598 C CA . MET A 1 332 ? -4.763 7.651 41.169 1.00 96.75 332 MET A CA 1
ATOM 2599 C C . MET A 1 332 ? -3.392 7.556 41.857 1.00 96.75 332 MET A C 1
ATOM 2601 O O . MET A 1 332 ? -2.407 8.009 41.286 1.00 96.75 332 MET A O 1
ATOM 2605 N N . GLU A 1 333 ? -3.284 6.925 43.030 1.00 96.69 333 GLU A N 1
ATOM 2606 C CA . GLU A 1 333 ? -1.983 6.702 43.683 1.00 96.69 333 GLU A CA 1
ATOM 2607 C C . GLU A 1 333 ? -1.035 5.919 42.756 1.00 96.69 333 GLU A C 1
ATOM 2609 O O . GLU A 1 333 ? -1.435 4.884 42.198 1.00 96.69 333 GLU A O 1
ATOM 2614 N N . GLY A 1 334 ? 0.185 6.440 42.565 1.00 97.00 334 GLY A N 1
ATOM 2615 C CA . GLY A 1 334 ? 1.190 5.900 41.638 1.00 97.00 334 GLY A CA 1
ATOM 2616 C C . GLY A 1 334 ? 0.800 5.973 40.155 1.00 97.00 334 GLY A C 1
ATOM 2617 O O . GLY A 1 334 ? 1.341 5.223 39.343 1.00 97.00 334 GLY A O 1
ATOM 2618 N N . LYS A 1 335 ? -0.184 6.805 39.783 1.00 98.00 335 LYS A N 1
ATOM 2619 C CA . LYS A 1 335 ? -0.693 6.919 38.407 1.00 98.00 335 LYS A CA 1
ATOM 2620 C C . LYS A 1 335 ? -0.756 8.364 37.953 1.00 98.00 335 LYS A C 1
ATOM 2622 O O . LYS A 1 335 ? -0.951 9.279 38.748 1.00 98.00 335 LYS A O 1
ATOM 2627 N N . ARG A 1 336 ? -0.681 8.565 36.641 1.00 97.31 336 ARG A N 1
ATOM 2628 C CA . ARG A 1 336 ? -0.894 9.872 36.020 1.00 97.31 336 ARG A CA 1
ATOM 2629 C C . ARG A 1 336 ? -1.668 9.753 34.719 1.00 97.31 336 ARG A C 1
ATOM 2631 O O . ARG A 1 336 ? -1.531 8.768 33.999 1.00 97.31 336 ARG A O 1
ATOM 2638 N N . VAL A 1 337 ? -2.461 10.772 34.417 1.00 98.50 337 VAL A N 1
ATOM 2639 C CA . VAL A 1 337 ? -3.109 10.896 33.109 1.00 98.50 337 VAL A CA 1
ATOM 2640 C C . VAL A 1 337 ? -2.074 11.329 32.077 1.00 98.50 337 VAL A C 1
ATOM 2642 O O . VAL A 1 337 ? -1.196 12.138 32.374 1.00 98.50 337 VAL A O 1
ATOM 2645 N N . VAL A 1 338 ? -2.180 10.761 30.882 1.00 98.38 338 VAL A N 1
ATOM 2646 C CA . VAL A 1 338 ? -1.359 11.076 29.712 1.00 98.38 338 VAL A CA 1
ATOM 2647 C C . VAL A 1 338 ? -2.255 11.188 28.484 1.00 98.38 338 VAL A C 1
ATOM 2649 O O . VAL A 1 338 ? -3.350 10.624 28.457 1.00 98.38 338 VAL A O 1
ATOM 2652 N N . TRP A 1 339 ? -1.784 11.862 27.444 1.00 98.25 339 TRP A N 1
ATOM 2653 C CA . TRP A 1 339 ? -2.370 11.747 26.110 1.00 98.25 339 TRP A CA 1
ATOM 2654 C C . TRP A 1 339 ? -1.430 10.948 25.217 1.00 98.25 339 TRP A C 1
ATOM 2656 O O . TRP A 1 339 ? -0.216 11.134 25.240 1.00 98.25 339 TRP A O 1
ATOM 2666 N N . VAL A 1 340 ? -1.979 9.999 24.474 1.00 97.56 340 VAL A N 1
ATOM 2667 C CA . VAL A 1 340 ? -1.214 9.103 23.613 1.00 97.56 340 VAL A CA 1
ATOM 2668 C C . VAL A 1 340 ? -1.543 9.459 22.178 1.00 97.56 340 VAL A C 1
ATOM 2670 O O . VAL A 1 340 ? -2.708 9.375 21.812 1.00 97.56 340 VAL A O 1
ATOM 2673 N N . MET A 1 341 ? -0.541 9.809 21.375 1.00 96.69 341 MET A N 1
ATOM 2674 C CA . MET A 1 341 ? -0.661 9.974 19.926 1.00 96.69 341 MET A CA 1
ATOM 2675 C C . MET A 1 341 ? 0.388 9.098 19.252 1.00 96.69 341 MET A C 1
ATOM 2677 O O . MET A 1 341 ? 1.587 9.346 19.348 1.00 96.69 341 MET A O 1
ATOM 2681 N N . ASP A 1 342 ? -0.083 8.070 18.563 1.00 97.06 342 ASP A N 1
ATOM 2682 C CA . ASP A 1 342 ? 0.725 7.049 17.919 1.00 97.06 342 ASP A CA 1
ATOM 2683 C C . ASP A 1 342 ? 1.701 6.359 18.879 1.00 97.06 342 ASP A C 1
ATOM 2685 O O . ASP A 1 342 ? 1.270 5.524 19.679 1.00 97.06 342 ASP A O 1
ATOM 2689 N N . ASP A 1 343 ? 2.993 6.664 18.798 1.00 96.25 343 ASP A N 1
ATOM 2690 C CA . ASP A 1 343 ? 4.050 6.175 19.686 1.00 96.25 343 ASP A CA 1
ATOM 2691 C C . ASP A 1 343 ? 4.464 7.191 20.758 1.00 96.25 343 ASP A C 1
ATOM 2693 O O . ASP A 1 343 ? 5.310 6.888 21.600 1.00 96.25 343 ASP A O 1
ATOM 2697 N N . ARG A 1 344 ? 3.864 8.382 20.773 1.00 97.06 344 ARG A N 1
ATOM 2698 C CA . ARG A 1 344 ? 4.172 9.450 21.724 1.00 97.06 344 ARG A CA 1
ATOM 2699 C C . ARG A 1 344 ? 3.203 9.433 22.894 1.00 97.06 344 ARG A C 1
ATOM 2701 O O . ARG A 1 344 ? 1.989 9.472 22.715 1.00 97.06 344 ARG A O 1
ATOM 2708 N N . VAL A 1 345 ? 3.754 9.418 24.102 1.00 97.50 345 VAL A N 1
ATOM 2709 C CA . VAL A 1 345 ? 3.008 9.482 25.363 1.00 97.50 345 VAL A CA 1
ATOM 2710 C C . VAL A 1 345 ? 3.314 10.814 26.031 1.00 97.50 345 VAL A C 1
ATOM 2712 O O . VAL A 1 345 ? 4.377 10.982 26.632 1.00 97.50 345 VAL A O 1
ATOM 2715 N N . TYR A 1 346 ? 2.389 11.756 25.890 1.00 98.12 346 TYR A N 1
ATOM 2716 C CA . TYR A 1 346 ? 2.460 13.118 26.399 1.00 98.12 346 TYR A CA 1
ATOM 2717 C C . TYR A 1 346 ? 2.074 13.166 27.877 1.00 98.12 346 TYR A C 1
ATOM 2719 O O . TYR A 1 346 ? 0.992 12.727 28.271 1.00 98.12 346 TYR A O 1
ATOM 2727 N N . ARG A 1 347 ? 2.976 13.710 28.696 1.00 97.38 347 ARG A N 1
ATOM 2728 C CA . ARG A 1 347 ? 2.761 14.007 30.125 1.00 97.38 347 ARG A CA 1
ATOM 2729 C C . ARG A 1 347 ? 2.327 15.453 30.350 1.00 97.38 347 ARG A C 1
ATOM 2731 O O . ARG A 1 347 ? 1.768 15.757 31.400 1.00 97.38 347 ARG A O 1
ATOM 2738 N N . SER A 1 348 ? 2.613 16.299 29.371 1.00 97.50 348 SER A N 1
ATOM 2739 C CA . SER A 1 348 ? 2.153 17.674 29.219 1.00 97.50 348 SER A CA 1
ATOM 2740 C C . SER A 1 348 ? 2.111 18.004 27.728 1.00 97.50 348 SER A C 1
ATOM 2742 O O . SER A 1 348 ? 2.568 17.213 26.898 1.00 97.50 348 SER A O 1
ATOM 2744 N N . GLY A 1 349 ? 1.638 19.195 27.383 1.00 95.88 349 GLY A N 1
ATOM 2745 C CA . GLY A 1 349 ? 1.639 19.706 26.019 1.00 95.88 349 GLY A CA 1
ATOM 2746 C C . GLY A 1 349 ? 3.015 19.824 25.370 1.00 95.88 349 GLY A C 1
ATOM 2747 O O . GLY A 1 349 ? 3.110 19.886 24.148 1.00 95.88 349 GLY A O 1
ATOM 2748 N N . THR A 1 350 ? 4.091 19.825 26.160 1.00 96.25 350 THR A N 1
ATOM 2749 C CA . THR A 1 350 ? 5.465 20.019 25.668 1.00 96.25 350 THR A CA 1
ATOM 2750 C C . THR A 1 350 ? 6.403 18.850 25.960 1.00 96.25 350 THR A C 1
ATOM 2752 O O . THR A 1 350 ? 7.481 18.775 25.371 1.00 96.25 350 THR A O 1
ATOM 2755 N N . GLU A 1 351 ? 6.014 17.911 26.828 1.00 97.44 351 GLU A N 1
ATOM 2756 C CA . GLU A 1 351 ? 6.834 16.761 27.212 1.00 97.44 351 GLU A CA 1
ATOM 2757 C C . GLU A 1 351 ? 6.144 15.446 26.842 1.00 97.44 351 GLU A C 1
ATOM 2759 O O . GLU A 1 351 ? 5.067 15.117 27.348 1.00 97.44 351 GLU A O 1
ATOM 2764 N N . TYR A 1 352 ? 6.818 14.637 26.022 1.00 96.94 352 TYR A N 1
ATOM 2765 C CA . TYR A 1 352 ? 6.420 13.262 25.745 1.00 96.94 352 TYR A CA 1
ATOM 2766 C C . TYR A 1 352 ? 7.613 12.310 25.761 1.00 96.94 352 TYR A C 1
ATOM 2768 O O . TYR A 1 352 ? 8.757 12.695 25.516 1.00 96.94 352 TYR A O 1
ATOM 2776 N N . ARG A 1 353 ? 7.325 11.030 25.997 1.00 95.94 353 ARG A N 1
ATOM 2777 C CA . ARG A 1 353 ? 8.251 9.925 25.718 1.00 95.94 353 ARG A CA 1
ATOM 2778 C C . ARG A 1 353 ? 7.788 9.144 24.495 1.00 95.94 353 ARG A C 1
ATOM 2780 O O . ARG A 1 353 ? 6.591 9.065 24.235 1.00 95.94 353 ARG A O 1
ATOM 2787 N N . VAL A 1 354 ? 8.730 8.537 23.782 1.00 96.00 354 VAL A N 1
ATOM 2788 C CA . VAL A 1 354 ? 8.438 7.642 22.654 1.00 96.00 354 VAL A CA 1
ATOM 2789 C C . VAL A 1 354 ? 8.413 6.197 23.147 1.00 96.00 354 VAL A C 1
ATOM 2791 O O . VAL A 1 354 ? 9.277 5.781 23.920 1.00 96.00 354 VAL A O 1
ATOM 2794 N N . VAL A 1 355 ? 7.406 5.442 22.723 1.00 95.25 355 VAL A N 1
ATOM 2795 C CA . VAL A 1 355 ? 7.250 4.008 22.978 1.00 95.25 355 VAL A CA 1
ATOM 2796 C C . VAL A 1 355 ? 7.796 3.238 21.785 1.00 95.25 355 VAL A C 1
ATOM 2798 O O . VAL A 1 355 ? 7.549 3.595 20.637 1.00 95.25 355 VAL A O 1
ATOM 2801 N N . GLU A 1 356 ? 8.536 2.164 22.048 1.00 94.19 356 GLU A N 1
ATOM 2802 C CA . GLU A 1 356 ? 9.030 1.300 20.980 1.00 94.19 356 GLU A CA 1
ATOM 2803 C C . GLU A 1 356 ? 7.865 0.650 20.219 1.00 94.19 356 GLU A C 1
ATOM 2805 O O . GLU A 1 356 ? 6.896 0.170 20.810 1.00 94.19 356 GLU A O 1
ATOM 2810 N N . LYS A 1 357 ? 7.987 0.612 18.893 1.00 93.69 357 LYS A N 1
ATOM 2811 C CA . LYS A 1 357 ? 7.061 -0.058 17.981 1.00 93.69 357 LYS A CA 1
ATOM 2812 C C . LYS A 1 357 ? 7.836 -0.780 16.891 1.00 93.69 357 LYS A C 1
ATOM 2814 O O . LYS A 1 357 ? 9.004 -0.478 16.644 1.00 93.69 357 LYS A O 1
ATOM 2819 N N . ARG A 1 358 ? 7.195 -1.730 16.216 1.00 93.44 358 ARG A N 1
ATOM 2820 C CA . ARG A 1 358 ? 7.794 -2.412 15.063 1.00 93.44 358 ARG A CA 1
ATOM 2821 C C . ARG A 1 358 ? 7.888 -1.467 13.864 1.00 93.44 358 ARG A C 1
ATOM 2823 O O . ARG A 1 358 ? 7.070 -0.566 13.707 1.00 93.44 358 ARG A O 1
ATOM 2830 N N . ASP A 1 359 ? 8.817 -1.740 12.948 1.00 91.31 359 ASP A N 1
ATOM 2831 C CA . ASP A 1 359 ? 9.008 -0.941 11.723 1.00 91.31 359 ASP A CA 1
ATOM 2832 C C . ASP A 1 359 ? 7.748 -0.849 10.844 1.00 91.31 359 ASP A C 1
ATOM 2834 O O . ASP A 1 359 ? 7.573 0.095 10.075 1.00 91.31 359 ASP A O 1
ATOM 2838 N N . TRP A 1 360 ? 6.859 -1.841 10.944 1.00 93.44 360 TRP A N 1
ATOM 2839 C CA . TRP A 1 360 ? 5.593 -1.875 10.216 1.00 93.44 360 TRP A CA 1
ATOM 2840 C C . TRP A 1 360 ? 4.421 -1.242 10.964 1.00 93.44 360 TRP A C 1
ATOM 2842 O O . TRP A 1 360 ? 3.323 -1.189 10.413 1.00 93.44 360 TRP A O 1
ATOM 2852 N N . GLU A 1 361 ? 4.623 -0.753 12.183 1.00 95.06 361 GLU A N 1
ATOM 2853 C CA . GLU A 1 361 ? 3.608 -0.104 13.011 1.00 95.06 361 GLU A CA 1
ATOM 2854 C C . GLU A 1 361 ? 3.760 1.419 12.962 1.00 95.06 361 GLU A C 1
ATOM 2856 O O . GLU A 1 361 ? 4.861 1.971 12.887 1.00 95.06 361 GLU A O 1
ATOM 2861 N N . THR A 1 362 ? 2.632 2.115 13.023 1.00 94.69 362 THR A N 1
ATOM 2862 C CA . THR A 1 362 ? 2.564 3.567 13.251 1.00 94.69 362 THR A CA 1
ATOM 2863 C C . THR A 1 362 ? 2.316 3.863 14.723 1.00 94.69 362 THR A C 1
ATOM 2865 O O . THR A 1 362 ? 2.938 4.766 15.262 1.00 94.69 362 THR A O 1
ATOM 2868 N N . SER A 1 363 ? 1.543 3.014 15.401 1.00 94.62 363 SER A N 1
ATOM 2869 C CA . SER A 1 363 ? 1.368 3.015 16.852 1.00 94.62 363 SER A CA 1
ATOM 2870 C C . SER A 1 363 ? 1.536 1.599 17.416 1.00 94.62 363 SER A C 1
ATOM 2872 O O . SER A 1 363 ? 0.987 0.664 16.828 1.00 94.62 363 SER A O 1
ATOM 2874 N N . PRO A 1 364 ? 2.201 1.419 18.575 1.00 93.00 364 PRO A N 1
ATOM 2875 C CA . PRO A 1 364 ? 2.230 0.133 19.277 1.00 93.00 364 PRO A CA 1
ATOM 2876 C C . PRO A 1 364 ? 0.866 -0.235 19.891 1.00 93.00 364 PRO A C 1
ATOM 2878 O O . PRO A 1 364 ? 0.668 -1.358 20.352 1.00 93.00 364 PRO A O 1
ATOM 2881 N N . PHE A 1 365 ? -0.087 0.703 19.904 1.00 92.69 365 PHE A N 1
ATOM 2882 C CA . PHE A 1 365 ? -1.435 0.526 20.447 1.00 92.69 365 PHE A CA 1
ATOM 2883 C C . PHE A 1 365 ? -2.490 0.286 19.359 1.00 92.69 365 PHE A C 1
ATOM 2885 O O . PHE A 1 365 ? -3.663 0.062 19.669 1.00 92.69 365 PHE A O 1
ATOM 2892 N N . ALA A 1 366 ? -2.089 0.313 18.086 1.00 92.88 366 ALA A N 1
ATOM 2893 C CA . ALA A 1 366 ? -2.983 0.184 16.947 1.00 92.88 366 ALA A CA 1
ATOM 2894 C C . ALA A 1 366 ? -2.586 -0.978 16.027 1.00 92.88 366 ALA A C 1
ATOM 2896 O O . ALA A 1 366 ? -1.518 -1.573 16.132 1.00 92.88 366 ALA A O 1
ATOM 2897 N N . ASN A 1 367 ? -3.504 -1.355 15.138 1.00 92.00 367 ASN A N 1
ATOM 2898 C CA . ASN A 1 367 ? -3.353 -2.541 14.300 1.00 92.00 367 ASN A CA 1
ATOM 2899 C C . ASN A 1 367 ? -2.751 -2.194 12.927 1.00 92.00 367 ASN A C 1
ATOM 2901 O O . ASN A 1 367 ? -2.940 -1.096 12.406 1.00 92.00 367 ASN A O 1
ATOM 2905 N N . VAL A 1 368 ? -2.093 -3.170 12.305 1.00 93.94 368 VAL A N 1
ATOM 2906 C CA . VAL A 1 368 ? -1.608 -3.098 10.925 1.00 93.94 368 VAL A CA 1
ATOM 2907 C C . VAL A 1 368 ? -2.256 -4.225 10.131 1.00 93.94 368 VAL A C 1
ATOM 2909 O O . VAL A 1 368 ? -2.132 -5.401 10.476 1.00 93.94 368 VAL A O 1
ATOM 2912 N N . HIS A 1 369 ? -2.943 -3.863 9.051 1.00 93.06 369 HIS A N 1
ATOM 2913 C CA . HIS A 1 369 ? -3.705 -4.791 8.221 1.00 93.06 369 HIS A CA 1
ATOM 2914 C C . HIS A 1 369 ? -3.074 -4.922 6.838 1.00 93.06 369 HIS A C 1
ATOM 2916 O O . HIS A 1 369 ? -3.120 -3.972 6.058 1.00 93.06 369 HIS A O 1
ATOM 2922 N N . LYS A 1 370 ? -2.559 -6.103 6.484 1.00 94.00 370 LYS A N 1
ATOM 2923 C CA . LYS A 1 370 ? -2.179 -6.407 5.099 1.00 94.00 370 LYS A CA 1
ATOM 2924 C C . LYS A 1 370 ? -3.418 -6.472 4.215 1.00 94.00 370 LYS A C 1
ATOM 2926 O O . LYS A 1 370 ? -4.480 -6.972 4.598 1.00 94.00 370 LYS A O 1
ATOM 2931 N N . TYR A 1 371 ? -3.283 -5.965 2.997 1.00 94.69 371 TYR A N 1
ATOM 2932 C CA . TYR A 1 371 ? -4.306 -6.109 1.973 1.00 94.69 371 TYR A CA 1
ATOM 2933 C C . TYR A 1 371 ? -4.070 -7.395 1.191 1.00 94.69 371 TYR A C 1
ATOM 2935 O O . TYR A 1 371 ? -2.968 -7.677 0.726 1.00 94.69 371 TYR A O 1
ATOM 2943 N N . SER A 1 372 ? -5.109 -8.220 1.099 1.00 92.00 372 SER A N 1
ATOM 2944 C CA . SER A 1 372 ? -5.052 -9.542 0.450 1.00 92.00 372 SER A CA 1
ATOM 2945 C C . SER A 1 372 ? -6.347 -9.908 -0.279 1.00 92.00 372 SER A C 1
ATOM 2947 O O . SER A 1 372 ? -6.507 -11.033 -0.726 1.00 92.00 372 SER A O 1
ATOM 2949 N N . HIS A 1 373 ? -7.260 -8.947 -0.400 1.00 93.94 373 HIS A N 1
ATOM 2950 C CA . HIS A 1 373 ? -8.526 -9.050 -1.122 1.00 93.94 373 HIS A CA 1
ATOM 2951 C C . HIS A 1 373 ? -8.647 -7.853 -2.063 1.00 93.94 373 HIS A C 1
ATOM 2953 O O . HIS A 1 373 ? -7.914 -6.877 -1.897 1.00 93.94 373 HIS A O 1
ATOM 2959 N N . ASP A 1 374 ? -9.612 -7.903 -2.980 1.00 94.56 374 ASP A N 1
ATOM 2960 C CA . ASP A 1 374 ? -9.769 -6.929 -4.063 1.00 94.56 374 ASP A CA 1
ATOM 2961 C C . ASP A 1 374 ? -8.589 -7.004 -5.040 1.00 94.56 374 ASP A C 1
ATOM 2963 O O . ASP A 1 374 ? -7.984 -5.996 -5.399 1.00 94.56 374 ASP A O 1
ATOM 2967 N N . VAL A 1 375 ? -8.232 -8.236 -5.423 1.00 96.62 375 VAL A N 1
ATOM 2968 C CA . VAL A 1 375 ? -7.111 -8.509 -6.329 1.00 96.62 375 VAL A CA 1
ATOM 2969 C C . VAL A 1 375 ? -7.504 -8.206 -7.777 1.00 96.62 375 VAL A C 1
ATOM 2971 O O . VAL A 1 375 ? -8.518 -8.688 -8.285 1.00 96.62 375 VAL A O 1
ATOM 2974 N N . TYR A 1 376 ? -6.669 -7.430 -8.462 1.00 96.50 376 TYR A N 1
ATOM 2975 C CA . TYR A 1 376 ? -6.830 -6.990 -9.844 1.00 96.50 376 TYR A CA 1
ATOM 2976 C C . TYR A 1 376 ? -6.183 -7.973 -10.834 1.00 96.50 376 TYR A C 1
ATOM 2978 O O . TYR A 1 376 ? -5.208 -8.661 -10.509 1.00 96.50 376 TYR A O 1
ATOM 2986 N N . PRO A 1 377 ? -6.683 -8.031 -12.085 1.00 95.50 377 PRO A N 1
ATOM 2987 C CA . PRO A 1 377 ? -6.079 -8.866 -13.119 1.00 95.50 377 PRO A CA 1
ATOM 2988 C C . PRO A 1 377 ? -4.684 -8.351 -13.491 1.00 95.50 377 PRO A C 1
ATOM 2990 O O . PRO A 1 377 ? -4.416 -7.158 -13.378 1.00 95.50 377 PRO A O 1
ATOM 2993 N N . ALA A 1 378 ? -3.830 -9.220 -14.042 1.00 93.44 378 ALA A N 1
ATOM 2994 C CA . ALA A 1 378 ? -2.451 -8.878 -14.421 1.00 93.44 378 ALA A CA 1
ATOM 2995 C C . ALA A 1 378 ? -2.333 -7.615 -15.297 1.00 93.44 378 ALA A C 1
ATOM 2997 O O . ALA A 1 378 ? -1.454 -6.793 -15.079 1.00 93.44 378 ALA A O 1
ATOM 2998 N N . ARG A 1 379 ? -3.269 -7.406 -16.232 1.00 93.12 379 ARG A N 1
ATOM 2999 C CA . ARG A 1 379 ? -3.307 -6.214 -17.103 1.00 93.12 379 ARG A CA 1
ATOM 3000 C C . ARG A 1 379 ? -3.632 -4.891 -16.393 1.00 93.12 379 ARG A C 1
ATOM 3002 O O . ARG A 1 379 ? -3.610 -3.851 -17.032 1.00 93.12 379 ARG A O 1
ATOM 3009 N N . ALA A 1 380 ? -4.026 -4.943 -15.125 1.00 95.12 380 ALA A N 1
ATOM 3010 C CA . ALA A 1 380 ? -4.313 -3.778 -14.295 1.00 95.12 380 ALA A CA 1
ATOM 3011 C C . ALA A 1 380 ? -3.364 -3.684 -13.090 1.00 95.12 380 ALA A C 1
ATOM 3013 O O . ALA A 1 380 ? -3.539 -2.798 -12.263 1.00 95.12 380 ALA A O 1
ATOM 3014 N N . ALA A 1 381 ? -2.391 -4.593 -12.972 1.00 95.00 381 ALA A N 1
ATOM 3015 C CA . ALA A 1 381 ? -1.401 -4.557 -11.907 1.00 95.00 381 ALA A CA 1
ATOM 3016 C C . ALA A 1 381 ? -0.430 -3.379 -12.094 1.00 95.00 381 ALA A C 1
ATOM 3018 O O . ALA A 1 381 ? -0.173 -2.945 -13.219 1.00 95.00 381 ALA A O 1
ATOM 3019 N N . ILE A 1 382 ? 0.156 -2.895 -10.996 1.00 94.50 382 ILE A N 1
ATOM 3020 C CA . ILE A 1 382 ? 1.288 -1.963 -11.074 1.00 94.50 382 ILE A CA 1
ATOM 3021 C C . ILE A 1 382 ? 2.435 -2.658 -11.818 1.00 94.50 382 ILE A C 1
ATOM 3023 O O . ILE A 1 382 ? 2.781 -3.798 -11.503 1.00 94.50 382 ILE A O 1
ATOM 3027 N N . GLY A 1 383 ? 3.018 -1.978 -12.806 1.00 91.88 383 GLY A N 1
ATOM 3028 C CA . GLY A 1 383 ? 4.070 -2.522 -13.660 1.00 91.88 383 GLY A CA 1
ATOM 3029 C C . GLY A 1 383 ? 3.552 -3.088 -14.980 1.00 91.88 383 GLY A C 1
ATOM 3030 O O . GLY A 1 383 ? 4.359 -3.426 -15.841 1.00 91.88 383 GLY A O 1
ATOM 3031 N N . ALA A 1 384 ? 2.232 -3.160 -15.193 1.00 91.62 384 ALA A N 1
ATOM 3032 C CA . ALA A 1 384 ? 1.668 -3.604 -16.467 1.00 91.62 384 ALA A CA 1
ATOM 3033 C C . ALA A 1 384 ? 2.109 -2.727 -17.656 1.00 91.62 384 ALA A C 1
ATOM 3035 O O . ALA A 1 384 ? 2.193 -3.241 -18.771 1.00 91.62 384 ALA A O 1
ATOM 3036 N N . ASN A 1 385 ? 2.454 -1.450 -17.428 1.00 88.69 385 ASN A N 1
ATOM 3037 C CA . ASN A 1 385 ? 3.000 -0.560 -18.464 1.00 88.69 385 ASN A CA 1
ATOM 3038 C C . ASN A 1 385 ? 4.541 -0.489 -18.452 1.00 88.69 385 ASN A C 1
ATOM 3040 O O . ASN A 1 385 ? 5.143 0.349 -19.126 1.00 88.69 385 ASN A O 1
ATOM 3044 N N . GLY A 1 386 ? 5.199 -1.371 -17.695 1.00 90.69 386 GLY A N 1
ATOM 3045 C CA . GLY A 1 386 ? 6.651 -1.466 -17.587 1.00 90.69 386 GLY A CA 1
ATOM 3046 C C . GLY A 1 386 ? 7.243 -0.727 -16.388 1.00 90.69 386 GLY A C 1
ATOM 3047 O O . GLY A 1 386 ? 6.552 -0.277 -15.475 1.00 90.69 386 GLY A O 1
ATOM 3048 N N . CYS A 1 387 ? 8.572 -0.604 -16.385 1.00 91.44 387 CYS A N 1
ATOM 3049 C CA . CYS A 1 387 ? 9.338 -0.174 -15.213 1.00 91.44 387 CYS A CA 1
ATOM 3050 C C . CYS A 1 387 ? 8.973 1.229 -14.698 1.00 91.44 387 CYS A C 1
ATOM 3052 O O . CYS A 1 387 ? 9.126 1.490 -13.507 1.00 91.44 387 CYS A O 1
ATOM 3054 N N . ALA A 1 388 ? 8.491 2.127 -15.565 1.00 91.56 388 ALA A N 1
ATOM 3055 C CA . ALA A 1 388 ? 8.173 3.513 -15.211 1.00 91.56 388 ALA A CA 1
ATOM 3056 C C . ALA A 1 388 ? 6.934 3.660 -14.306 1.00 91.56 388 ALA A C 1
ATOM 3058 O O . ALA A 1 388 ? 6.811 4.692 -13.642 1.00 91.56 388 ALA A O 1
ATOM 3059 N N . ASP A 1 389 ? 6.074 2.634 -14.221 1.00 93.25 389 ASP A N 1
ATOM 3060 C CA . ASP A 1 389 ? 4.950 2.613 -13.272 1.00 93.25 389 ASP A CA 1
ATOM 3061 C C . ASP A 1 389 ? 5.452 2.758 -11.825 1.00 93.25 389 ASP A C 1
ATOM 3063 O O . ASP A 1 389 ? 4.833 3.452 -11.023 1.00 93.25 389 ASP A O 1
ATOM 3067 N N . CYS A 1 390 ? 6.602 2.146 -11.508 1.00 94.38 390 CYS A N 1
ATOM 3068 C CA . CYS A 1 390 ? 7.236 2.245 -10.192 1.00 94.38 390 CYS A CA 1
ATOM 3069 C C . CYS A 1 390 ? 8.444 3.187 -10.191 1.00 94.38 390 CYS A C 1
ATOM 3071 O O . CYS A 1 390 ? 8.632 3.935 -9.238 1.00 94.38 390 CYS A O 1
ATOM 3073 N N . HIS A 1 391 ? 9.275 3.161 -11.233 1.00 94.19 391 HIS A N 1
ATOM 3074 C CA . HIS A 1 391 ? 10.528 3.913 -11.320 1.00 94.19 391 HIS A CA 1
ATOM 3075 C C . HIS A 1 391 ? 10.353 5.197 -12.129 1.00 94.19 391 HIS A C 1
ATOM 3077 O O . HIS A 1 391 ? 10.955 5.368 -13.188 1.00 94.19 391 HIS A O 1
ATOM 3083 N N . SER A 1 392 ? 9.534 6.112 -11.624 1.00 94.25 392 SER A N 1
ATOM 3084 C CA . SER A 1 392 ? 9.423 7.470 -12.154 1.00 94.25 392 SER A CA 1
ATOM 3085 C C . SER A 1 392 ? 9.424 8.491 -11.015 1.00 94.25 392 SER A C 1
ATOM 3087 O O . SER A 1 392 ? 8.998 8.153 -9.910 1.00 94.25 392 SER A O 1
ATOM 3089 N N . PRO A 1 393 ? 9.880 9.740 -11.243 1.00 90.12 393 PRO A N 1
ATOM 3090 C CA . PRO A 1 393 ? 9.907 10.759 -10.187 1.00 90.12 393 PRO A CA 1
ATOM 3091 C C . PRO A 1 393 ? 8.527 11.072 -9.585 1.00 90.12 393 PRO A C 1
ATOM 3093 O O . PRO A 1 393 ? 8.438 11.499 -8.441 1.00 90.12 393 PRO A O 1
ATOM 3096 N N . GLY A 1 394 ? 7.453 10.850 -10.351 1.00 88.81 394 GLY A N 1
ATOM 3097 C CA . GLY A 1 394 ? 6.063 11.000 -9.905 1.00 88.81 394 GLY A CA 1
ATOM 3098 C C . GLY A 1 394 ? 5.393 9.691 -9.476 1.00 88.81 394 GLY A C 1
ATOM 3099 O O . GLY A 1 394 ? 4.181 9.668 -9.285 1.00 88.81 394 GLY A O 1
ATOM 3100 N N . SER A 1 395 ? 6.142 8.590 -9.374 1.00 93.62 395 SER A N 1
ATOM 3101 C CA . SER A 1 395 ? 5.589 7.291 -8.997 1.00 93.62 395 SER A CA 1
ATOM 3102 C C . SER A 1 395 ? 5.110 7.300 -7.554 1.00 93.62 395 SER A C 1
ATOM 3104 O O . SER A 1 395 ? 5.890 7.492 -6.617 1.00 93.62 395 SER A O 1
ATOM 3106 N N . GLU A 1 396 ? 3.838 6.975 -7.360 1.00 92.56 396 GLU A N 1
ATOM 3107 C CA . GLU A 1 396 ? 3.293 6.784 -6.023 1.00 92.56 396 GLU A CA 1
ATOM 3108 C C . GLU A 1 396 ? 3.882 5.563 -5.306 1.00 92.56 396 GLU A C 1
ATOM 3110 O O . GLU A 1 396 ? 3.832 5.527 -4.088 1.00 92.56 396 GLU A O 1
ATOM 3115 N N . PHE A 1 397 ? 4.525 4.614 -5.996 1.00 95.50 397 PHE A N 1
ATOM 3116 C CA . PHE A 1 397 ? 5.152 3.464 -5.332 1.00 95.50 397 PHE A CA 1
ATOM 3117 C C . PHE A 1 397 ? 6.265 3.881 -4.350 1.00 95.50 397 PHE A C 1
ATOM 3119 O O . PHE A 1 397 ? 6.422 3.283 -3.286 1.00 95.50 397 PHE A O 1
ATOM 3126 N N . PHE A 1 398 ? 7.058 4.897 -4.712 1.00 95.88 398 PHE A N 1
ATOM 3127 C CA . PHE A 1 398 ? 8.174 5.387 -3.893 1.00 95.88 398 PHE A CA 1
ATOM 3128 C C . PHE A 1 398 ? 7.941 6.783 -3.321 1.00 95.88 398 PHE A C 1
ATOM 3130 O O . PHE A 1 398 ? 8.502 7.108 -2.275 1.00 95.88 398 PHE A O 1
ATOM 3137 N N . HIS A 1 399 ? 7.148 7.618 -3.991 1.00 95.31 399 HIS A N 1
ATOM 3138 C CA . HIS A 1 399 ? 7.012 9.033 -3.652 1.00 95.31 399 HIS A CA 1
ATOM 3139 C C . HIS A 1 399 ? 5.636 9.398 -3.089 1.00 95.31 399 HIS A C 1
ATOM 3141 O O . HIS A 1 399 ? 5.437 10.563 -2.751 1.00 95.31 399 HIS A O 1
ATOM 3147 N N . SER A 1 400 ? 4.702 8.443 -2.936 1.00 94.50 400 SER A N 1
ATOM 3148 C CA . SER A 1 400 ? 3.434 8.736 -2.253 1.00 94.50 400 SER A CA 1
ATOM 3149 C C . SER A 1 400 ? 3.728 9.234 -0.834 1.00 94.50 400 SER A C 1
ATOM 3151 O O . SER A 1 400 ? 4.580 8.654 -0.149 1.00 94.50 400 SER A O 1
ATOM 3153 N N . PRO A 1 401 ? 3.072 10.312 -0.379 1.00 95.69 401 PRO A N 1
ATOM 3154 C CA . PRO A 1 401 ? 3.232 10.772 0.986 1.00 95.69 401 PRO A CA 1
ATOM 3155 C C . PRO A 1 401 ? 2.574 9.765 1.930 1.00 95.69 401 PRO A C 1
ATOM 3157 O O . PRO A 1 401 ? 1.488 9.243 1.667 1.00 95.69 401 PRO A O 1
ATOM 3160 N N . THR A 1 402 ? 3.255 9.457 3.020 1.00 95.38 402 THR A N 1
ATOM 3161 C CA . THR A 1 402 ? 2.832 8.472 4.011 1.00 95.38 402 THR A CA 1
ATOM 3162 C C . THR A 1 402 ? 2.740 9.143 5.374 1.00 95.38 402 THR A C 1
ATOM 3164 O O . THR A 1 402 ? 3.646 9.889 5.745 1.00 95.38 402 THR A O 1
ATOM 3167 N N . LEU A 1 403 ? 1.638 8.918 6.092 1.00 96.50 403 LEU A N 1
ATOM 3168 C CA . LEU A 1 403 ? 1.360 9.602 7.354 1.00 96.50 403 LEU A CA 1
ATOM 3169 C C . LEU A 1 403 ? 2.305 9.126 8.456 1.00 96.50 403 LEU A C 1
ATOM 3171 O O . LEU A 1 403 ? 2.445 7.922 8.666 1.00 96.50 403 LEU A O 1
ATOM 3175 N N . VAL A 1 404 ? 2.972 10.055 9.130 1.00 95.81 404 VAL A N 1
ATOM 3176 C CA . VAL A 1 404 ? 3.814 9.790 10.304 1.00 95.81 404 VAL A CA 1
ATOM 3177 C C . VAL A 1 404 ? 3.039 10.126 11.573 1.00 95.81 404 VAL A C 1
ATOM 3179 O O . VAL A 1 404 ? 2.959 9.279 12.451 1.00 95.81 404 VAL A O 1
ATOM 3182 N N . TYR A 1 405 ? 2.425 11.311 11.617 1.00 95.50 405 TYR A N 1
ATOM 3183 C CA . TYR A 1 405 ? 1.508 11.753 12.670 1.00 95.50 405 TYR A CA 1
ATOM 3184 C C . TYR A 1 405 ? 0.371 12.545 12.033 1.00 95.50 405 TYR A C 1
ATOM 3186 O O . TYR A 1 405 ? 0.603 13.257 11.052 1.00 95.50 405 TYR A O 1
ATOM 3194 N N . LEU A 1 406 ? -0.843 12.430 12.574 1.00 91.50 406 LEU A N 1
ATOM 3195 C CA . LEU A 1 406 ? -2.001 13.109 11.989 1.00 91.50 406 LEU A CA 1
ATOM 3196 C C . LEU A 1 406 ? -1.944 14.634 12.141 1.00 91.50 406 LEU A C 1
ATOM 3198 O O . LEU A 1 406 ? -2.362 15.329 11.222 1.00 91.50 406 LEU A O 1
ATOM 3202 N N . PHE A 1 407 ? -1.394 15.141 13.243 1.00 91.62 407 PHE A N 1
ATOM 3203 C CA . PHE A 1 407 ? -1.358 16.574 13.515 1.00 91.62 407 PHE A CA 1
ATOM 3204 C C . PHE A 1 407 ? 0.052 17.040 13.886 1.00 91.62 407 PHE A C 1
ATOM 3206 O O . PHE A 1 407 ? 0.727 16.431 14.723 1.00 91.62 407 PHE A O 1
ATOM 3213 N N . ASP A 1 408 ? 0.495 18.128 13.263 1.00 92.12 408 ASP A N 1
ATOM 3214 C CA . ASP A 1 408 ? 1.464 19.054 13.841 1.00 92.12 408 ASP A CA 1
ATOM 3215 C C . ASP A 1 408 ? 0.747 20.130 14.674 1.00 92.12 408 ASP A C 1
ATOM 3217 O O . ASP A 1 408 ? -0.479 20.152 14.762 1.00 92.12 408 ASP A O 1
ATOM 3221 N N . GLU A 1 409 ? 1.498 21.048 15.282 1.00 90.94 409 GLU A N 1
ATOM 3222 C CA . GLU A 1 409 ? 0.920 22.144 16.077 1.00 90.94 409 GLU A CA 1
ATOM 3223 C C . GLU A 1 409 ? -0.040 23.040 15.271 1.00 90.94 409 GLU A C 1
ATOM 3225 O O . GLU A 1 409 ? -0.882 23.707 15.858 1.00 90.94 409 GLU A O 1
ATOM 3230 N N . GLY A 1 410 ? 0.058 23.056 13.938 1.00 89.12 410 GLY A N 1
ATOM 3231 C CA . GLY A 1 410 ? -0.844 23.791 13.051 1.00 89.12 410 GLY A CA 1
ATOM 3232 C C . GLY A 1 410 ? -1.999 22.953 12.499 1.00 89.12 410 GLY A C 1
ATOM 3233 O O . GLY A 1 410 ? -2.599 23.370 11.507 1.00 89.12 410 GLY A O 1
ATOM 3234 N N . GLY A 1 411 ? -2.251 21.766 13.061 1.00 86.81 411 GLY A N 1
ATOM 3235 C CA . GLY A 1 411 ? -3.318 20.858 12.643 1.00 86.81 411 GLY A CA 1
ATOM 3236 C C . GLY A 1 411 ? -3.037 20.135 11.324 1.00 86.81 411 GLY A C 1
ATOM 3237 O O . GLY A 1 411 ? -3.938 19.544 10.746 1.00 86.81 411 GLY A O 1
ATOM 3238 N N . LYS A 1 412 ? -1.811 20.166 10.786 1.00 91.62 412 LYS A N 1
ATOM 3239 C CA . LYS A 1 412 ? -1.510 19.556 9.478 1.00 91.62 412 LYS A CA 1
ATOM 3240 C C . LYS A 1 412 ? -0.944 18.142 9.612 1.00 91.62 412 LYS A C 1
ATOM 3242 O O . LYS A 1 412 ? -0.158 17.881 10.522 1.00 91.62 412 LYS A O 1
ATOM 3247 N N . PRO A 1 413 ? -1.231 17.244 8.651 1.00 94.12 413 PRO A N 1
ATOM 3248 C CA . PRO A 1 413 ? -0.636 15.914 8.624 1.00 94.12 413 PRO A CA 1
ATOM 3249 C C . PRO A 1 413 ? 0.877 15.976 8.427 1.00 94.12 413 PRO A C 1
ATOM 3251 O O . PRO A 1 413 ? 1.387 16.537 7.452 1.00 94.12 413 PRO A O 1
ATOM 3254 N N . VAL A 1 414 ? 1.604 15.324 9.334 1.00 96.44 414 VAL A N 1
ATOM 3255 C CA . VAL A 1 414 ? 3.052 15.140 9.241 1.00 96.44 414 VAL A CA 1
ATOM 3256 C C . VAL A 1 414 ? 3.316 13.919 8.380 1.00 96.44 414 VAL A C 1
ATOM 3258 O O . VAL A 1 414 ? 2.974 12.797 8.750 1.00 96.44 414 VAL A O 1
ATOM 3261 N N . VAL A 1 415 ? 3.945 14.124 7.225 1.00 97.06 415 VAL A N 1
ATOM 3262 C CA . VAL A 1 415 ? 4.120 13.078 6.212 1.00 97.06 415 VAL A CA 1
ATOM 3263 C C . VAL A 1 415 ? 5.576 12.901 5.808 1.00 97.06 415 VAL A C 1
ATOM 3265 O O . VAL A 1 415 ? 6.393 13.818 5.880 1.00 97.06 415 VAL A O 1
ATOM 3268 N N . GLU A 1 416 ? 5.893 11.714 5.307 1.00 95.88 416 GLU A N 1
ATOM 3269 C CA . GLU A 1 416 ? 7.182 11.406 4.693 1.00 95.88 416 GLU A CA 1
ATOM 3270 C C . GLU A 1 416 ? 6.998 10.649 3.369 1.00 95.88 416 GLU A C 1
ATOM 3272 O O . GLU A 1 416 ? 5.981 9.972 3.184 1.00 95.88 416 GLU A O 1
ATOM 3277 N N . PRO A 1 417 ? 7.960 10.716 2.431 1.00 96.31 417 PRO A N 1
ATOM 3278 C CA . PRO A 1 417 ? 7.873 9.945 1.200 1.00 96.31 417 PRO A CA 1
ATOM 3279 C C . PRO A 1 417 ? 8.028 8.446 1.474 1.00 96.31 417 PRO A C 1
ATOM 3281 O O . PRO A 1 417 ? 8.879 8.013 2.254 1.00 96.31 417 PRO A O 1
ATOM 3284 N N . GLN A 1 418 ? 7.250 7.643 0.759 1.00 96.00 418 GLN A N 1
ATOM 3285 C CA . GLN A 1 418 ? 7.162 6.200 0.952 1.00 96.00 418 GLN A CA 1
ATOM 3286 C C . GLN A 1 418 ? 8.495 5.441 0.882 1.00 96.00 418 GLN A C 1
ATOM 3288 O O . GLN A 1 418 ? 8.691 4.477 1.621 1.00 96.00 418 GLN A O 1
ATOM 3293 N N . TYR A 1 419 ? 9.450 5.866 0.051 1.00 95.56 419 TYR A N 1
ATOM 3294 C CA . TYR A 1 419 ? 10.761 5.218 -0.018 1.00 95.56 419 TYR A CA 1
ATOM 3295 C C . TYR A 1 419 ? 11.492 5.232 1.332 1.00 95.56 419 TYR A C 1
ATOM 3297 O O . TYR A 1 419 ? 12.228 4.290 1.625 1.00 95.56 419 TYR A O 1
ATOM 3305 N N . ARG A 1 420 ? 11.278 6.265 2.164 1.00 94.62 420 ARG A N 1
ATOM 3306 C CA . ARG A 1 420 ? 11.885 6.372 3.496 1.00 94.62 420 ARG A CA 1
ATOM 3307 C C . ARG A 1 420 ? 11.322 5.292 4.413 1.00 94.62 420 ARG A C 1
ATOM 3309 O O . ARG A 1 420 ? 12.098 4.551 5.008 1.00 94.62 420 ARG A O 1
ATOM 3316 N N . ARG A 1 421 ? 9.998 5.113 4.404 1.00 92.50 421 ARG A N 1
ATOM 3317 C CA . ARG A 1 421 ? 9.298 4.028 5.111 1.00 92.50 421 ARG A CA 1
ATOM 3318 C C . ARG A 1 421 ? 9.737 2.634 4.669 1.00 92.50 421 ARG A C 1
ATOM 3320 O O . ARG A 1 421 ? 9.796 1.709 5.468 1.00 92.50 421 ARG A O 1
ATOM 3327 N N . LEU A 1 422 ? 10.072 2.467 3.391 1.00 94.25 422 LEU A N 1
ATOM 3328 C CA . LEU A 1 422 ? 10.577 1.201 2.848 1.00 94.25 422 LEU A CA 1
ATOM 3329 C C . LEU A 1 422 ? 12.062 0.934 3.175 1.00 94.25 422 LEU A C 1
ATOM 3331 O O . LEU A 1 422 ? 12.587 -0.122 2.787 1.00 94.25 422 LEU A O 1
ATOM 3335 N N . GLY A 1 423 ? 12.733 1.868 3.862 1.00 92.00 423 GLY A N 1
ATOM 3336 C CA . GLY A 1 423 ? 14.155 1.800 4.203 1.00 92.00 423 GLY A CA 1
ATOM 3337 C C . GLY A 1 423 ? 15.077 2.003 2.998 1.00 92.00 423 GLY A C 1
ATOM 3338 O O . GLY A 1 423 ? 16.164 1.432 2.949 1.00 92.00 423 GLY A O 1
ATOM 3339 N N . LEU A 1 424 ? 14.635 2.749 1.980 1.00 90.38 424 LEU A N 1
ATOM 3340 C CA . LEU A 1 424 ? 15.372 2.952 0.732 1.00 90.38 424 LEU A CA 1
ATOM 3341 C C . LEU A 1 424 ? 16.084 4.308 0.705 1.00 90.38 424 LEU A C 1
ATOM 3343 O O . LEU A 1 424 ? 15.598 5.316 1.215 1.00 90.38 424 LEU A O 1
ATOM 3347 N N . ASN A 1 425 ? 17.245 4.347 0.050 1.00 89.94 425 ASN A N 1
ATOM 3348 C CA . ASN A 1 425 ? 18.017 5.572 -0.122 1.00 89.94 425 ASN A CA 1
ATOM 3349 C C . ASN A 1 425 ? 17.431 6.448 -1.248 1.00 89.94 425 ASN A C 1
ATOM 3351 O O . ASN A 1 425 ? 17.302 5.990 -2.386 1.00 89.94 425 ASN A O 1
ATOM 3355 N N . SER A 1 426 ? 17.148 7.720 -0.942 1.00 91.88 426 SER A N 1
ATOM 3356 C CA . SER A 1 426 ? 16.565 8.690 -1.887 1.00 91.88 426 SER A CA 1
ATOM 3357 C C . SER A 1 426 ? 17.365 8.835 -3.188 1.00 91.88 426 SER A C 1
ATOM 3359 O O . SER A 1 426 ? 16.787 8.861 -4.276 1.00 91.88 426 SER A O 1
ATOM 3361 N N . ASN A 1 427 ? 18.700 8.858 -3.102 1.00 90.38 427 ASN A N 1
ATOM 3362 C CA . ASN A 1 427 ? 19.563 9.045 -4.268 1.00 90.38 427 ASN A CA 1
ATOM 3363 C C . ASN A 1 427 ? 19.475 7.845 -5.213 1.00 90.38 427 ASN A C 1
ATOM 3365 O O . ASN A 1 427 ? 19.427 8.026 -6.425 1.00 90.38 427 ASN A O 1
ATOM 3369 N N . ILE A 1 428 ? 19.399 6.626 -4.671 1.00 88.06 428 ILE A N 1
ATOM 3370 C CA . ILE A 1 428 ? 19.275 5.400 -5.474 1.00 88.06 428 ILE A CA 1
ATOM 3371 C C . ILE A 1 428 ? 17.906 5.345 -6.157 1.00 88.06 428 ILE A C 1
ATOM 3373 O O . ILE A 1 428 ? 17.826 5.033 -7.347 1.00 88.06 428 ILE A O 1
ATOM 3377 N N . VAL A 1 429 ? 16.836 5.667 -5.424 1.00 91.31 429 VAL A N 1
ATOM 3378 C CA . VAL A 1 429 ? 15.471 5.714 -5.972 1.00 91.31 429 VAL A CA 1
ATOM 3379 C C . VAL A 1 429 ? 15.389 6.734 -7.107 1.00 91.31 429 VAL A C 1
ATOM 3381 O O . VAL A 1 429 ? 14.960 6.389 -8.207 1.00 91.31 429 VAL A O 1
ATOM 3384 N N . THR A 1 430 ? 15.888 7.950 -6.875 1.00 91.38 430 THR A N 1
ATOM 3385 C CA . THR A 1 430 ? 15.899 9.035 -7.866 1.00 91.38 430 THR A CA 1
ATOM 3386 C C . THR A 1 430 ? 16.755 8.689 -9.083 1.00 91.38 430 THR A C 1
ATOM 3388 O O . THR A 1 430 ? 16.303 8.843 -10.214 1.00 91.38 430 THR A O 1
ATOM 3391 N N . LEU A 1 431 ? 17.968 8.163 -8.877 1.00 90.38 431 LEU A N 1
ATOM 3392 C CA . LEU A 1 431 ? 18.859 7.752 -9.963 1.00 90.38 431 LEU A CA 1
ATOM 3393 C C . LEU A 1 431 ? 18.200 6.683 -10.842 1.00 90.38 431 LEU A C 1
ATOM 3395 O O . LEU A 1 431 ? 18.194 6.808 -12.066 1.00 90.38 431 LEU A O 1
ATOM 3399 N N . THR A 1 432 ? 17.585 5.675 -10.220 1.00 90.25 432 THR A N 1
ATOM 3400 C CA . THR A 1 432 ? 16.883 4.608 -10.944 1.00 90.25 432 THR A CA 1
ATOM 3401 C C . THR A 1 432 ? 15.679 5.165 -11.703 1.00 90.25 432 THR A C 1
ATOM 3403 O O . THR A 1 432 ? 15.486 4.826 -12.867 1.00 90.25 432 THR A O 1
ATOM 3406 N N . ALA A 1 433 ? 14.900 6.061 -11.089 1.00 93.12 433 ALA A N 1
ATOM 3407 C CA . ALA A 1 433 ? 13.770 6.714 -11.742 1.00 93.12 433 ALA A CA 1
ATOM 3408 C C . ALA A 1 433 ? 14.206 7.535 -12.967 1.00 93.12 433 ALA A C 1
ATOM 3410 O O . ALA A 1 433 ? 13.629 7.394 -14.043 1.00 93.12 433 ALA A O 1
ATOM 3411 N N . CYS A 1 434 ? 15.268 8.334 -12.847 1.00 92.06 434 CYS A N 1
ATOM 3412 C CA . CYS A 1 434 ? 15.824 9.090 -13.969 1.00 92.06 434 CYS A CA 1
ATOM 3413 C C . CYS A 1 434 ? 16.368 8.175 -15.073 1.00 92.06 434 CYS A C 1
ATOM 3415 O O . CYS A 1 434 ? 16.166 8.439 -16.259 1.00 92.06 434 CYS A O 1
ATOM 3417 N N . CYS A 1 435 ? 17.031 7.083 -14.694 1.00 92.38 435 CYS A N 1
ATOM 3418 C CA . CYS A 1 435 ? 17.536 6.089 -15.631 1.00 92.38 435 CYS A CA 1
ATOM 3419 C C . CYS A 1 435 ? 16.396 5.471 -16.456 1.00 92.38 435 CYS A C 1
ATOM 3421 O O . CYS A 1 435 ? 16.449 5.469 -17.689 1.00 92.38 435 CYS A O 1
ATOM 3423 N N . GLN A 1 436 ? 15.320 5.034 -15.793 1.00 92.44 436 GLN A N 1
ATOM 3424 C CA . GLN A 1 436 ? 14.168 4.463 -16.483 1.00 92.44 436 GLN A CA 1
ATOM 3425 C C . GLN A 1 436 ? 13.405 5.521 -17.295 1.00 92.44 436 GLN A C 1
ATOM 3427 O O . GLN A 1 436 ? 13.018 5.242 -18.424 1.00 92.44 436 GLN A O 1
ATOM 3432 N N . VAL A 1 437 ? 13.1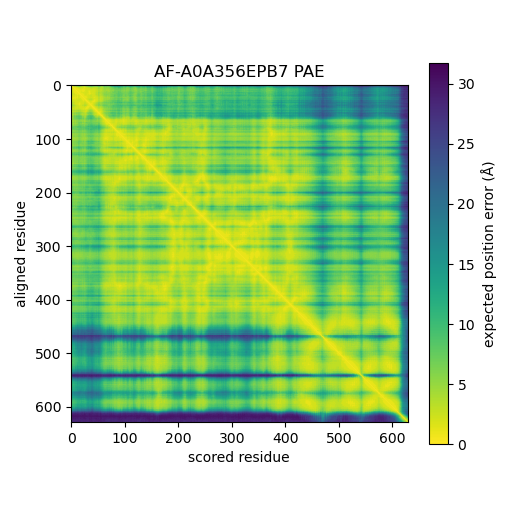64 6.731 -16.785 1.00 93.25 437 VAL A N 1
ATOM 3433 C CA . VAL A 1 437 ? 12.322 7.728 -17.481 1.00 93.25 437 VAL A CA 1
ATOM 3434 C C . VAL A 1 437 ? 13.055 8.463 -18.604 1.00 93.25 437 VAL A C 1
ATOM 3436 O O . VAL A 1 437 ? 12.424 8.792 -19.605 1.00 93.25 437 VAL A O 1
ATOM 3439 N N . TYR A 1 438 ? 14.362 8.700 -18.479 1.00 93.38 438 TYR A N 1
ATOM 3440 C CA . TYR A 1 438 ? 15.109 9.537 -19.426 1.00 93.38 438 TYR A CA 1
ATOM 3441 C C . TYR A 1 438 ? 16.206 8.774 -20.169 1.00 93.38 438 TYR A C 1
ATOM 3443 O O . TYR A 1 438 ? 16.237 8.800 -21.398 1.00 93.38 438 TYR A O 1
ATOM 3451 N N . VAL A 1 439 ? 17.092 8.076 -19.450 1.00 95.12 439 VAL A N 1
ATOM 3452 C CA . VAL A 1 439 ? 18.300 7.474 -20.049 1.00 95.12 439 VAL A CA 1
ATOM 3453 C C . VAL A 1 439 ? 17.935 6.359 -21.024 1.00 95.12 439 VAL A C 1
ATOM 3455 O O . VAL A 1 439 ? 18.381 6.377 -22.167 1.00 95.12 439 VAL A O 1
ATOM 3458 N N . LYS A 1 440 ? 17.083 5.416 -20.614 1.00 93.75 440 LYS A N 1
ATOM 3459 C CA . LYS A 1 440 ? 16.680 4.295 -21.473 1.00 93.75 440 LYS A CA 1
ATOM 3460 C C . LYS A 1 440 ? 15.842 4.709 -22.689 1.00 93.75 440 LYS A C 1
ATOM 3462 O O . LYS A 1 440 ? 16.171 4.279 -23.791 1.00 93.75 440 LYS A O 1
ATOM 3467 N N . PRO A 1 441 ? 14.810 5.566 -22.568 1.00 92.62 441 PRO A N 1
ATOM 3468 C CA . PRO A 1 441 ? 14.114 6.073 -23.748 1.00 92.62 441 PRO A CA 1
ATOM 3469 C C . PRO A 1 441 ? 15.049 6.795 -24.718 1.00 92.62 441 PRO A C 1
ATOM 3471 O O . PRO A 1 441 ? 14.917 6.629 -25.929 1.00 92.62 441 PRO A O 1
ATOM 3474 N N . PHE A 1 442 ? 16.034 7.536 -24.204 1.00 94.94 442 PHE A N 1
ATOM 3475 C CA . PHE A 1 442 ? 17.044 8.169 -25.044 1.00 94.94 442 PHE A CA 1
ATOM 3476 C C . PHE A 1 442 ? 17.973 7.146 -25.714 1.00 94.94 442 PHE A C 1
ATOM 3478 O O . PHE A 1 442 ? 18.219 7.253 -26.913 1.00 94.94 442 PHE A O 1
ATOM 3485 N N . LEU A 1 443 ? 18.412 6.109 -24.994 1.00 95.75 443 LEU A N 1
ATOM 3486 C CA . LEU A 1 443 ? 19.158 4.977 -25.556 1.00 95.75 443 LEU A CA 1
ATOM 3487 C C . LEU A 1 443 ? 18.405 4.345 -26.736 1.00 95.75 443 LEU A C 1
ATOM 3489 O O . LEU A 1 443 ? 18.973 4.178 -27.813 1.00 95.75 443 LEU A O 1
ATOM 3493 N N . TYR A 1 444 ? 17.116 4.050 -26.562 1.00 94.06 444 TYR A N 1
ATOM 3494 C CA . TYR A 1 444 ? 16.290 3.447 -27.611 1.00 94.06 444 TYR A CA 1
ATOM 3495 C C . TYR A 1 444 ? 16.046 4.403 -28.787 1.00 94.06 444 TYR A C 1
ATOM 3497 O O . TYR A 1 444 ? 16.068 3.973 -29.940 1.00 94.06 444 TYR A O 1
ATOM 3505 N N . ALA A 1 445 ? 15.900 5.706 -28.534 1.00 93.25 445 ALA A N 1
ATOM 3506 C CA . ALA A 1 445 ? 15.841 6.709 -29.595 1.00 93.25 445 ALA A CA 1
ATOM 3507 C C . ALA A 1 445 ? 17.142 6.751 -30.418 1.00 93.25 445 ALA A C 1
ATOM 3509 O O . ALA A 1 445 ? 17.086 6.783 -31.647 1.00 93.25 445 ALA A O 1
ATOM 3510 N N . LEU A 1 446 ? 18.313 6.687 -29.770 1.00 95.00 446 LEU A N 1
ATOM 3511 C CA . LEU A 1 446 ? 19.601 6.613 -30.468 1.00 95.00 446 LEU A CA 1
ATOM 3512 C C . LEU A 1 446 ? 19.715 5.340 -31.314 1.00 95.00 446 LEU A C 1
ATOM 3514 O O . LEU A 1 446 ? 20.177 5.413 -32.451 1.00 95.00 446 LEU A O 1
ATOM 3518 N N . MET A 1 447 ? 19.237 4.194 -30.815 1.00 94.50 447 MET A N 1
ATOM 3519 C CA . MET A 1 447 ? 19.201 2.951 -31.597 1.00 94.50 447 MET A CA 1
ATOM 3520 C C . MET A 1 447 ? 18.397 3.099 -32.895 1.00 94.50 447 MET A C 1
ATOM 3522 O O . MET A 1 447 ? 18.826 2.591 -33.929 1.00 94.50 447 MET A O 1
ATOM 3526 N N . LEU A 1 448 ? 17.274 3.824 -32.868 1.00 92.94 448 LEU A N 1
ATOM 3527 C CA . LEU A 1 448 ? 16.471 4.100 -34.066 1.00 92.94 448 LEU A CA 1
ATOM 3528 C C . LEU A 1 448 ? 17.152 5.078 -35.038 1.00 92.94 448 LEU A C 1
ATOM 3530 O O . LEU A 1 448 ? 16.876 5.036 -36.235 1.00 92.94 448 LEU A O 1
ATOM 3534 N N . LEU A 1 449 ? 18.050 5.940 -34.551 1.00 93.31 449 LEU A N 1
ATOM 3535 C CA . LEU A 1 449 ? 18.768 6.924 -35.371 1.00 93.31 449 LEU A CA 1
ATOM 3536 C C . LEU A 1 449 ? 20.029 6.362 -36.046 1.00 93.31 449 LEU A C 1
ATOM 3538 O O . LEU A 1 449 ? 20.439 6.875 -37.089 1.00 93.31 449 LEU A O 1
ATOM 3542 N N . ILE A 1 450 ? 20.639 5.302 -35.505 1.00 93.06 450 ILE A N 1
ATOM 3543 C CA . ILE A 1 450 ? 21.843 4.682 -36.091 1.00 93.06 450 ILE A CA 1
ATOM 3544 C C . ILE A 1 450 ? 21.627 4.234 -37.543 1.00 93.06 450 ILE A C 1
ATOM 3546 O O . ILE A 1 450 ? 22.462 4.589 -38.378 1.00 93.06 450 ILE A O 1
ATOM 3550 N N . PRO A 1 451 ? 20.535 3.527 -37.906 1.00 93.00 451 PRO A N 1
ATOM 3551 C CA . PRO A 1 451 ? 20.268 3.175 -39.298 1.00 93.00 451 PRO A CA 1
ATOM 3552 C C . PRO A 1 451 ? 20.266 4.386 -40.239 1.00 93.00 451 PRO A C 1
ATOM 3554 O O . PRO A 1 451 ? 20.777 4.283 -41.350 1.00 93.00 451 PRO A O 1
ATOM 3557 N N . CYS A 1 452 ? 19.778 5.552 -39.797 1.00 93.00 452 CYS A N 1
ATOM 3558 C CA . CYS A 1 452 ? 19.811 6.781 -40.595 1.00 93.00 452 CYS A CA 1
ATOM 3559 C C . CYS A 1 452 ? 21.252 7.235 -40.875 1.00 93.00 452 CYS A C 1
ATOM 3561 O O . CYS A 1 452 ? 21.588 7.547 -42.017 1.00 93.00 452 CYS A O 1
ATOM 3563 N N . ALA A 1 453 ? 22.128 7.218 -39.866 1.00 89.62 453 ALA A N 1
ATOM 3564 C CA . ALA A 1 453 ? 23.544 7.543 -40.046 1.00 89.62 453 ALA A CA 1
ATOM 3565 C C . ALA A 1 453 ? 24.254 6.523 -40.959 1.00 89.62 453 ALA A C 1
ATOM 3567 O O . ALA A 1 453 ? 25.039 6.900 -41.832 1.00 89.62 453 ALA A O 1
ATOM 3568 N N . VAL A 1 454 ? 23.934 5.233 -40.814 1.00 90.56 454 VAL A N 1
ATOM 3569 C CA . VAL A 1 454 ? 24.471 4.159 -41.663 1.00 90.56 454 VAL A CA 1
ATOM 3570 C C . VAL A 1 454 ? 24.019 4.312 -43.119 1.00 90.56 454 VAL A C 1
ATOM 3572 O O . VAL A 1 454 ? 24.832 4.088 -44.011 1.00 90.56 454 VAL A O 1
ATOM 3575 N N . ILE A 1 455 ? 22.782 4.753 -43.387 1.00 91.00 455 ILE A N 1
ATOM 3576 C CA . ILE A 1 455 ? 22.302 5.053 -44.751 1.00 91.00 455 ILE A CA 1
ATOM 3577 C C . ILE A 1 455 ? 23.175 6.121 -45.420 1.00 91.00 455 ILE A C 1
ATOM 3579 O O . ILE A 1 455 ? 23.557 5.950 -46.579 1.00 91.00 455 ILE A O 1
ATOM 3583 N N . ALA A 1 456 ? 23.540 7.191 -44.702 1.00 88.44 456 ALA A N 1
ATOM 3584 C CA . ALA A 1 456 ? 24.421 8.227 -45.244 1.00 88.44 456 ALA A CA 1
ATOM 3585 C C . ALA A 1 456 ? 25.801 7.660 -45.618 1.00 88.44 456 ALA A C 1
ATOM 3587 O O . ALA A 1 456 ? 26.303 7.920 -46.712 1.00 88.44 456 ALA A O 1
ATOM 3588 N N . LEU A 1 457 ? 26.388 6.850 -44.732 1.00 88.19 457 LEU A N 1
ATOM 3589 C 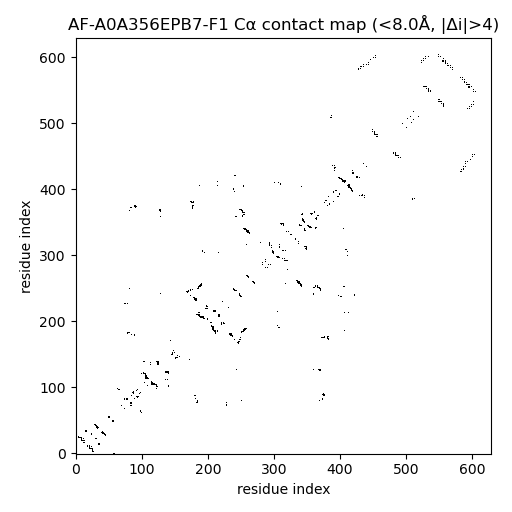CA . LEU A 1 457 ? 27.702 6.235 -44.934 1.00 88.19 457 LEU A CA 1
ATOM 3590 C C . LEU A 1 457 ? 27.704 5.206 -46.071 1.00 88.19 457 LEU A C 1
ATOM 3592 O O . LEU A 1 457 ? 28.554 5.261 -46.960 1.00 88.19 457 LEU A O 1
ATOM 3596 N N . ALA A 1 458 ? 26.744 4.281 -46.063 1.00 88.44 458 ALA A N 1
ATOM 3597 C CA . ALA A 1 458 ? 26.615 3.244 -47.079 1.00 88.44 458 ALA A CA 1
ATOM 3598 C C . ALA A 1 458 ? 26.297 3.852 -48.449 1.00 88.44 458 ALA A C 1
ATOM 3600 O O . ALA A 1 458 ? 26.904 3.466 -49.444 1.00 88.44 458 ALA A O 1
ATOM 3601 N N . GLY A 1 459 ? 25.408 4.847 -48.507 1.00 86.56 459 GLY A N 1
ATOM 3602 C CA . GLY A 1 459 ? 25.114 5.560 -49.746 1.00 86.56 459 GLY A CA 1
ATOM 3603 C C . GLY A 1 459 ? 26.328 6.323 -50.283 1.00 86.56 459 GLY A C 1
ATOM 3604 O O . GLY A 1 459 ? 26.567 6.289 -51.486 1.00 86.56 459 GLY A O 1
ATOM 3605 N N . GLY A 1 460 ? 27.143 6.931 -49.413 1.00 84.12 460 GLY A N 1
ATOM 3606 C CA . GLY A 1 460 ? 28.424 7.533 -49.800 1.00 84.12 460 GLY A CA 1
ATOM 3607 C C . GLY A 1 460 ? 29.382 6.517 -50.432 1.00 84.12 460 GLY A C 1
ATOM 3608 O O . GLY A 1 460 ? 29.917 6.760 -51.516 1.00 84.12 460 GLY A O 1
ATOM 3609 N N . PHE A 1 461 ? 29.524 5.339 -49.817 1.00 85.00 461 PHE A N 1
ATOM 3610 C CA . PHE A 1 461 ? 30.327 4.243 -50.367 1.00 85.00 461 PHE A CA 1
ATOM 3611 C C . PHE A 1 461 ? 29.783 3.731 -51.708 1.00 85.00 461 PHE A C 1
ATOM 3613 O O . PHE A 1 461 ? 30.552 3.526 -52.642 1.00 85.00 461 PHE A O 1
ATOM 3620 N N . VAL A 1 462 ? 28.462 3.572 -51.840 1.00 86.50 462 VAL A N 1
ATOM 3621 C CA . VAL A 1 462 ? 27.820 3.152 -53.097 1.00 86.50 462 VAL A CA 1
ATOM 3622 C C . VAL A 1 462 ? 28.057 4.179 -54.200 1.00 86.50 462 VAL A C 1
ATOM 3624 O O . VAL A 1 462 ? 28.416 3.795 -55.308 1.00 86.50 462 VAL A O 1
ATOM 3627 N N . VAL A 1 463 ? 27.925 5.477 -53.914 1.00 83.94 463 VAL A N 1
ATOM 3628 C CA . VAL A 1 463 ? 28.232 6.538 -54.886 1.00 83.94 463 VAL A CA 1
ATOM 3629 C C . VAL A 1 463 ? 29.694 6.442 -55.338 1.00 83.94 463 VAL A C 1
ATOM 3631 O O . VAL A 1 463 ? 29.968 6.480 -56.536 1.00 83.94 463 VAL A O 1
ATOM 3634 N N . GLN A 1 464 ? 30.633 6.241 -54.410 1.00 80.69 464 GLN A N 1
ATOM 3635 C CA . GLN A 1 464 ? 32.047 6.054 -54.751 1.00 80.69 464 GLN A CA 1
ATOM 3636 C C . GLN A 1 464 ? 32.300 4.776 -55.564 1.00 80.69 464 GLN A C 1
ATOM 3638 O O . GLN A 1 464 ? 33.094 4.792 -56.502 1.00 80.69 464 GLN A O 1
ATOM 3643 N N . TRP A 1 465 ? 31.617 3.678 -55.244 1.00 83.50 465 TRP A N 1
ATOM 3644 C CA . TRP A 1 465 ? 31.750 2.402 -55.944 1.00 83.50 465 TRP A CA 1
ATOM 3645 C C . TRP A 1 465 ? 31.181 2.452 -57.369 1.00 83.50 465 TRP A C 1
ATOM 3647 O O . TRP A 1 465 ? 31.844 2.016 -58.307 1.00 83.50 465 TRP A O 1
ATOM 3657 N N . VAL A 1 466 ? 29.989 3.035 -57.551 1.00 85.19 466 VAL A N 1
ATOM 3658 C CA . VAL A 1 466 ? 29.307 3.139 -58.854 1.00 85.19 466 VAL A CA 1
ATOM 3659 C C . VAL A 1 466 ? 30.033 4.101 -59.795 1.00 85.19 466 VAL A C 1
ATOM 3661 O O . VAL A 1 466 ? 30.198 3.806 -60.979 1.00 85.19 466 VAL A O 1
ATOM 3664 N N . PHE A 1 467 ? 30.461 5.262 -59.295 1.00 81.06 467 PHE A N 1
ATOM 3665 C CA . PHE A 1 467 ? 31.032 6.316 -60.138 1.00 81.06 467 PHE A CA 1
ATOM 3666 C C . PHE A 1 467 ? 32.570 6.322 -60.166 1.00 81.06 467 PHE A C 1
ATOM 3668 O O . PHE A 1 467 ? 33.168 6.975 -61.026 1.00 81.06 467 PHE A O 1
ATOM 3675 N N . GLY A 1 468 ? 33.235 5.552 -59.300 1.00 73.44 468 GLY A N 1
ATOM 3676 C CA . GLY A 1 468 ? 34.691 5.420 -59.267 1.00 73.44 468 GLY A CA 1
ATOM 3677 C C . GLY A 1 468 ? 35.404 6.767 -59.097 1.00 73.44 468 GLY A C 1
ATOM 3678 O O . GLY A 1 468 ? 34.999 7.607 -58.300 1.00 73.44 468 GLY A O 1
ATOM 3679 N N . LYS A 1 469 ? 36.472 6.999 -59.877 1.00 68.44 469 LYS A N 1
ATOM 3680 C CA . LYS A 1 469 ? 37.216 8.279 -59.909 1.00 68.44 469 LYS A CA 1
ATOM 3681 C C . LYS A 1 469 ? 36.590 9.341 -60.833 1.00 68.44 469 LYS A C 1
ATOM 3683 O O . LYS A 1 469 ? 37.229 10.354 -61.114 1.00 68.44 469 LYS A O 1
ATOM 3688 N N . ARG A 1 470 ? 35.392 9.106 -61.384 1.00 71.94 470 ARG A N 1
ATOM 3689 C CA . ARG A 1 470 ? 34.765 10.046 -62.329 1.00 71.94 470 ARG A CA 1
ATOM 3690 C C . ARG A 1 470 ? 34.284 11.289 -61.585 1.00 71.94 470 ARG A C 1
ATOM 3692 O O . ARG A 1 470 ? 33.798 11.197 -60.463 1.00 71.94 470 ARG A O 1
ATOM 3699 N N . ARG A 1 471 ? 34.380 12.456 -62.230 1.00 70.12 471 ARG A N 1
ATOM 3700 C CA . ARG A 1 471 ? 33.790 13.691 -61.698 1.00 70.12 471 ARG A CA 1
ATOM 3701 C C . ARG A 1 471 ? 32.272 13.561 -61.714 1.00 70.12 471 ARG A C 1
ATOM 3703 O O . ARG A 1 471 ? 31.676 13.474 -62.785 1.00 70.12 471 ARG A O 1
ATOM 3710 N N . ILE A 1 472 ? 31.671 13.554 -60.532 1.00 75.25 472 ILE A N 1
ATOM 3711 C CA . ILE A 1 472 ? 30.222 13.528 -60.347 1.00 75.25 472 ILE A CA 1
ATOM 3712 C C . ILE A 1 472 ? 29.720 14.878 -59.822 1.00 75.25 472 ILE A C 1
ATOM 3714 O O . ILE A 1 472 ? 30.437 15.555 -59.083 1.00 75.25 472 ILE A O 1
ATOM 3718 N N . PRO A 1 473 ? 28.504 15.304 -60.213 1.00 78.56 473 PRO A N 1
ATOM 3719 C CA . PRO A 1 473 ? 27.920 16.547 -59.725 1.00 78.56 473 PRO A CA 1
ATOM 3720 C C . PRO A 1 473 ? 27.751 16.520 -58.204 1.00 78.56 473 PRO A C 1
ATOM 3722 O O . PRO A 1 473 ? 27.339 15.502 -57.646 1.00 78.56 473 PRO A O 1
ATOM 3725 N N . LEU A 1 474 ? 27.953 17.668 -57.548 1.00 77.44 474 LEU A N 1
ATOM 3726 C CA . LEU A 1 474 ? 27.751 17.831 -56.100 1.00 77.44 474 LEU A CA 1
ATOM 3727 C C . LEU A 1 474 ? 26.367 17.340 -55.639 1.00 77.44 474 LEU A C 1
ATOM 3729 O O . LEU A 1 474 ? 26.236 16.765 -54.565 1.00 77.44 474 LEU A O 1
ATOM 3733 N N . VAL A 1 475 ? 25.340 17.500 -56.478 1.00 81.00 475 VAL A N 1
ATOM 3734 C CA . VAL A 1 475 ? 23.976 17.030 -56.195 1.00 81.00 475 VAL A CA 1
ATOM 3735 C C . VAL A 1 475 ? 23.934 15.520 -55.940 1.00 81.00 475 VAL A C 1
ATOM 3737 O O . VAL A 1 475 ? 23.256 15.094 -55.014 1.00 81.00 475 VAL A O 1
ATOM 3740 N N . VAL A 1 476 ? 24.695 14.713 -56.689 1.00 81.31 476 VAL A N 1
ATOM 3741 C CA . VAL A 1 476 ? 24.726 13.244 -56.532 1.00 81.31 476 VAL A CA 1
ATOM 3742 C C . VAL A 1 476 ? 25.369 12.845 -55.201 1.00 81.31 476 VAL A C 1
ATOM 3744 O O . VAL A 1 476 ? 24.918 11.905 -54.551 1.00 81.31 476 VAL A O 1
ATOM 3747 N N . HIS A 1 477 ? 26.366 13.608 -54.749 1.00 77.62 477 HIS A N 1
ATOM 3748 C CA . HIS A 1 477 ? 26.980 13.439 -53.432 1.00 77.62 477 HIS A CA 1
ATOM 3749 C C . HIS A 1 477 ? 26.037 13.789 -52.277 1.00 77.62 477 HIS A C 1
ATOM 3751 O O . HIS A 1 477 ? 26.115 13.175 -51.217 1.00 77.62 477 HIS A O 1
ATOM 3757 N N . LEU A 1 478 ? 25.116 14.733 -52.478 1.00 84.81 478 LEU A N 1
ATOM 3758 C CA . LEU A 1 478 ? 24.167 15.154 -51.448 1.00 84.81 478 LEU A CA 1
ATOM 3759 C C . LEU A 1 478 ? 22.957 14.216 -51.301 1.00 84.81 478 LEU A C 1
ATOM 3761 O O . LEU A 1 478 ? 22.252 14.308 -50.299 1.00 84.81 478 LEU A O 1
ATOM 3765 N N . ILE A 1 479 ? 22.722 13.284 -52.233 1.00 87.19 479 ILE A N 1
ATOM 3766 C CA . ILE A 1 479 ? 21.567 12.371 -52.172 1.00 87.19 479 ILE A CA 1
ATOM 3767 C C . ILE A 1 479 ? 21.582 11.503 -50.894 1.00 87.19 479 ILE A C 1
ATOM 3769 O O . ILE A 1 479 ? 20.600 11.561 -50.148 1.00 87.19 479 ILE A O 1
ATOM 3773 N N . PRO A 1 480 ? 22.653 10.743 -50.568 1.00 88.56 480 PRO A N 1
ATOM 3774 C CA . PRO A 1 480 ? 22.686 9.935 -49.346 1.00 88.56 480 PRO A CA 1
ATOM 3775 C C . PRO A 1 480 ? 22.462 10.710 -48.035 1.00 88.56 480 PRO A C 1
ATOM 3777 O O . PRO A 1 480 ? 21.622 10.271 -47.245 1.00 88.56 480 PRO A O 1
ATOM 3780 N N . PRO A 1 481 ? 23.138 11.850 -47.763 1.00 87.81 481 PRO A N 1
ATOM 3781 C CA . PRO A 1 481 ? 22.900 12.593 -46.529 1.00 87.81 481 PRO A CA 1
ATOM 3782 C C . PRO A 1 481 ? 21.501 13.223 -46.482 1.00 87.81 481 PRO A C 1
ATOM 3784 O O . PRO A 1 481 ? 20.903 13.247 -45.412 1.00 87.81 481 PRO A O 1
ATOM 3787 N N . VAL A 1 482 ? 20.926 13.667 -47.608 1.00 90.94 482 VAL A N 1
ATOM 3788 C CA . VAL A 1 482 ? 19.547 14.193 -47.635 1.00 90.94 482 VAL A CA 1
ATOM 3789 C C . VAL A 1 482 ? 18.526 13.104 -47.296 1.00 90.94 482 VAL A C 1
ATOM 3791 O O . VAL A 1 482 ? 17.636 13.341 -46.479 1.00 90.94 482 VAL A O 1
ATOM 3794 N N . ILE A 1 483 ? 18.672 11.898 -47.857 1.00 91.94 483 ILE A N 1
ATOM 3795 C CA . ILE A 1 483 ? 17.809 10.752 -47.519 1.00 91.94 483 ILE A CA 1
ATOM 3796 C C . ILE A 1 483 ? 17.948 10.398 -46.035 1.00 91.94 483 ILE A C 1
ATOM 3798 O O . ILE A 1 483 ? 16.943 10.195 -45.356 1.00 91.94 483 ILE A O 1
ATOM 3802 N N . ALA A 1 484 ? 19.177 10.362 -45.515 1.00 91.81 484 ALA A N 1
ATOM 3803 C CA . ALA A 1 484 ? 19.435 10.088 -44.106 1.00 91.81 484 ALA A CA 1
ATOM 3804 C C . ALA A 1 484 ? 18.795 11.128 -43.173 1.00 91.81 484 ALA A C 1
ATOM 3806 O O . ALA A 1 484 ? 18.191 10.754 -42.169 1.00 91.81 484 ALA A O 1
ATOM 3807 N N . VAL A 1 485 ? 18.871 12.419 -43.516 1.00 93.06 485 VAL A N 1
ATOM 3808 C CA . VAL A 1 485 ? 18.206 13.497 -42.766 1.00 93.06 485 VAL A CA 1
ATOM 3809 C C . VAL A 1 485 ? 16.687 13.346 -42.830 1.00 93.06 485 VAL A C 1
ATOM 3811 O O . VAL A 1 485 ? 16.032 13.425 -41.794 1.00 93.06 485 VAL A O 1
ATOM 3814 N N . GLY A 1 486 ? 16.117 13.065 -44.006 1.00 94.00 486 GLY A N 1
ATOM 3815 C CA . GLY A 1 486 ? 14.684 12.796 -44.151 1.00 94.00 486 GLY A CA 1
ATOM 3816 C C . GLY A 1 486 ? 14.220 11.610 -43.298 1.00 94.00 486 GLY A C 1
ATOM 3817 O O . GLY A 1 486 ? 13.215 11.709 -42.594 1.00 94.00 486 GLY A O 1
ATOM 3818 N N . ALA A 1 487 ? 14.991 10.518 -43.284 1.00 93.00 487 ALA A N 1
ATOM 3819 C CA . ALA A 1 487 ? 14.731 9.358 -42.435 1.00 93.00 487 ALA A CA 1
ATOM 3820 C C . ALA A 1 487 ? 14.829 9.704 -40.940 1.00 93.00 487 ALA A C 1
ATOM 3822 O O . ALA A 1 487 ? 13.948 9.323 -40.173 1.00 93.00 487 ALA A O 1
ATOM 3823 N N . ALA A 1 488 ? 15.841 10.473 -40.526 1.00 93.50 488 ALA A N 1
ATOM 3824 C CA . ALA A 1 488 ? 15.999 10.913 -39.140 1.00 93.50 488 ALA A CA 1
ATOM 3825 C C . ALA A 1 488 ? 14.839 11.815 -38.686 1.00 93.50 488 ALA A C 1
ATOM 3827 O O . ALA A 1 488 ? 14.323 11.640 -37.585 1.00 93.50 488 ALA A O 1
ATOM 3828 N N . VAL A 1 489 ? 14.371 12.733 -39.542 1.00 94.50 489 VAL A N 1
ATOM 3829 C CA . VAL A 1 489 ? 13.161 13.535 -39.287 1.00 94.50 489 VAL A CA 1
ATOM 3830 C C . VAL A 1 489 ? 11.936 12.630 -39.141 1.00 94.50 489 VAL A C 1
ATOM 3832 O O . VAL A 1 489 ? 11.145 12.827 -38.218 1.00 94.50 489 VAL A O 1
ATOM 3835 N N . GLY A 1 490 ? 11.809 11.604 -39.988 1.00 92.94 490 GLY A N 1
ATOM 3836 C CA . GLY A 1 490 ? 10.777 10.574 -39.868 1.00 92.94 490 GLY A CA 1
ATOM 3837 C C . GLY A 1 490 ? 10.826 9.840 -38.524 1.00 92.94 490 GLY A C 1
ATOM 3838 O O . GLY A 1 490 ? 9.803 9.728 -37.856 1.00 92.94 490 GLY A O 1
ATOM 3839 N N . VAL A 1 491 ? 12.010 9.417 -38.073 1.00 92.12 491 VAL A N 1
ATOM 3840 C CA . VAL A 1 491 ? 12.208 8.781 -36.757 1.00 92.12 491 VAL A CA 1
ATOM 3841 C C . VAL A 1 491 ? 11.840 9.734 -35.616 1.00 92.12 491 VAL A C 1
ATOM 3843 O O . VAL A 1 491 ? 11.110 9.348 -34.708 1.00 92.12 491 VAL A O 1
ATOM 3846 N N . VAL A 1 492 ? 12.276 10.995 -35.667 1.00 91.62 492 VAL A N 1
ATOM 3847 C CA . VAL A 1 492 ? 11.926 12.008 -34.654 1.00 91.62 492 VAL A CA 1
ATOM 3848 C C . VAL A 1 492 ? 10.416 12.264 -34.617 1.00 91.62 492 VAL A C 1
ATOM 3850 O O . VAL A 1 492 ? 9.852 12.453 -33.538 1.00 91.62 492 VAL A O 1
ATOM 3853 N N . PHE A 1 493 ? 9.743 12.251 -35.769 1.00 93.12 493 PHE A N 1
ATOM 3854 C CA . PHE A 1 493 ? 8.286 12.324 -35.843 1.00 93.12 493 PHE A CA 1
ATOM 385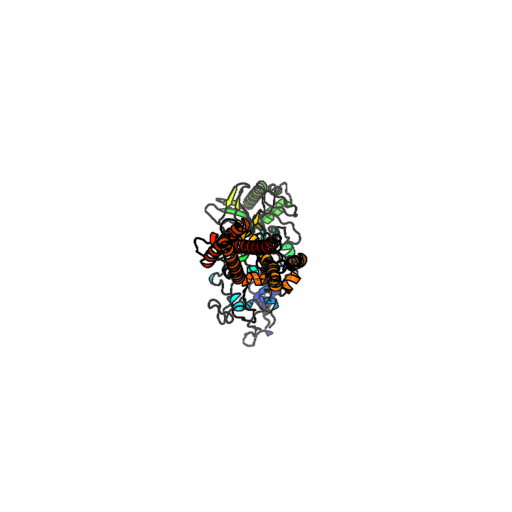5 C C . PHE A 1 493 ? 7.623 11.081 -35.227 1.00 93.12 493 PHE A C 1
ATOM 3857 O O . PHE A 1 493 ? 6.713 11.228 -34.412 1.00 93.12 493 PHE A O 1
ATOM 3864 N N . LEU A 1 494 ? 8.115 9.875 -35.539 1.00 91.12 494 LEU A N 1
ATOM 3865 C CA . LEU A 1 494 ? 7.615 8.613 -34.980 1.00 91.12 494 LEU A CA 1
ATOM 3866 C C . LEU A 1 494 ? 7.769 8.537 -33.457 1.00 91.12 494 LEU A C 1
ATOM 3868 O O . LEU A 1 494 ? 6.848 8.094 -32.779 1.00 91.12 494 LEU A O 1
ATOM 3872 N N . ILE A 1 495 ? 8.877 9.031 -32.895 1.00 89.38 495 ILE A N 1
ATOM 3873 C CA . ILE A 1 495 ? 9.091 9.090 -31.437 1.00 89.38 495 ILE A CA 1
ATOM 3874 C C . ILE A 1 495 ? 8.013 9.943 -30.744 1.00 89.38 495 ILE A C 1
ATOM 3876 O O . ILE A 1 495 ? 7.665 9.685 -29.593 1.00 89.38 495 ILE A O 1
ATOM 3880 N N . ARG A 1 496 ? 7.434 10.931 -31.441 1.00 89.50 496 ARG A N 1
ATOM 3881 C CA . ARG A 1 496 ? 6.310 11.735 -30.929 1.00 89.50 496 ARG A CA 1
ATOM 3882 C C . ARG A 1 496 ? 4.936 11.079 -31.116 1.00 89.50 496 ARG A C 1
ATOM 3884 O O . ARG A 1 496 ? 3.945 11.640 -30.661 1.00 89.50 496 ARG A O 1
ATOM 3891 N N . GLN A 1 497 ? 4.870 9.914 -31.759 1.00 92.06 497 GLN A N 1
ATOM 3892 C CA . GLN A 1 497 ? 3.652 9.150 -32.037 1.00 92.06 497 GLN A CA 1
ATOM 3893 C C . GLN A 1 497 ? 3.762 7.748 -31.408 1.00 92.06 497 GLN A C 1
ATOM 3895 O O . GLN A 1 497 ? 3.946 6.764 -32.126 1.00 92.06 497 GLN A O 1
ATOM 3900 N N . PRO A 1 498 ? 3.657 7.620 -30.071 1.00 85.81 498 PRO A N 1
ATOM 3901 C CA . PRO A 1 498 ? 3.967 6.377 -29.359 1.00 85.81 498 PRO A CA 1
ATOM 3902 C C . PRO A 1 498 ? 3.135 5.176 -29.828 1.00 85.81 498 PRO A C 1
ATOM 3904 O O . PRO A 1 498 ? 3.683 4.093 -29.990 1.00 85.81 498 PRO A O 1
ATOM 3907 N N . ALA A 1 499 ? 1.851 5.370 -30.142 1.00 88.44 499 ALA A N 1
ATOM 3908 C CA . ALA A 1 499 ? 0.999 4.298 -30.663 1.00 88.44 499 ALA A CA 1
ATOM 3909 C C . ALA A 1 499 ? 1.481 3.764 -32.026 1.00 88.44 499 ALA A C 1
ATOM 3911 O O . ALA A 1 499 ? 1.442 2.562 -32.279 1.00 88.44 499 ALA A O 1
ATOM 3912 N N . LEU A 1 500 ? 1.965 4.650 -32.904 1.00 89.81 500 LEU A N 1
ATOM 3913 C CA . LEU A 1 500 ? 2.522 4.249 -34.195 1.00 89.81 500 LEU A CA 1
ATOM 3914 C C . LEU A 1 500 ? 3.898 3.594 -34.021 1.00 89.81 500 LEU A C 1
ATOM 3916 O O . LEU A 1 500 ? 4.211 2.628 -34.712 1.00 89.81 500 LEU A O 1
ATOM 3920 N N . LEU A 1 501 ? 4.697 4.084 -33.070 1.00 88.81 501 LEU A N 1
ATOM 3921 C CA . LEU A 1 501 ? 5.987 3.496 -32.728 1.00 88.81 501 LEU A CA 1
ATOM 3922 C C . LEU A 1 501 ? 5.829 2.058 -32.210 1.00 88.81 501 LEU A C 1
ATOM 3924 O O . LEU A 1 501 ? 6.541 1.179 -32.678 1.00 88.81 501 LEU A O 1
ATOM 3928 N N . GLU A 1 502 ? 4.869 1.806 -31.316 1.00 87.69 502 GLU A N 1
ATOM 3929 C CA . GLU A 1 502 ? 4.550 0.462 -30.807 1.00 87.69 502 GLU A CA 1
ATOM 3930 C C . GLU A 1 502 ? 3.977 -0.473 -31.878 1.00 87.69 502 GLU A C 1
ATOM 3932 O O . GLU A 1 502 ? 4.167 -1.684 -31.804 1.00 87.69 502 GLU A O 1
ATOM 3937 N N . TYR A 1 503 ? 3.289 0.072 -32.886 1.00 90.06 503 TYR A N 1
ATOM 3938 C CA . TYR A 1 503 ? 2.823 -0.706 -34.034 1.00 90.06 503 TYR A CA 1
ATOM 3939 C C . TYR A 1 503 ? 3.978 -1.128 -34.960 1.00 90.06 503 TYR A C 1
ATOM 3941 O O . TYR A 1 503 ? 3.957 -2.226 -35.513 1.00 90.06 503 TYR A O 1
ATOM 3949 N N . MET A 1 504 ? 4.981 -0.262 -35.148 1.00 90.88 504 MET A N 1
ATOM 3950 C CA . MET A 1 504 ? 6.083 -0.482 -36.097 1.00 90.88 504 MET A CA 1
ATOM 3951 C C . MET A 1 504 ? 7.311 -1.172 -35.488 1.00 90.88 504 MET A C 1
ATOM 3953 O O . MET A 1 504 ? 8.069 -1.814 -36.215 1.00 90.88 504 MET A O 1
ATOM 3957 N N . PHE A 1 505 ? 7.539 -1.024 -34.183 1.00 90.44 505 PHE A N 1
ATOM 3958 C CA . PHE A 1 505 ? 8.754 -1.459 -33.494 1.00 90.44 505 PHE A CA 1
ATOM 3959 C C . PHE A 1 505 ? 8.437 -2.205 -32.193 1.00 90.44 505 PHE A C 1
ATOM 3961 O O . PHE A 1 505 ? 7.334 -2.083 -31.660 1.00 90.44 505 PHE A O 1
ATOM 3968 N N . PRO A 1 506 ? 9.401 -2.971 -31.642 1.00 91.00 506 PRO A N 1
ATOM 3969 C CA . PRO A 1 506 ? 9.230 -3.599 -30.340 1.00 91.00 506 PRO A CA 1
ATOM 3970 C C . PRO A 1 506 ? 8.835 -2.583 -29.266 1.00 91.00 506 PRO A C 1
ATOM 3972 O O . PRO A 1 506 ? 9.413 -1.498 -29.174 1.00 91.00 506 PRO A O 1
ATOM 3975 N N . THR A 1 507 ? 7.863 -2.956 -28.432 1.00 89.31 507 THR A N 1
ATOM 3976 C CA . THR A 1 507 ? 7.400 -2.095 -27.343 1.00 89.31 507 THR A CA 1
ATOM 3977 C C . THR A 1 507 ? 8.509 -1.862 -26.324 1.00 89.31 507 THR A C 1
ATOM 3979 O O . THR A 1 507 ? 9.444 -2.656 -26.177 1.00 89.31 507 THR A O 1
ATOM 3982 N N . ARG A 1 508 ? 8.371 -0.790 -25.542 1.00 86.81 508 ARG A N 1
ATOM 3983 C CA . ARG A 1 508 ? 9.306 -0.491 -24.457 1.00 86.81 508 ARG A CA 1
ATOM 3984 C C . ARG A 1 508 ? 9.460 -1.659 -23.479 1.00 86.81 508 ARG A C 1
ATOM 3986 O O . ARG A 1 508 ? 10.580 -2.017 -23.141 1.00 86.81 508 ARG A O 1
ATOM 3993 N N . VAL A 1 509 ? 8.351 -2.278 -23.069 1.00 88.19 509 VAL A N 1
ATOM 3994 C CA . VAL A 1 509 ? 8.365 -3.436 -22.158 1.00 88.19 509 VAL A CA 1
ATOM 3995 C C . VAL A 1 509 ? 9.168 -4.593 -22.751 1.00 88.19 509 VAL A C 1
ATOM 3997 O O . VAL A 1 509 ? 9.899 -5.266 -22.030 1.00 88.19 509 VAL A O 1
ATOM 4000 N N . TRP A 1 510 ? 9.076 -4.811 -24.066 1.00 90.69 510 TRP A N 1
ATOM 4001 C CA . TRP A 1 510 ? 9.861 -5.840 -24.739 1.00 90.69 510 TRP A CA 1
ATOM 4002 C C . TRP A 1 510 ? 11.359 -5.514 -24.733 1.00 90.69 510 TRP A C 1
ATOM 4004 O O . TRP A 1 510 ? 12.167 -6.398 -24.451 1.00 90.69 510 TRP A O 1
ATOM 4014 N N . LEU A 1 511 ? 11.738 -4.260 -25.002 1.00 91.56 511 LEU A N 1
ATOM 4015 C CA . LEU A 1 511 ? 13.137 -3.820 -24.955 1.00 91.56 511 LEU A CA 1
ATOM 4016 C C . LEU A 1 511 ? 13.714 -3.929 -23.539 1.00 91.56 511 LEU A C 1
ATOM 4018 O O . LEU A 1 511 ? 14.814 -4.451 -23.375 1.00 91.56 511 LEU A O 1
ATOM 4022 N N . ASP A 1 512 ? 12.950 -3.520 -22.525 1.00 89.50 512 ASP A N 1
ATOM 4023 C CA . ASP A 1 512 ? 13.326 -3.646 -21.115 1.00 89.50 512 ASP A CA 1
ATOM 4024 C C . ASP A 1 512 ? 13.478 -5.124 -20.700 1.00 89.50 512 ASP A C 1
ATOM 4026 O O . ASP A 1 512 ? 14.449 -5.483 -20.032 1.00 89.50 512 ASP A O 1
ATOM 4030 N N . ALA A 1 513 ? 12.577 -6.008 -21.148 1.00 88.94 513 ALA A N 1
ATOM 4031 C CA . ALA A 1 513 ? 12.658 -7.449 -20.887 1.00 88.94 513 ALA A CA 1
ATOM 4032 C C . ALA A 1 513 ? 13.885 -8.106 -21.544 1.00 88.94 513 ALA A C 1
ATOM 4034 O O . ALA A 1 513 ? 14.460 -9.047 -21.003 1.00 88.94 513 ALA A O 1
ATOM 4035 N N . ASN A 1 514 ? 14.297 -7.600 -22.709 1.00 91.75 514 ASN A N 1
ATOM 4036 C CA . ASN A 1 514 ? 15.422 -8.114 -23.490 1.00 91.75 514 ASN A CA 1
ATOM 4037 C C . ASN A 1 514 ? 16.663 -7.217 -23.378 1.00 91.75 514 ASN A C 1
ATOM 4039 O O . ASN A 1 514 ? 17.545 -7.255 -24.240 1.00 91.75 514 ASN A O 1
ATOM 4043 N N . HIS A 1 515 ? 16.761 -6.418 -22.311 1.00 90.94 515 HIS A N 1
ATOM 4044 C CA . HIS A 1 515 ? 17.784 -5.380 -22.187 1.00 90.94 515 HIS A CA 1
ATOM 4045 C C . HIS A 1 515 ? 19.212 -5.934 -22.233 1.00 90.94 515 HIS A C 1
ATOM 4047 O O . HIS A 1 515 ? 20.112 -5.293 -22.760 1.00 90.94 515 HIS A O 1
ATOM 4053 N N . PHE A 1 516 ? 19.425 -7.172 -21.781 1.00 91.06 516 PHE A N 1
ATOM 4054 C CA . PHE A 1 516 ? 20.713 -7.856 -21.924 1.00 91.06 516 PHE A CA 1
ATOM 4055 C C . PHE A 1 516 ? 21.142 -8.034 -23.391 1.00 91.06 516 PHE A C 1
ATOM 4057 O O . PHE A 1 516 ? 22.300 -7.797 -23.731 1.00 91.06 516 PHE A O 1
ATOM 4064 N N . ALA A 1 517 ? 20.212 -8.388 -24.283 1.00 93.62 517 ALA A N 1
ATOM 4065 C CA . ALA A 1 517 ? 20.500 -8.478 -25.712 1.00 93.62 517 ALA A CA 1
ATOM 4066 C C . ALA A 1 517 ? 20.781 -7.090 -26.308 1.00 93.62 517 ALA A C 1
ATOM 4068 O O . ALA A 1 517 ? 21.702 -6.947 -27.112 1.00 93.62 517 ALA A O 1
ATOM 4069 N N . VAL A 1 518 ? 20.048 -6.060 -25.863 1.00 94.62 518 VAL A N 1
ATOM 4070 C CA . VAL A 1 518 ? 20.315 -4.663 -26.242 1.00 94.62 518 VAL A CA 1
ATOM 4071 C C . VAL A 1 518 ? 21.739 -4.260 -25.851 1.00 94.62 518 VAL A C 1
ATOM 4073 O O . VAL A 1 518 ? 22.471 -3.746 -26.694 1.00 94.62 518 VAL A O 1
ATOM 4076 N N . ILE A 1 519 ? 22.161 -4.558 -24.617 1.00 95.50 519 ILE A N 1
ATOM 4077 C CA . ILE A 1 519 ? 23.523 -4.302 -24.127 1.00 95.50 519 ILE A CA 1
ATOM 4078 C C . ILE A 1 519 ? 24.557 -4.949 -25.056 1.00 95.50 519 ILE A C 1
ATOM 4080 O O . ILE A 1 519 ? 25.466 -4.263 -25.517 1.00 95.50 519 ILE A O 1
ATOM 4084 N N . ILE A 1 520 ? 24.413 -6.240 -25.379 1.00 96.12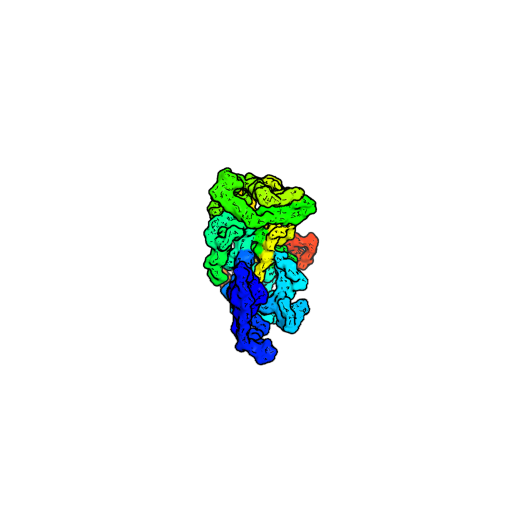 520 ILE A N 1
ATOM 4085 C CA . ILE A 1 520 ? 25.360 -6.954 -26.255 1.00 96.12 520 ILE A CA 1
ATOM 4086 C C . ILE A 1 520 ? 25.466 -6.277 -27.624 1.00 96.12 520 ILE A C 1
ATOM 4088 O O . ILE A 1 520 ? 26.572 -6.012 -28.095 1.00 96.12 520 ILE A O 1
ATOM 4092 N N . VAL A 1 521 ? 24.330 -5.975 -28.258 1.00 96.56 521 VAL A N 1
ATOM 4093 C CA . VAL A 1 521 ? 24.304 -5.349 -29.587 1.00 96.56 521 VAL A CA 1
ATOM 4094 C C . VAL A 1 521 ? 24.986 -3.982 -29.557 1.00 96.56 521 VAL A C 1
ATOM 4096 O O . VAL A 1 521 ? 25.844 -3.707 -30.394 1.00 96.56 521 VAL A O 1
ATOM 4099 N N . VAL A 1 522 ? 24.657 -3.143 -28.572 1.00 97.38 522 VAL A N 1
ATOM 4100 C CA . VAL A 1 522 ? 25.246 -1.805 -28.425 1.00 97.38 522 VAL A CA 1
ATOM 4101 C C . VAL A 1 522 ? 26.754 -1.881 -28.180 1.00 97.38 522 VAL A C 1
ATOM 4103 O O . VAL A 1 522 ? 27.513 -1.150 -28.816 1.00 97.38 522 VAL A O 1
ATOM 4106 N N . MET A 1 523 ? 27.207 -2.795 -27.319 1.00 96.75 523 MET A N 1
ATOM 4107 C CA . MET A 1 523 ? 28.631 -2.983 -27.028 1.00 96.75 523 MET A CA 1
ATOM 4108 C C . MET A 1 523 ? 29.411 -3.464 -28.259 1.00 96.75 523 MET A C 1
ATOM 4110 O O . MET A 1 523 ? 30.512 -2.976 -28.508 1.00 96.75 523 MET A O 1
ATOM 4114 N N . LEU A 1 524 ? 28.844 -4.369 -29.066 1.00 97.31 524 LEU A N 1
ATOM 4115 C CA . LEU A 1 524 ? 29.465 -4.828 -30.314 1.00 97.31 524 LEU A CA 1
ATOM 4116 C C . LEU A 1 524 ? 29.554 -3.709 -31.358 1.00 97.31 524 LEU A C 1
ATOM 4118 O O . LEU A 1 524 ? 30.607 -3.526 -31.965 1.00 97.31 524 LEU A O 1
ATOM 4122 N N . VAL A 1 525 ? 28.483 -2.931 -31.541 1.00 96.31 525 VAL A N 1
ATOM 4123 C CA . VAL A 1 525 ? 28.482 -1.763 -32.440 1.00 96.31 525 VAL A CA 1
ATOM 4124 C C . VAL A 1 525 ? 29.524 -0.734 -31.990 1.00 96.31 525 VAL A C 1
ATOM 4126 O O . VAL A 1 525 ? 30.292 -0.233 -32.813 1.00 96.31 525 VAL A O 1
ATOM 4129 N N . GLY A 1 526 ? 29.607 -0.470 -30.684 1.00 96.94 526 GLY A N 1
ATOM 4130 C CA . GLY A 1 526 ? 30.626 0.396 -30.097 1.00 96.94 526 GLY A CA 1
ATOM 4131 C C . GLY A 1 526 ? 32.048 -0.114 -30.322 1.00 96.94 526 GLY A C 1
ATOM 4132 O O . GLY A 1 526 ? 32.918 0.662 -30.711 1.00 96.94 526 GLY A O 1
ATOM 4133 N N . LEU A 1 527 ? 32.290 -1.416 -30.140 1.00 97.25 527 LEU A N 1
ATOM 4134 C CA . LEU A 1 527 ? 33.596 -2.035 -30.381 1.00 97.25 527 LEU A CA 1
ATOM 4135 C C . LEU A 1 527 ? 34.013 -1.920 -31.852 1.00 97.25 527 LEU A C 1
ATOM 4137 O O . LEU A 1 527 ? 35.162 -1.591 -32.140 1.00 97.25 527 LEU A O 1
ATOM 4141 N N . VAL A 1 528 ? 33.086 -2.146 -32.787 1.00 96.06 528 VAL A N 1
ATOM 4142 C CA . VAL A 1 528 ? 33.346 -1.967 -34.223 1.00 96.06 528 VAL A CA 1
ATOM 4143 C C . VAL A 1 528 ? 33.716 -0.514 -34.529 1.00 96.06 528 VAL A C 1
ATOM 4145 O O . VAL A 1 528 ? 34.696 -0.281 -35.236 1.00 96.06 528 VAL A O 1
ATOM 4148 N N . ALA A 1 529 ? 32.994 0.462 -33.969 1.00 94.88 529 ALA A N 1
ATOM 4149 C CA . ALA A 1 529 ? 33.325 1.877 -34.138 1.00 94.88 529 ALA A CA 1
ATOM 4150 C C . ALA A 1 529 ? 34.686 2.239 -33.519 1.00 94.88 529 ALA A C 1
ATOM 4152 O O . ALA A 1 529 ? 35.470 2.943 -34.152 1.00 94.88 529 ALA A O 1
ATOM 4153 N N . LEU A 1 530 ? 35.015 1.705 -32.336 1.00 96.31 530 LEU A N 1
ATOM 4154 C CA . LEU A 1 530 ? 36.314 1.907 -31.688 1.00 96.31 530 LEU A CA 1
ATOM 4155 C C . LEU A 1 530 ? 37.459 1.389 -32.566 1.00 96.31 530 LEU A C 1
ATOM 4157 O O . LEU A 1 530 ? 38.441 2.096 -32.787 1.00 96.31 530 LEU A O 1
ATOM 4161 N N . LEU A 1 531 ? 37.334 0.163 -33.081 1.00 95.19 531 LEU A N 1
ATOM 4162 C CA . LEU A 1 531 ? 38.332 -0.435 -33.969 1.00 95.19 531 LEU A CA 1
ATOM 4163 C C . LEU A 1 531 ? 38.453 0.338 -35.286 1.00 95.19 531 LEU A C 1
ATOM 4165 O O . LEU A 1 531 ? 39.550 0.451 -35.837 1.00 95.19 531 LEU A O 1
ATOM 4169 N N . TRP A 1 532 ? 37.345 0.890 -35.783 1.00 92.25 532 TRP A N 1
ATOM 4170 C CA . TRP A 1 532 ? 37.346 1.721 -36.978 1.00 92.25 532 TRP A CA 1
ATOM 4171 C C . TRP A 1 532 ? 38.104 3.036 -36.760 1.00 92.25 532 TRP A C 1
ATOM 4173 O O . TRP A 1 532 ? 39.000 3.338 -37.548 1.00 92.25 532 TRP A O 1
ATOM 4183 N N . GLU A 1 533 ? 37.822 3.766 -35.679 1.00 91.25 533 GLU A N 1
ATOM 4184 C CA . GLU A 1 533 ? 38.547 4.994 -35.315 1.00 91.25 533 GLU A CA 1
ATOM 4185 C C . GLU A 1 533 ? 40.029 4.716 -35.032 1.00 91.25 533 GLU A C 1
ATOM 4187 O O . GLU A 1 533 ? 40.903 5.446 -35.499 1.00 91.25 533 GLU A O 1
ATOM 4192 N N . LEU A 1 534 ? 40.345 3.611 -34.345 1.00 90.94 534 LEU A N 1
ATOM 4193 C CA . LEU A 1 534 ? 41.727 3.206 -34.078 1.00 90.94 534 LEU A CA 1
ATOM 4194 C C . LEU A 1 534 ? 42.491 2.944 -35.378 1.00 90.94 534 LEU A C 1
ATOM 4196 O O . LEU A 1 534 ? 43.626 3.393 -35.538 1.00 90.94 534 LEU A O 1
ATOM 4200 N N . ARG A 1 535 ? 41.863 2.239 -36.325 1.00 90.31 535 ARG A N 1
ATOM 4201 C CA . ARG A 1 535 ? 42.454 1.970 -37.639 1.00 90.31 535 ARG A CA 1
ATOM 4202 C C . ARG A 1 535 ? 42.740 3.264 -38.398 1.00 90.31 535 ARG A C 1
ATOM 4204 O O . ARG A 1 535 ? 43.793 3.362 -39.020 1.00 90.31 535 ARG A O 1
ATOM 4211 N N . GLN A 1 536 ? 41.828 4.234 -38.360 1.00 84.94 536 GLN A N 1
ATOM 4212 C CA . GLN A 1 536 ? 42.043 5.532 -39.005 1.00 84.94 536 GLN A CA 1
ATOM 4213 C C . GLN A 1 536 ? 43.171 6.315 -38.338 1.00 84.94 536 GLN A C 1
ATOM 4215 O O . GLN A 1 536 ? 44.060 6.816 -39.017 1.00 84.94 536 GLN A O 1
ATOM 4220 N N . TRP A 1 537 ? 43.185 6.350 -37.007 1.00 83.81 537 TRP A N 1
ATOM 4221 C CA . TRP A 1 537 ? 44.221 7.033 -36.242 1.00 83.81 537 TRP A CA 1
ATOM 4222 C C . TRP A 1 537 ? 45.625 6.457 -36.486 1.00 83.81 537 TRP A C 1
ATOM 4224 O O . TRP A 1 537 ? 46.597 7.211 -36.549 1.00 83.81 537 TRP A O 1
ATOM 4234 N N . LEU A 1 538 ? 45.735 5.133 -36.658 1.00 85.44 538 LEU A N 1
ATOM 4235 C CA . LEU A 1 538 ? 46.986 4.461 -37.032 1.00 85.44 538 LEU A CA 1
ATOM 4236 C C . LEU A 1 538 ? 47.396 4.730 -38.488 1.00 85.44 538 LEU A C 1
ATOM 4238 O O . LEU A 1 538 ? 48.588 4.771 -38.781 1.00 85.44 538 LEU A O 1
ATOM 4242 N N . ALA A 1 539 ? 46.434 4.898 -39.399 1.00 81.69 539 ALA A N 1
ATOM 4243 C CA . ALA A 1 539 ? 46.708 5.214 -40.801 1.00 81.69 539 ALA A CA 1
ATOM 4244 C C . ALA A 1 539 ? 47.182 6.670 -40.993 1.00 81.69 539 ALA A C 1
ATOM 4246 O O . ALA A 1 539 ? 48.034 6.928 -41.848 1.00 81.69 539 ALA A O 1
ATOM 4247 N N . ASP A 1 540 ? 46.685 7.602 -40.174 1.00 75.06 540 ASP A N 1
ATOM 4248 C CA . ASP A 1 540 ? 47.040 9.024 -40.203 1.00 75.06 540 ASP A CA 1
ATOM 4249 C C . ASP A 1 540 ? 48.451 9.253 -39.595 1.00 75.06 540 ASP A C 1
ATOM 4251 O O . ASP A 1 540 ? 48.628 9.483 -38.391 1.00 75.06 540 ASP A O 1
ATOM 4255 N N . HIS A 1 541 ? 49.488 9.189 -40.442 1.00 59.16 541 HIS A N 1
ATOM 4256 C CA . HIS A 1 541 ? 50.891 9.433 -40.077 1.00 59.16 541 HIS A CA 1
ATOM 4257 C C . HIS A 1 541 ? 51.151 10.933 -39.842 1.00 59.16 541 HIS A C 1
ATOM 4259 O O . HIS A 1 541 ? 51.448 11.675 -40.772 1.00 59.16 541 HIS A O 1
ATOM 4265 N N . GLY A 1 542 ? 51.052 11.385 -38.589 1.00 56.66 542 GLY A N 1
ATOM 4266 C CA . GLY A 1 542 ? 51.608 12.661 -38.108 1.00 56.66 542 GLY A CA 1
ATOM 4267 C C . GLY A 1 542 ? 50.867 13.948 -38.506 1.00 56.66 542 GLY A C 1
ATOM 4268 O O . GLY A 1 542 ? 50.548 14.733 -37.620 1.00 56.66 542 GLY A O 1
ATOM 4269 N N . GLU A 1 543 ? 50.543 14.160 -39.785 1.00 54.38 543 GLU A N 1
ATOM 4270 C CA . GLU A 1 543 ? 50.043 15.454 -40.301 1.00 54.38 543 GLU A CA 1
ATOM 4271 C C . GLU A 1 543 ? 48.516 15.513 -40.541 1.00 54.38 543 GLU A C 1
ATOM 4273 O O . GLU A 1 543 ? 47.971 16.583 -40.797 1.00 54.38 543 GLU A O 1
ATOM 4278 N N . GLY A 1 544 ? 47.794 14.389 -40.419 1.00 59.31 544 GLY A N 1
ATOM 4279 C CA . GLY A 1 544 ? 46.361 14.279 -40.765 1.00 59.31 544 GLY A CA 1
ATOM 4280 C C . GLY A 1 544 ? 45.393 13.956 -39.618 1.00 59.31 544 GLY A C 1
ATOM 4281 O O . GLY A 1 544 ? 44.221 13.671 -39.875 1.00 59.31 544 GLY A O 1
ATOM 4282 N N . ARG A 1 545 ? 45.854 13.956 -38.359 1.00 69.19 545 ARG A N 1
ATOM 4283 C CA . ARG A 1 545 ? 45.061 13.472 -37.214 1.00 69.19 545 ARG A CA 1
ATOM 4284 C C . ARG A 1 545 ? 43.923 14.430 -36.853 1.00 69.19 545 ARG A C 1
ATOM 4286 O O . ARG A 1 545 ? 44.152 15.546 -36.395 1.00 69.19 545 ARG A O 1
ATOM 4293 N N . SER A 1 546 ? 42.686 13.958 -36.995 1.00 80.00 546 SER A N 1
ATOM 4294 C CA . SER A 1 546 ? 41.483 14.682 -36.565 1.00 80.00 546 SER A CA 1
ATOM 4295 C C . SER A 1 546 ? 41.365 14.711 -35.036 1.00 80.00 546 SER A C 1
ATOM 4297 O O . SER A 1 546 ? 41.276 13.660 -34.397 1.00 80.00 546 SER A O 1
ATOM 4299 N N . LEU A 1 547 ? 41.300 15.910 -34.443 1.00 84.88 547 LEU A N 1
ATOM 4300 C CA . LEU A 1 547 ? 41.087 16.088 -32.998 1.00 84.88 547 LEU A CA 1
ATOM 4301 C C . LEU A 1 547 ? 39.742 15.495 -32.543 1.00 84.88 547 LEU A C 1
ATOM 4303 O O . LEU A 1 547 ? 39.656 14.912 -31.464 1.00 84.88 547 LEU A O 1
ATOM 4307 N N . LEU A 1 548 ? 38.716 15.570 -33.399 1.00 86.75 548 LEU A N 1
ATOM 4308 C CA . LEU A 1 548 ? 37.416 14.949 -33.148 1.00 86.75 548 LEU A CA 1
ATOM 4309 C C . LEU A 1 548 ? 37.503 13.414 -33.168 1.00 86.75 548 LEU A C 1
ATOM 4311 O O . LEU A 1 548 ? 36.925 12.775 -32.295 1.00 86.75 548 LEU A O 1
ATOM 4315 N N . GLY A 1 549 ? 38.258 12.826 -34.104 1.00 85.94 549 GLY A N 1
ATOM 4316 C CA . GLY A 1 549 ? 38.469 11.371 -34.164 1.00 85.94 549 GLY A CA 1
ATOM 4317 C C . GLY A 1 549 ? 39.215 10.839 -32.936 1.00 85.94 549 GLY A C 1
ATOM 4318 O O . GLY A 1 549 ? 38.806 9.851 -32.332 1.00 85.94 549 GLY A O 1
ATOM 4319 N N . MET A 1 550 ? 40.250 11.556 -32.478 1.00 88.25 550 MET A N 1
ATOM 4320 C CA . MET A 1 550 ? 40.950 11.221 -31.231 1.00 88.25 550 MET A CA 1
ATOM 4321 C C . MET A 1 550 ? 40.029 11.330 -30.006 1.00 88.25 550 MET A C 1
ATOM 4323 O O . MET A 1 550 ? 40.058 10.455 -29.141 1.00 88.25 550 MET A O 1
ATOM 4327 N N . ALA A 1 551 ? 39.184 12.364 -29.938 1.00 92.44 551 ALA A N 1
ATOM 4328 C CA . ALA A 1 551 ? 38.195 12.493 -28.872 1.00 92.44 551 ALA A CA 1
ATOM 4329 C C . ALA A 1 551 ? 37.189 11.329 -28.885 1.00 92.44 551 ALA A C 1
ATOM 4331 O O . ALA A 1 551 ? 36.941 10.736 -27.837 1.00 92.44 551 ALA A O 1
ATOM 4332 N N . MET A 1 552 ? 36.655 10.954 -30.055 1.00 93.50 552 MET A N 1
ATOM 4333 C CA . MET A 1 552 ? 35.726 9.823 -30.180 1.00 93.50 552 MET A CA 1
ATOM 4334 C C . MET A 1 552 ? 36.382 8.493 -29.799 1.00 93.50 552 MET A C 1
ATOM 4336 O O . MET A 1 552 ? 35.764 7.706 -29.086 1.00 93.50 552 MET A O 1
ATOM 4340 N N . LEU A 1 553 ? 37.646 8.268 -30.175 1.00 93.06 553 LEU A N 1
ATOM 4341 C CA . LEU A 1 553 ? 38.416 7.091 -29.764 1.00 93.06 553 LEU A CA 1
ATOM 4342 C C . LEU A 1 553 ? 38.493 6.968 -28.232 1.00 93.06 553 LEU A C 1
ATOM 4344 O O . LEU A 1 553 ? 38.210 5.906 -27.678 1.00 93.06 553 LEU A O 1
ATOM 4348 N N . VAL A 1 554 ? 38.842 8.060 -27.541 1.00 95.19 554 VAL A N 1
ATOM 4349 C CA . VAL A 1 554 ? 38.940 8.087 -26.071 1.00 95.19 554 VAL A CA 1
ATOM 4350 C C . VAL A 1 554 ? 37.570 7.887 -25.421 1.00 95.19 554 VAL A C 1
ATOM 4352 O O . VAL A 1 554 ? 37.452 7.102 -24.482 1.00 95.19 554 VAL A O 1
ATOM 4355 N N . VAL A 1 555 ? 36.528 8.552 -25.930 1.00 96.88 555 VAL A N 1
ATOM 4356 C CA . VAL A 1 555 ? 35.157 8.429 -25.410 1.00 96.88 555 VAL A CA 1
ATOM 4357 C C . VAL A 1 555 ? 34.624 7.007 -25.584 1.00 96.88 555 VAL A C 1
ATOM 4359 O O . VAL A 1 555 ? 34.071 6.451 -24.634 1.00 96.88 555 VAL A O 1
ATOM 4362 N N . LEU A 1 556 ? 34.813 6.389 -26.753 1.00 96.56 556 LEU A N 1
ATOM 4363 C CA . LEU A 1 556 ? 34.411 5.003 -27.008 1.00 96.56 556 LEU A CA 1
ATOM 4364 C C . LEU A 1 556 ? 35.163 4.033 -26.094 1.00 96.56 556 LEU A C 1
ATOM 4366 O O . LEU A 1 556 ? 34.535 3.179 -25.476 1.00 96.56 556 LEU A O 1
ATOM 4370 N N . LEU A 1 557 ? 36.481 4.191 -25.939 1.00 97.12 557 LEU A N 1
ATOM 4371 C CA . LEU A 1 557 ? 37.272 3.337 -25.050 1.00 97.12 557 LEU A CA 1
ATOM 4372 C C . LEU A 1 557 ? 36.804 3.457 -23.593 1.00 97.12 557 LEU A C 1
ATOM 4374 O O . LEU A 1 557 ? 36.560 2.444 -22.938 1.00 97.12 557 LEU A O 1
ATOM 4378 N N . ALA A 1 558 ? 36.650 4.686 -23.096 1.00 97.38 558 ALA A N 1
ATOM 4379 C CA . ALA A 1 558 ? 36.240 4.944 -21.721 1.00 97.38 558 ALA A CA 1
ATOM 4380 C C . ALA A 1 558 ? 34.817 4.440 -21.439 1.00 97.38 558 ALA A C 1
ATOM 4382 O O . ALA A 1 558 ? 34.584 3.807 -20.411 1.00 97.38 558 ALA A O 1
ATOM 4383 N N . SER A 1 559 ? 33.871 4.678 -22.352 1.00 97.56 559 SER A N 1
ATOM 4384 C CA . SER A 1 559 ? 32.477 4.245 -22.190 1.00 97.56 559 SER A CA 1
ATOM 4385 C C . SER A 1 559 ? 32.309 2.728 -22.312 1.00 97.56 559 SER A C 1
ATOM 4387 O O . SER A 1 559 ? 31.598 2.142 -21.499 1.00 97.56 559 SER A O 1
ATOM 4389 N N . LEU A 1 560 ? 33.019 2.060 -23.229 1.00 97.56 560 LEU A N 1
ATOM 4390 C CA . LEU A 1 560 ? 33.039 0.593 -23.304 1.00 97.56 560 LEU A CA 1
ATOM 4391 C C . LEU A 1 560 ? 33.672 -0.028 -22.051 1.00 97.56 560 LEU A C 1
ATOM 4393 O O . LEU A 1 560 ? 33.135 -0.995 -21.513 1.00 97.56 560 LEU A O 1
ATOM 4397 N N . ALA A 1 561 ? 34.773 0.538 -21.546 1.00 96.81 561 ALA A N 1
ATOM 4398 C CA . ALA A 1 561 ? 35.398 0.075 -20.307 1.00 96.81 561 ALA A CA 1
ATOM 4399 C C . ALA A 1 561 ? 34.470 0.267 -19.094 1.00 96.81 561 ALA A C 1
ATOM 4401 O O . ALA A 1 561 ? 34.308 -0.653 -18.293 1.00 96.81 561 ALA A O 1
ATOM 4402 N N . ALA A 1 562 ? 33.815 1.428 -18.987 1.00 96.50 562 ALA A N 1
ATOM 4403 C CA . ALA A 1 562 ? 32.839 1.707 -17.937 1.00 96.50 562 ALA A CA 1
ATOM 4404 C C . ALA A 1 562 ? 31.635 0.754 -18.007 1.00 96.50 562 ALA A C 1
ATOM 4406 O O . ALA A 1 562 ? 31.242 0.197 -16.983 1.00 96.50 562 ALA A O 1
ATOM 4407 N N . GLY A 1 563 ? 31.089 0.515 -19.205 1.00 96.06 563 GLY A N 1
ATOM 4408 C CA . GLY A 1 563 ? 29.999 -0.436 -19.427 1.00 96.06 563 GLY A CA 1
ATOM 4409 C C . GLY A 1 563 ? 30.391 -1.870 -19.064 1.00 96.06 563 GLY A C 1
ATOM 4410 O O . GLY A 1 563 ? 29.643 -2.555 -18.370 1.00 96.06 563 GLY A O 1
ATOM 4411 N N . ALA A 1 564 ? 31.591 -2.314 -19.450 1.00 95.25 564 ALA A N 1
ATOM 4412 C CA . ALA A 1 564 ? 32.102 -3.636 -19.091 1.00 95.25 564 ALA A CA 1
ATOM 4413 C C . ALA A 1 564 ? 32.291 -3.789 -17.572 1.00 95.25 564 ALA A C 1
ATOM 4415 O O . ALA A 1 564 ? 31.830 -4.773 -16.994 1.00 95.25 564 ALA A O 1
ATOM 4416 N N . LEU A 1 565 ? 32.908 -2.804 -16.909 1.00 94.69 565 LEU A N 1
ATOM 4417 C CA . LEU A 1 565 ? 33.120 -2.821 -15.459 1.00 94.69 565 LEU A CA 1
ATOM 4418 C C . LEU A 1 565 ? 31.790 -2.814 -14.689 1.00 94.69 565 LEU A C 1
ATOM 4420 O O . LEU A 1 565 ? 31.601 -3.618 -13.776 1.00 94.69 565 LEU A O 1
ATOM 4424 N N . ALA A 1 566 ? 30.853 -1.947 -15.083 1.00 94.12 566 ALA A N 1
ATOM 4425 C CA . ALA A 1 566 ? 29.515 -1.895 -14.501 1.00 94.12 566 ALA A CA 1
ATOM 4426 C C . ALA A 1 566 ? 28.757 -3.216 -14.716 1.00 94.12 566 ALA A C 1
ATOM 4428 O O . ALA A 1 566 ? 28.134 -3.725 -13.786 1.00 94.12 566 ALA A O 1
ATOM 4429 N N . GLY A 1 567 ? 28.868 -3.813 -15.907 1.00 92.19 567 GLY A N 1
ATOM 4430 C CA . GLY A 1 567 ? 28.304 -5.125 -16.218 1.00 92.19 567 GLY A CA 1
ATOM 4431 C C . GLY A 1 567 ? 28.865 -6.240 -15.331 1.00 92.19 567 GLY A C 1
ATOM 4432 O O . GLY A 1 567 ? 28.098 -7.043 -14.805 1.00 92.19 567 GLY A O 1
ATOM 4433 N N . VAL A 1 568 ? 30.180 -6.260 -15.090 1.00 92.06 568 VAL A N 1
ATOM 4434 C CA . VAL A 1 568 ? 30.817 -7.225 -14.174 1.00 92.06 568 VAL A CA 1
ATOM 4435 C C . VAL A 1 568 ? 30.278 -7.073 -12.751 1.00 92.06 568 VAL A C 1
ATOM 4437 O O . VAL A 1 568 ? 29.926 -8.072 -12.126 1.00 92.06 568 VAL A O 1
ATOM 4440 N N . LEU A 1 569 ? 30.147 -5.844 -12.246 1.00 90.38 569 LEU A N 1
ATOM 4441 C CA . LEU A 1 569 ? 29.583 -5.593 -10.914 1.00 90.38 569 LEU A CA 1
ATOM 4442 C C . LEU A 1 569 ? 28.127 -6.073 -10.809 1.00 90.38 569 LEU A C 1
ATOM 4444 O O . LEU A 1 569 ? 27.768 -6.744 -9.840 1.00 90.38 569 LEU A O 1
ATOM 4448 N N . VAL A 1 570 ? 27.311 -5.792 -11.830 1.00 87.94 570 VAL A N 1
ATOM 4449 C CA . VAL A 1 570 ? 25.911 -6.239 -11.924 1.00 87.94 570 VAL A CA 1
ATOM 4450 C C . VAL A 1 570 ? 25.793 -7.767 -11.929 1.00 87.94 570 VAL A C 1
ATOM 4452 O O . VAL A 1 570 ? 24.884 -8.308 -11.297 1.00 87.94 570 VAL A O 1
ATOM 4455 N N . LEU A 1 571 ? 26.707 -8.462 -12.611 1.00 87.06 571 LEU A N 1
ATOM 4456 C CA . LEU A 1 571 ? 26.715 -9.924 -12.696 1.00 87.06 571 LEU A CA 1
ATOM 4457 C C . LEU A 1 571 ? 27.196 -10.587 -11.402 1.00 87.06 571 LEU A C 1
ATOM 4459 O O . LEU A 1 571 ? 26.595 -11.567 -10.965 1.00 87.06 571 LEU A O 1
ATOM 4463 N N . LEU A 1 572 ? 28.260 -10.065 -10.785 1.00 87.69 572 LEU A N 1
ATOM 4464 C CA . LEU A 1 572 ? 28.885 -10.689 -9.616 1.00 87.69 572 LEU A CA 1
ATOM 4465 C C . LEU A 1 572 ? 28.128 -10.443 -8.305 1.00 87.69 572 LEU A C 1
ATOM 4467 O O . LEU A 1 572 ? 28.291 -11.233 -7.379 1.00 87.69 572 LEU A O 1
ATOM 4471 N N . LYS A 1 573 ? 27.322 -9.371 -8.209 1.00 84.25 573 LYS A N 1
ATOM 4472 C CA . LYS A 1 573 ? 26.490 -9.034 -7.031 1.00 84.25 573 LYS A CA 1
ATOM 4473 C C . LYS A 1 573 ? 27.227 -9.206 -5.696 1.00 84.25 573 LYS A C 1
ATOM 4475 O O . LYS A 1 573 ? 26.741 -9.856 -4.772 1.00 84.25 573 LYS A O 1
ATOM 4480 N N . ILE A 1 574 ? 28.428 -8.641 -5.611 1.00 87.06 574 ILE A N 1
ATOM 4481 C CA . ILE A 1 574 ? 29.303 -8.789 -4.445 1.00 87.06 574 ILE A CA 1
ATOM 4482 C C . ILE A 1 574 ? 28.613 -8.154 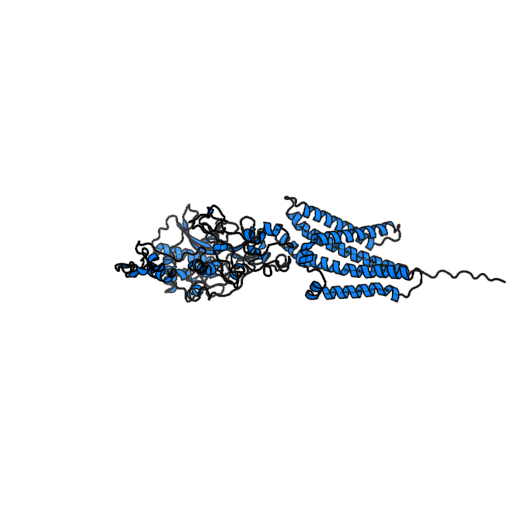-3.217 1.00 87.06 574 ILE A C 1
ATOM 4484 O O . ILE A 1 574 ? 28.379 -6.944 -3.240 1.00 87.06 574 ILE A O 1
ATOM 4488 N N . PRO A 1 575 ? 28.310 -8.907 -2.135 1.00 83.56 575 PRO A N 1
ATOM 4489 C CA . PRO A 1 575 ? 27.437 -8.428 -1.055 1.00 83.56 575 PRO A CA 1
ATOM 4490 C C . PRO A 1 575 ? 27.886 -7.127 -0.375 1.00 83.56 575 PRO A C 1
ATOM 4492 O O . PRO A 1 575 ? 27.067 -6.252 -0.109 1.00 83.56 575 PRO A O 1
ATOM 4495 N N . PHE A 1 576 ? 29.191 -6.948 -0.135 1.00 88.69 576 PHE A N 1
ATOM 4496 C CA . PHE A 1 576 ? 29.721 -5.727 0.492 1.00 88.69 576 PHE A CA 1
ATOM 4497 C C . PHE A 1 576 ? 29.740 -4.506 -0.449 1.00 88.69 576 PHE A C 1
ATOM 4499 O O . PHE A 1 576 ? 30.020 -3.393 -0.011 1.00 88.69 576 PHE A O 1
ATOM 4506 N N . LEU A 1 577 ? 29.423 -4.699 -1.734 1.00 86.94 577 LEU A N 1
ATOM 4507 C CA . LEU A 1 577 ? 29.309 -3.659 -2.757 1.00 86.94 577 LEU A CA 1
ATOM 4508 C C . LEU A 1 577 ? 27.859 -3.482 -3.234 1.00 86.94 577 LEU A C 1
ATOM 4510 O O . LEU A 1 577 ? 27.655 -3.013 -4.351 1.00 86.94 577 LEU A O 1
ATOM 4514 N N . ASP A 1 578 ? 26.839 -3.835 -2.442 1.00 81.06 578 ASP A N 1
ATOM 4515 C CA . ASP A 1 578 ? 25.429 -3.772 -2.878 1.00 81.06 578 ASP A CA 1
ATOM 4516 C C . ASP A 1 578 ? 25.031 -2.377 -3.397 1.00 81.06 578 ASP A C 1
ATOM 4518 O O . ASP A 1 578 ? 24.497 -2.240 -4.498 1.00 81.06 578 ASP A O 1
ATOM 4522 N N . THR A 1 579 ? 25.390 -1.312 -2.674 1.00 81.88 579 THR A N 1
ATOM 4523 C CA . THR A 1 579 ? 25.143 0.079 -3.099 1.00 81.88 579 THR A CA 1
ATOM 4524 C C . THR A 1 579 ? 25.793 0.395 -4.445 1.00 81.88 579 THR A C 1
ATOM 4526 O O . THR A 1 579 ? 25.161 0.990 -5.321 1.00 81.88 579 THR A O 1
ATOM 4529 N N . LEU A 1 580 ? 27.048 -0.026 -4.631 1.00 85.94 580 LEU A N 1
ATOM 4530 C CA . LEU A 1 580 ? 27.774 0.178 -5.882 1.00 85.94 580 LEU A CA 1
ATOM 4531 C C . LEU A 1 580 ? 27.166 -0.665 -7.010 1.00 85.94 580 LEU A C 1
ATOM 4533 O O . LEU A 1 580 ? 27.022 -0.177 -8.128 1.00 85.94 580 LEU A O 1
ATOM 4537 N N . THR A 1 581 ? 26.736 -1.892 -6.717 1.00 86.25 581 THR A N 1
ATOM 4538 C CA . THR A 1 581 ? 26.066 -2.791 -7.667 1.00 86.25 581 THR A CA 1
ATOM 4539 C C . THR A 1 581 ? 24.755 -2.170 -8.151 1.00 86.25 581 THR A C 1
ATOM 4541 O O . THR A 1 581 ? 24.508 -2.123 -9.353 1.00 86.25 581 THR A O 1
ATOM 4544 N N . ARG A 1 582 ? 23.948 -1.596 -7.248 1.00 82.94 582 ARG A N 1
ATOM 4545 C CA . ARG A 1 582 ? 22.710 -0.871 -7.591 1.00 82.94 582 ARG A CA 1
ATOM 4546 C C . ARG A 1 582 ? 22.977 0.347 -8.472 1.00 82.94 582 ARG A C 1
ATOM 4548 O O . ARG A 1 582 ? 22.309 0.517 -9.487 1.00 82.94 582 ARG A O 1
ATOM 4555 N N . ALA A 1 583 ? 23.973 1.162 -8.122 1.00 85.81 583 ALA A N 1
ATOM 4556 C CA . ALA A 1 583 ? 24.385 2.295 -8.950 1.00 85.81 583 ALA A CA 1
ATOM 4557 C C . ALA A 1 583 ? 24.901 1.849 -10.333 1.00 85.81 583 ALA A C 1
ATOM 4559 O O . ALA A 1 583 ? 24.635 2.516 -11.334 1.00 85.81 583 ALA A O 1
ATOM 4560 N N . SER A 1 584 ? 25.571 0.693 -10.408 1.00 89.88 584 SER A N 1
ATOM 4561 C CA . SER A 1 584 ? 26.149 0.161 -11.650 1.00 89.88 584 SER A CA 1
ATOM 4562 C C . SER A 1 584 ? 25.105 -0.117 -12.728 1.00 89.88 584 SER A C 1
ATOM 4564 O O . SER A 1 584 ? 25.414 0.055 -13.901 1.00 89.88 584 SER A O 1
ATOM 4566 N N . TYR A 1 585 ? 23.858 -0.445 -12.369 1.00 88.00 585 TYR A N 1
ATOM 4567 C CA . TYR A 1 585 ? 22.782 -0.567 -13.361 1.00 88.00 585 TYR A CA 1
ATOM 4568 C C . TYR A 1 585 ? 22.551 0.745 -14.122 1.00 88.00 585 TYR A C 1
ATOM 4570 O O . TYR A 1 585 ? 22.407 0.740 -15.339 1.00 88.00 585 TYR A O 1
ATOM 4578 N N . SER A 1 586 ? 22.560 1.880 -13.418 1.00 90.69 586 SER A N 1
ATOM 4579 C CA . SER A 1 586 ? 22.372 3.191 -14.051 1.00 90.69 586 SER A CA 1
ATOM 4580 C C . SER A 1 586 ? 23.619 3.640 -14.811 1.00 90.69 586 SER A C 1
ATOM 4582 O O . SER A 1 586 ? 23.504 4.206 -15.895 1.00 90.69 586 SER A O 1
ATOM 4584 N N . VAL A 1 587 ? 24.812 3.357 -14.273 1.00 92.94 587 VAL A N 1
ATOM 4585 C CA . VAL A 1 587 ? 26.087 3.632 -14.960 1.00 92.94 587 VAL A CA 1
ATOM 4586 C C . VAL A 1 587 ? 26.178 2.857 -16.272 1.00 92.94 587 VAL A C 1
ATOM 4588 O O . VAL A 1 587 ? 26.597 3.427 -17.277 1.00 92.94 587 VAL A O 1
ATOM 4591 N N . LEU A 1 588 ? 25.746 1.594 -16.281 1.00 94.88 588 LEU A N 1
ATOM 4592 C CA . LEU A 1 588 ? 25.696 0.766 -17.480 1.00 94.88 588 LEU A CA 1
ATOM 4593 C C . LEU A 1 588 ? 24.840 1.428 -18.567 1.00 94.88 588 LEU A C 1
ATOM 4595 O O . LEU A 1 588 ? 25.326 1.632 -19.674 1.00 94.88 588 LEU A O 1
ATOM 4599 N N . ASP A 1 589 ? 23.615 1.846 -18.248 1.00 95.38 589 ASP A N 1
ATOM 4600 C CA . ASP A 1 589 ? 22.718 2.475 -19.227 1.00 95.38 589 ASP A CA 1
ATOM 4601 C C . ASP A 1 589 ? 23.247 3.819 -19.748 1.00 95.38 589 ASP A C 1
ATOM 4603 O O . ASP A 1 589 ? 23.158 4.104 -20.945 1.00 95.38 589 ASP A O 1
ATOM 4607 N N . VAL A 1 590 ? 23.865 4.628 -18.881 1.00 96.38 590 VAL A N 1
ATOM 4608 C CA . VAL A 1 590 ? 24.528 5.876 -19.293 1.00 96.38 590 VAL A CA 1
ATOM 4609 C C . VAL A 1 590 ? 25.708 5.588 -20.224 1.00 96.38 590 VAL A C 1
ATOM 4611 O O . VAL A 1 590 ? 25.859 6.264 -21.242 1.00 96.38 590 VAL A O 1
ATOM 4614 N N . ALA A 1 591 ? 26.523 4.573 -19.926 1.00 97.31 591 ALA A N 1
ATOM 4615 C CA . ALA A 1 591 ? 27.642 4.185 -20.778 1.00 97.31 591 ALA A CA 1
ATOM 4616 C C . ALA A 1 591 ? 27.167 3.776 -22.181 1.00 97.31 591 ALA A C 1
ATOM 4618 O O . ALA A 1 591 ? 27.753 4.212 -23.169 1.00 97.31 591 ALA A O 1
ATOM 4619 N N . LEU A 1 592 ? 26.066 3.026 -22.289 1.00 97.75 592 LEU A N 1
ATOM 4620 C CA . LEU A 1 592 ? 25.484 2.623 -23.576 1.00 97.75 592 LEU A CA 1
ATOM 4621 C C . LEU A 1 592 ? 24.980 3.819 -24.391 1.00 97.75 592 LEU A C 1
ATOM 4623 O O . LEU A 1 592 ? 25.194 3.872 -25.602 1.00 97.75 592 LEU A O 1
ATOM 4627 N N . VAL A 1 593 ? 24.354 4.803 -23.735 1.00 97.88 593 VAL A N 1
ATOM 4628 C CA . VAL A 1 593 ? 23.956 6.064 -24.381 1.00 97.88 593 VAL A CA 1
ATOM 4629 C C . VAL A 1 593 ? 25.174 6.782 -24.959 1.00 97.88 593 VAL A C 1
ATOM 4631 O O . VAL A 1 593 ? 25.142 7.214 -26.112 1.00 97.88 593 VAL A O 1
ATOM 4634 N N . VAL A 1 594 ? 26.254 6.888 -24.179 1.00 97.88 594 VAL A N 1
ATOM 4635 C CA . VAL A 1 594 ? 27.498 7.533 -24.622 1.00 97.88 594 VAL A CA 1
ATOM 4636 C C . VAL A 1 594 ? 28.125 6.768 -25.788 1.00 97.88 594 VAL A C 1
ATOM 4638 O O . VAL A 1 594 ? 28.530 7.401 -26.762 1.00 97.88 594 VAL A O 1
ATOM 4641 N N . VAL A 1 595 ? 28.137 5.430 -25.743 1.00 98.12 595 VAL A N 1
ATOM 4642 C CA . VAL A 1 595 ? 28.613 4.583 -26.848 1.00 98.12 595 VAL A CA 1
ATOM 4643 C C . VAL A 1 595 ? 27.835 4.883 -28.128 1.00 98.12 595 VAL A C 1
ATOM 4645 O O . VAL A 1 595 ? 28.449 5.191 -29.146 1.00 98.12 595 VAL A O 1
ATOM 4648 N N . LEU A 1 596 ? 26.498 4.847 -28.102 1.00 97.56 596 LEU A N 1
ATOM 4649 C CA . LEU A 1 596 ? 25.705 5.087 -29.314 1.00 97.56 596 LEU A CA 1
ATOM 4650 C C . LEU A 1 596 ? 25.823 6.521 -29.829 1.00 97.56 596 LEU A C 1
ATOM 4652 O O . LEU A 1 596 ? 25.903 6.730 -31.039 1.00 97.56 596 LEU A O 1
ATOM 4656 N N . GLY A 1 597 ? 25.876 7.503 -28.927 1.00 96.81 597 GLY A N 1
ATOM 4657 C CA . GLY A 1 597 ? 26.129 8.893 -29.293 1.00 96.81 597 GLY A CA 1
ATOM 4658 C C . GLY A 1 597 ? 27.471 9.051 -30.011 1.00 96.81 597 GLY A C 1
ATOM 4659 O O . GLY A 1 597 ? 27.522 9.635 -31.093 1.00 96.81 597 GLY A O 1
ATOM 4660 N N . ALA A 1 598 ? 28.539 8.466 -29.461 1.00 96.38 598 ALA A N 1
ATOM 4661 C CA . ALA A 1 598 ? 29.866 8.490 -30.067 1.00 96.38 598 ALA A CA 1
ATOM 4662 C C . ALA A 1 598 ? 29.906 7.744 -31.411 1.00 96.38 598 ALA A C 1
ATOM 4664 O O . ALA A 1 598 ? 30.482 8.257 -32.364 1.00 96.38 598 ALA A O 1
ATOM 4665 N N . VAL A 1 599 ? 29.223 6.598 -31.539 1.00 96.44 599 VAL A N 1
ATOM 4666 C CA . VAL A 1 599 ? 29.085 5.867 -32.814 1.00 96.44 599 VAL A CA 1
ATOM 4667 C C . VAL A 1 599 ? 28.442 6.747 -33.889 1.00 96.44 599 VAL A C 1
ATOM 4669 O O . VAL A 1 599 ? 28.960 6.827 -35.002 1.00 96.44 599 VAL A O 1
ATOM 4672 N N . ILE A 1 600 ? 27.335 7.431 -33.577 1.00 94.81 600 ILE A N 1
ATOM 4673 C CA . ILE A 1 600 ? 26.656 8.320 -34.534 1.00 94.81 600 ILE A CA 1
ATOM 4674 C C . ILE A 1 600 ? 27.586 9.464 -34.950 1.00 94.81 600 ILE A C 1
ATOM 4676 O O . ILE A 1 600 ? 27.714 9.737 -36.144 1.00 94.81 600 ILE A O 1
ATOM 4680 N N . VAL A 1 601 ? 28.270 10.105 -33.996 1.00 94.12 601 VAL A N 1
ATOM 4681 C CA . VAL A 1 601 ? 29.221 11.191 -34.287 1.00 94.12 601 VAL A CA 1
ATOM 4682 C C . VAL A 1 601 ? 30.385 10.692 -35.145 1.00 94.12 601 VAL A C 1
ATOM 4684 O O . VAL A 1 601 ? 30.716 11.344 -36.133 1.00 94.12 601 VAL A O 1
ATOM 4687 N N . SER A 1 602 ? 30.953 9.524 -34.840 1.00 92.12 602 SER A N 1
ATOM 4688 C CA . SER A 1 602 ? 31.990 8.874 -35.648 1.00 92.12 602 SER A CA 1
ATOM 4689 C C . SER A 1 602 ? 31.520 8.603 -37.076 1.00 92.12 602 SER A C 1
ATOM 4691 O O . SER A 1 602 ? 32.228 8.922 -38.033 1.00 92.12 602 SER A O 1
ATOM 4693 N N . ILE A 1 603 ? 30.305 8.077 -37.264 1.00 91.31 603 ILE A N 1
ATOM 4694 C CA . ILE A 1 603 ? 29.745 7.848 -38.603 1.00 91.31 603 ILE A CA 1
ATOM 4695 C C . ILE A 1 603 ? 29.599 9.176 -39.357 1.00 91.31 603 ILE A C 1
ATOM 4697 O O . ILE A 1 603 ? 30.073 9.291 -40.487 1.00 91.31 603 ILE A O 1
ATOM 4701 N N . LEU A 1 604 ? 28.994 10.194 -38.739 1.00 89.44 604 LEU A N 1
ATOM 4702 C CA . LEU A 1 604 ? 28.773 11.498 -39.371 1.00 89.44 604 LEU A CA 1
ATOM 4703 C C . LEU A 1 604 ? 30.087 12.224 -39.693 1.00 89.44 604 LEU A C 1
ATOM 4705 O O . LEU A 1 604 ? 30.213 12.815 -40.766 1.00 89.44 604 LEU A O 1
ATOM 4709 N N . HIS A 1 605 ? 31.083 12.146 -38.807 1.00 87.81 605 HIS A N 1
ATOM 4710 C CA . HIS A 1 605 ? 32.415 12.697 -39.048 1.00 87.81 605 HIS A CA 1
ATOM 4711 C C . HIS A 1 605 ? 33.071 12.051 -40.273 1.00 87.81 605 HIS A C 1
ATOM 4713 O O . HIS A 1 605 ? 33.633 12.745 -41.122 1.00 87.81 605 HIS A O 1
ATOM 4719 N N . ASN A 1 606 ? 32.946 10.731 -40.403 1.00 83.81 606 ASN A N 1
ATOM 4720 C CA . ASN A 1 606 ? 33.489 9.984 -41.530 1.00 83.81 606 ASN A CA 1
ATOM 4721 C C . ASN A 1 606 ? 32.766 10.276 -42.845 1.00 83.81 606 ASN A C 1
ATOM 4723 O O . ASN A 1 606 ? 33.418 10.460 -43.873 1.00 83.81 606 ASN A O 1
ATOM 4727 N N . VAL A 1 607 ? 31.439 10.404 -42.807 1.00 84.00 607 VAL A N 1
ATOM 4728 C CA . VAL A 1 607 ? 30.646 10.890 -43.943 1.00 84.00 607 VAL A CA 1
ATOM 4729 C C . VAL A 1 607 ? 31.137 12.279 -44.374 1.00 84.00 607 VAL A C 1
ATOM 4731 O O . VAL A 1 607 ? 31.394 12.503 -45.555 1.00 84.00 607 VAL A O 1
ATOM 4734 N N . ALA A 1 608 ? 31.373 13.196 -43.431 1.00 82.00 608 ALA A N 1
ATOM 4735 C CA . ALA A 1 608 ? 31.893 14.529 -43.737 1.00 82.00 608 ALA A CA 1
ATOM 4736 C C . ALA A 1 608 ? 33.317 14.504 -44.332 1.00 82.00 608 ALA A C 1
ATOM 4738 O O . ALA A 1 608 ? 33.575 15.218 -45.302 1.00 82.00 608 ALA A O 1
ATOM 4739 N N . ARG A 1 609 ? 34.235 13.663 -43.821 1.00 77.94 609 ARG A N 1
ATOM 4740 C CA . ARG A 1 609 ? 35.589 13.498 -44.400 1.00 77.94 609 ARG A CA 1
ATOM 4741 C C . ARG A 1 609 ? 35.539 12.939 -45.826 1.00 77.94 609 ARG A C 1
ATOM 4743 O O . ARG A 1 609 ? 36.303 13.400 -46.674 1.00 77.94 609 ARG A O 1
ATOM 4750 N N . GLN A 1 610 ? 34.632 11.998 -46.114 1.00 72.00 610 GLN A N 1
ATOM 4751 C CA . GLN A 1 610 ? 34.436 11.476 -47.474 1.00 72.00 610 GLN A CA 1
ATOM 4752 C C . GLN A 1 610 ? 34.059 12.586 -48.467 1.00 72.00 610 GLN A C 1
ATOM 4754 O O . GLN A 1 610 ? 34.573 12.589 -49.584 1.00 72.00 610 GLN A O 1
ATOM 4759 N N . PHE A 1 611 ? 33.222 13.545 -48.057 1.00 65.75 611 PHE A N 1
ATOM 4760 C CA . PHE A 1 611 ? 32.856 14.694 -48.892 1.00 65.75 611 PHE A CA 1
ATOM 4761 C C . PHE A 1 611 ? 33.951 15.771 -48.959 1.00 65.75 611 PHE A C 1
ATOM 4763 O O . PHE A 1 611 ? 34.205 16.321 -50.030 1.00 65.75 611 PHE A O 1
ATOM 4770 N N . GLY A 1 612 ? 34.639 16.053 -47.847 1.00 61.25 612 GLY A N 1
ATOM 4771 C CA . GLY A 1 612 ? 35.692 17.074 -47.778 1.00 61.25 612 GLY A CA 1
ATOM 4772 C C . GLY A 1 612 ? 36.918 16.761 -48.643 1.00 61.25 612 GLY A C 1
ATOM 4773 O O . GLY A 1 612 ? 37.426 17.644 -49.331 1.00 61.25 612 GLY A O 1
ATOM 4774 N N . ASN A 1 613 ? 37.349 15.495 -48.695 1.00 57.09 613 ASN A N 1
ATOM 4775 C CA . ASN A 1 613 ? 38.505 15.078 -49.502 1.00 57.09 613 ASN A CA 1
ATOM 4776 C C . ASN A 1 613 ? 38.259 15.130 -51.025 1.00 57.09 613 ASN A C 1
ATOM 4778 O O . ASN A 1 613 ? 39.213 15.056 -51.796 1.00 57.09 613 ASN A O 1
ATOM 4782 N N . GLN A 1 614 ? 37.010 15.270 -51.485 1.00 52.00 614 GLN A N 1
ATOM 4783 C CA . GLN A 1 614 ? 36.679 15.319 -52.916 1.00 52.00 614 GLN A CA 1
ATOM 4784 C C . GLN A 1 614 ? 36.605 16.744 -53.488 1.00 52.00 614 GLN A C 1
ATOM 4786 O O . GLN A 1 614 ? 36.793 16.919 -54.691 1.00 52.00 614 GLN A O 1
ATOM 4791 N N . ALA A 1 615 ? 36.420 17.768 -52.649 1.00 46.69 615 ALA A N 1
ATOM 4792 C CA . ALA A 1 615 ? 36.406 19.171 -53.077 1.00 46.69 615 ALA A CA 1
ATOM 4793 C C . ALA A 1 615 ? 37.814 19.759 -53.343 1.00 46.69 615 ALA A C 1
ATOM 4795 O O . ALA A 1 615 ? 37.925 20.814 -53.960 1.00 46.69 615 ALA A O 1
ATOM 4796 N N . GLY A 1 616 ? 38.886 19.085 -52.900 1.00 43.56 616 GLY A N 1
ATOM 4797 C CA . GLY A 1 616 ? 40.265 19.601 -52.909 1.00 43.56 616 GLY A CA 1
ATOM 4798 C C . GLY A 1 616 ? 41.176 19.159 -54.064 1.00 43.56 616 GLY A C 1
ATOM 4799 O O . GLY A 1 616 ? 42.376 19.414 -54.005 1.00 43.56 616 GLY A O 1
ATOM 4800 N N . THR A 1 617 ? 40.674 18.490 -55.109 1.00 43.62 617 THR A N 1
ATOM 4801 C CA . THR A 1 617 ? 41.528 18.103 -56.253 1.00 43.62 617 THR A CA 1
ATOM 4802 C C . THR A 1 617 ? 41.686 19.260 -57.251 1.00 43.62 617 THR A C 1
ATOM 4804 O O . THR A 1 617 ? 40.875 19.436 -58.160 1.00 43.62 617 THR A O 1
ATOM 4807 N N . SER A 1 618 ? 42.745 20.064 -57.082 1.00 39.31 618 SER A N 1
ATOM 4808 C CA . SER A 1 618 ? 43.203 21.051 -58.077 1.00 39.31 618 SER A CA 1
ATOM 4809 C C . SER A 1 618 ? 43.478 20.394 -59.442 1.00 39.31 618 SER A C 1
ATOM 4811 O O . SER A 1 618 ? 43.866 19.224 -59.489 1.00 39.31 618 SER A O 1
ATOM 4813 N N . PRO A 1 619 ? 43.282 21.112 -60.567 1.00 40.38 619 PRO A N 1
ATOM 4814 C CA . PRO A 1 619 ? 43.477 20.552 -61.900 1.00 40.38 619 PRO A CA 1
ATOM 4815 C C . PRO A 1 619 ? 44.934 20.116 -62.103 1.00 40.38 619 PRO A C 1
ATOM 4817 O O . PRO A 1 619 ? 45.858 20.892 -61.867 1.00 40.38 619 PRO A O 1
ATOM 4820 N N . ALA A 1 620 ? 45.127 18.878 -62.566 1.00 43.62 620 ALA A N 1
ATOM 4821 C CA . ALA A 1 620 ? 46.399 18.453 -63.137 1.00 43.62 620 ALA A CA 1
ATOM 4822 C C . ALA A 1 620 ? 46.716 19.336 -64.364 1.00 43.62 620 ALA A C 1
ATOM 4824 O O . ALA A 1 620 ? 45.790 19.651 -65.123 1.00 43.62 620 ALA A O 1
ATOM 4825 N N . PRO A 1 621 ? 47.976 19.760 -64.564 1.00 43.06 621 PRO A N 1
ATOM 4826 C CA . PRO A 1 621 ? 48.351 20.511 -65.756 1.00 43.06 621 PRO A CA 1
ATOM 4827 C C . PRO A 1 621 ? 48.122 19.646 -67.010 1.00 43.06 621 PRO A C 1
ATOM 4829 O O . PRO A 1 621 ? 48.284 18.426 -66.938 1.00 43.06 621 PRO A O 1
ATOM 4832 N N . PRO A 1 622 ? 47.715 20.243 -68.145 1.00 45.91 622 PRO A N 1
ATOM 4833 C CA . PRO A 1 622 ? 47.487 19.492 -69.375 1.00 45.91 622 PRO A CA 1
ATOM 4834 C C . PRO A 1 622 ? 48.792 18.855 -69.874 1.00 45.91 622 PRO A C 1
ATOM 4836 O O . PRO A 1 622 ? 49.842 19.497 -69.861 1.00 45.91 622 PRO A O 1
ATOM 4839 N N . GLU A 1 623 ? 48.705 17.596 -70.313 1.00 48.28 623 GLU A N 1
ATOM 4840 C CA . GLU A 1 623 ? 49.788 16.878 -70.997 1.00 48.28 623 GLU A CA 1
ATOM 4841 C C . GLU A 1 623 ? 50.273 17.654 -72.237 1.00 48.28 623 GLU A C 1
ATOM 4843 O O . GLU A 1 623 ? 49.456 18.261 -72.944 1.00 48.28 623 GLU A O 1
ATOM 4848 N N . PRO A 1 624 ? 51.587 17.646 -72.530 1.00 49.75 624 PRO A N 1
ATOM 4849 C CA . PRO A 1 624 ? 52.122 18.277 -73.726 1.00 49.75 624 PRO A CA 1
ATOM 4850 C C . PRO A 1 624 ? 51.652 17.517 -74.971 1.00 49.75 624 PRO A C 1
ATOM 4852 O O . PRO A 1 624 ? 51.782 16.298 -75.060 1.00 49.75 624 PRO A O 1
ATOM 4855 N N . LYS A 1 625 ? 51.109 18.253 -75.945 1.00 47.41 625 LYS A N 1
ATOM 4856 C CA . LYS A 1 625 ? 50.853 17.733 -77.289 1.00 47.41 625 LYS A CA 1
ATOM 4857 C C . LYS A 1 625 ? 52.195 17.438 -77.962 1.00 47.41 625 LYS A C 1
ATOM 4859 O O . LYS A 1 625 ? 53.018 18.340 -78.092 1.00 47.41 625 LYS A O 1
ATOM 4864 N N . GLU A 1 626 ? 52.394 16.196 -78.389 1.00 50.53 626 GLU A N 1
ATOM 4865 C CA . GLU A 1 626 ? 53.402 15.856 -79.392 1.00 50.53 626 GLU A CA 1
ATOM 4866 C C . GLU A 1 626 ? 52.970 16.462 -80.734 1.00 50.53 626 GLU A C 1
ATOM 4868 O O . GLU A 1 626 ? 51.991 16.026 -81.343 1.00 50.53 626 GLU A O 1
ATOM 4873 N N . ASP A 1 627 ? 53.688 17.493 -81.175 1.00 51.72 627 ASP A N 1
ATOM 4874 C CA . ASP A 1 627 ? 53.631 17.980 -82.549 1.00 51.72 627 ASP A CA 1
ATOM 4875 C C . ASP A 1 627 ? 54.453 17.029 -83.432 1.00 51.72 627 ASP A C 1
ATOM 4877 O O . ASP A 1 627 ? 55.682 17.003 -83.378 1.00 51.72 627 ASP A O 1
ATOM 4881 N N . THR A 1 628 ? 53.771 16.235 -84.255 1.00 51.88 628 THR A N 1
ATOM 4882 C CA . THR A 1 628 ? 54.372 15.577 -85.419 1.00 51.88 628 THR A CA 1
ATOM 4883 C C . THR A 1 628 ? 54.415 16.555 -86.592 1.00 51.88 628 THR A C 1
ATOM 4885 O O . THR A 1 628 ? 53.356 16.931 -87.104 1.00 51.88 628 THR A O 1
ATOM 4888 N N . CYS A 1 629 ? 55.618 16.912 -87.041 1.00 43.41 629 CYS A N 1
ATOM 4889 C CA . CYS A 1 629 ? 55.905 17.384 -88.396 1.00 43.41 629 CYS A CA 1
ATOM 4890 C C . CYS A 1 629 ? 57.266 16.831 -88.828 1.00 43.41 629 CYS A C 1
ATOM 4892 O O . CYS A 1 629 ? 58.231 17.015 -88.048 1.00 43.41 629 CYS A O 1
#

Sequence (629 aa):
MPGYDLAQRNKQLVALNFRWAATVGSKLGSVKGSIEKEEPVTVTYNKELFNPDGTIEPHIVREPRNEACLGCHAQPSWKKRGANFSPRTDVHLRAGMRCVDCHPAGSSATDPRIAGKEEHQFGKGDDPGGLVRNDLDDTLVSCTDCHDTGRSGAPVAKHSWLPPLHLETIACQTCHIPERLVMPAEVQASDVFNTAPKIPSPGKRLWTFYGPNWEFRNHYGYLNMMGYDDKPTQRFRPKLVRYKGKIYPVNQIHSAWPGIEVEGETALMQPKMSDVVQMWTTHRSDPENNYPELAKIVDDMGDGVPEVNRPEEIDALIASVAQMLADVKYPMEGKRVVWVMDDRVYRSGTEYRVVEKRDWETSPFANVHKYSHDVYPARAAIGANGCADCHSPGSEFFHSPTLVYLFDEGGKPVVEPQYRRLGLNSNIVTLTACCQVYVKPFLYALMLLIPCAVIALAGGFVVQWVFGKRRIPLVVHLIPPVIAVGAAVGVVFLIRQPALLEYMFPTRVWLDANHFAVIIVVMLVGLVALLWELRQWLADHGEGRSLLGMAMLVVLLASLAAGALAGVLVLLKIPFLDTLTRASYSVLDVALVVVLGAVIVSILHNVARQFGNQAGTSPAPPEPKEDTC

Foldseek 3Di:
DDAFAPPQLVVCVVLVVPVCSRCVRRVQWDWDFGPNVVGDIDIDGPCVQADPVRDGDDPDDQDDAQVVVCVPCLLVCLAAPVFLLDLVLFVCVVVVDHPCLFFPAECNFPDPVGYHPPGPRTQDDDWFQPPPPCVRHRSTDDPCNCQCPCPPVHDNDCVLLDDVVQVQAAPPQLFQCFKGFRWYFLEWEQLFFAPDPQQPDLLSRSTWTATVVLATDPSSNCSRVADSVRGGGDMDGFAWAGDPRYIFGKRAYWYKAKWKDAAPDPDTHHDDSVLVSVLNVVCVVPVVPGLVLCVVFACLPPNPTTDQAAQSNQQSSQVSVVVSCVVVPPDQVRMGMWIDTAQWTHRGSVDTDGHDDDLQHLHPVTGMGTDDGSGHDPCRTQQVQHDLCCQAPPRLVFAVWDFNTSQHNSRHTDTDTSCVSHVHDPVLSNLRSCLLPPLVLLLVLLVQLLVLLVQLLVLLVVLCVVQPPHDDDVVSNCVSNVVSVVSNVVSVVVSVVQVVCVVVDPHPSRCSSVVVVVLVVLLVLLVVLLVVLVVVCVVPPPPDDDPLSVVLNVLSVVLSVLLVVLVVLCVVVDPVCVVVNSVSVSSNSNSSSSSSVSSSVSSVVVSVVSVVVVVPDDDDDDDDDPDDD